Protein AF-A0A4Q3BD65-F1 (afdb_monomer)

Structure (mmCIF, N/CA/C/O backbone):
data_AF-A0A4Q3BD65-F1
#
_entry.id   AF-A0A4Q3BD65-F1
#
loop_
_atom_site.group_PDB
_atom_site.id
_atom_site.type_symbol
_atom_site.label_atom_id
_atom_site.label_alt_id
_atom_site.label_comp_id
_atom_site.label_asym_id
_atom_site.label_entity_id
_atom_site.label_seq_id
_atom_site.pdbx_PDB_ins_code
_atom_site.Cartn_x
_atom_site.Cartn_y
_atom_site.Cartn_z
_atom_site.occupancy
_atom_site.B_iso_or_equiv
_atom_site.auth_seq_id
_atom_site.auth_comp_id
_atom_site.auth_asym_id
_atom_site.auth_atom_id
_atom_site.pdbx_PDB_model_num
ATOM 1 N N . GLY A 1 1 ? -32.246 16.833 26.356 1.00 83.06 1 GLY A N 1
ATOM 2 C CA . GLY A 1 1 ? -33.579 17.384 26.056 1.00 83.06 1 GLY A CA 1
ATOM 3 C C . GLY A 1 1 ? -34.161 17.823 27.373 1.00 83.06 1 GLY A C 1
ATOM 4 O O . GLY A 1 1 ? -33.988 17.068 28.312 1.00 83.06 1 GLY A O 1
ATOM 5 N N . ASP A 1 2 ? -34.784 18.993 27.471 1.00 88.62 2 ASP A N 1
ATOM 6 C CA . ASP A 1 2 ? -35.484 19.427 28.694 1.00 88.62 2 ASP A CA 1
ATOM 7 C C . ASP A 1 2 ? -36.823 18.681 28.799 1.00 88.62 2 ASP A C 1
ATOM 9 O O . ASP A 1 2 ? -37.821 19.075 28.196 1.00 88.62 2 ASP A O 1
ATOM 13 N N . ALA A 1 3 ? -36.806 17.507 29.430 1.00 87.88 3 ALA A N 1
ATOM 14 C CA . ALA A 1 3 ? -37.893 16.542 29.323 1.00 87.88 3 ALA A CA 1
ATOM 15 C C . ALA A 1 3 ? -38.998 16.766 30.359 1.00 87.88 3 ALA A C 1
ATOM 17 O O . ALA A 1 3 ? -40.117 16.280 30.156 1.00 87.88 3 ALA A O 1
ATOM 18 N N . ASP A 1 4 ? -38.724 17.497 31.440 1.00 87.38 4 ASP A N 1
ATOM 19 C CA . ASP A 1 4 ? -39.749 17.995 32.355 1.00 87.38 4 ASP A CA 1
ATOM 20 C C . ASP A 1 4 ? -40.004 19.498 32.274 1.00 87.38 4 ASP A C 1
ATOM 22 O O . ASP A 1 4 ? -40.818 19.985 33.051 1.00 87.38 4 ASP A O 1
ATOM 26 N N . GLY A 1 5 ? -39.424 20.227 31.327 1.00 86.06 5 GLY A N 1
ATOM 27 C CA . GLY A 1 5 ? -39.735 21.639 31.109 1.00 86.06 5 GLY A CA 1
ATOM 28 C C . GLY A 1 5 ? -39.317 22.540 32.272 1.00 86.06 5 GLY A C 1
ATOM 29 O O . GLY A 1 5 ? -39.975 23.560 32.507 1.00 86.06 5 GLY A O 1
ATOM 30 N N . ASP A 1 6 ? -38.303 22.146 33.046 1.00 87.44 6 ASP A N 1
ATOM 31 C CA . ASP A 1 6 ? -37.755 22.948 34.143 1.00 87.44 6 ASP A CA 1
ATOM 32 C C . ASP A 1 6 ? -36.697 23.965 33.669 1.00 87.44 6 ASP A C 1
ATOM 34 O O . ASP A 1 6 ? -36.321 24.874 34.418 1.00 87.44 6 ASP A O 1
ATOM 38 N N . GLY A 1 7 ? -36.319 23.893 32.389 1.00 86.50 7 GLY A N 1
ATOM 39 C CA . GLY A 1 7 ? -35.341 24.753 31.735 1.00 86.50 7 GLY A CA 1
ATOM 40 C C . GLY A 1 7 ? -33.940 24.145 31.657 1.00 86.50 7 GLY A C 1
ATOM 41 O O . GLY A 1 7 ? -33.096 24.692 30.937 1.00 86.50 7 GLY A O 1
ATOM 42 N N . ASP A 1 8 ? -33.690 23.023 32.335 1.00 88.19 8 ASP A N 1
ATOM 43 C CA . ASP A 1 8 ? -32.424 22.305 32.316 1.00 88.19 8 ASP A CA 1
ATOM 44 C C . ASP A 1 8 ? -32.476 21.118 31.338 1.00 88.19 8 ASP A C 1
ATOM 46 O O . ASP A 1 8 ? -33.469 20.426 31.149 1.00 88.19 8 ASP A O 1
ATOM 50 N N . GLN A 1 9 ? -31.372 20.869 30.629 1.00 89.81 9 GLN A N 1
ATOM 51 C CA . GLN A 1 9 ? -31.312 19.753 29.680 1.00 89.81 9 GLN A CA 1
ATOM 52 C C . GLN A 1 9 ? -31.082 18.432 30.419 1.00 89.81 9 GLN A C 1
ATOM 54 O O . GLN A 1 9 ? -29.993 18.227 30.960 1.00 89.81 9 GLN A O 1
ATOM 59 N N . ASP A 1 10 ? -32.045 17.514 30.347 1.00 90.94 10 ASP A N 1
ATOM 60 C CA . ASP A 1 10 ? -31.939 16.150 30.872 1.00 90.94 10 ASP A CA 1
ATOM 61 C C . ASP A 1 10 ? -31.177 15.199 29.943 1.00 90.94 10 ASP A C 1
ATOM 63 O O . ASP A 1 10 ? -31.019 15.435 28.732 1.00 90.94 10 ASP A O 1
ATOM 67 N N . ILE A 1 11 ? -30.741 14.074 30.522 1.00 91.50 11 ILE A N 1
ATOM 68 C CA . ILE A 1 11 ? -29.939 13.050 29.853 1.00 91.50 11 ILE A CA 1
ATOM 69 C C . ILE A 1 11 ? -30.716 11.741 29.737 1.00 91.50 11 ILE A C 1
ATOM 71 O O . ILE A 1 11 ? -31.175 11.170 30.726 1.00 91.50 11 ILE A O 1
ATOM 75 N N . PHE A 1 12 ? -30.762 11.216 28.516 1.00 91.75 12 PHE A N 1
ATOM 76 C CA . PHE A 1 12 ? -31.235 9.871 28.223 1.00 91.75 12 PHE A CA 1
ATOM 77 C C . PHE A 1 12 ? -30.056 8.977 27.836 1.00 91.75 12 PHE A C 1
ATOM 79 O O . PHE A 1 12 ? -29.210 9.373 27.036 1.00 91.75 12 PHE A O 1
ATOM 86 N N . ILE A 1 13 ? -30.007 7.764 28.383 1.00 90.44 13 ILE A N 1
ATOM 87 C CA . ILE A 1 13 ? -28.960 6.774 28.118 1.00 90.44 13 ILE A CA 1
ATOM 88 C C . ILE A 1 13 ? -29.617 5.482 27.648 1.00 90.44 13 ILE A C 1
ATOM 90 O O . ILE A 1 13 ? -30.359 4.856 28.402 1.00 90.44 13 ILE A O 1
ATOM 94 N N . GLY A 1 14 ? -29.332 5.068 26.414 1.00 89.19 14 GLY A N 1
ATOM 95 C CA . GLY A 1 14 ? -29.724 3.752 25.911 1.00 89.19 14 GLY A CA 1
ATOM 96 C C . GLY A 1 14 ? -28.850 2.649 26.506 1.00 89.19 14 GLY A C 1
ATOM 97 O O . GLY A 1 14 ? -27.625 2.757 26.519 1.00 89.19 14 GLY A O 1
ATOM 98 N N . SER A 1 15 ? -29.474 1.576 26.985 1.00 89.50 15 SER A N 1
ATOM 99 C CA . SER A 1 15 ? -28.787 0.371 27.440 1.00 89.50 15 SER A CA 1
ATOM 100 C C . SER A 1 15 ? -29.094 -0.784 26.497 1.00 89.50 15 SER A C 1
ATOM 102 O O . SER A 1 15 ? -30.205 -1.324 26.491 1.00 89.50 15 SER A O 1
ATOM 104 N N . ILE A 1 16 ? -28.089 -1.161 25.702 1.00 86.25 16 ILE A N 1
ATOM 105 C CA . ILE A 1 16 ? -28.196 -2.218 24.689 1.00 86.25 16 ILE A CA 1
ATOM 106 C C . ILE A 1 16 ? -28.587 -3.549 25.340 1.00 86.25 16 ILE A C 1
ATOM 108 O O . ILE A 1 16 ? -29.548 -4.184 24.913 1.00 86.25 16 ILE A O 1
ATOM 112 N N . ASP A 1 17 ? -27.885 -3.946 26.405 1.00 85.44 17 ASP A N 1
ATOM 113 C CA . ASP A 1 17 ? -28.085 -5.251 27.045 1.00 85.44 17 ASP A CA 1
ATOM 114 C C . ASP A 1 17 ? -29.372 -5.310 27.881 1.00 85.44 17 ASP A C 1
ATOM 116 O O . ASP A 1 17 ? -30.003 -6.363 27.991 1.00 85.44 17 ASP A O 1
ATOM 120 N N . ALA A 1 18 ? -29.787 -4.180 28.465 1.00 88.69 18 ALA A N 1
ATOM 121 C CA . ALA A 1 18 ? -30.989 -4.110 29.296 1.00 88.69 18 ALA A CA 1
ATOM 122 C C . ALA A 1 18 ? -32.273 -3.813 28.500 1.00 88.69 18 ALA A C 1
ATOM 124 O O . ALA A 1 18 ? -33.358 -3.865 29.080 1.00 88.69 18 ALA A O 1
ATOM 125 N N . ASN A 1 19 ? -32.166 -3.520 27.196 1.00 91.94 19 ASN A N 1
ATOM 126 C CA . ASN A 1 19 ? -33.278 -3.149 26.310 1.00 91.94 19 ASN A CA 1
ATOM 127 C C . ASN A 1 19 ? -34.155 -2.030 26.897 1.00 91.94 19 ASN A C 1
ATOM 129 O O . ASN A 1 19 ? -35.386 -2.132 26.954 1.00 91.94 19 ASN A O 1
ATOM 133 N N . ASN A 1 20 ? -33.513 -0.979 27.403 1.00 93.56 20 ASN A N 1
ATOM 134 C CA . ASN A 1 20 ? -34.203 0.168 27.972 1.00 93.56 20 ASN A CA 1
ATOM 135 C C . ASN A 1 20 ? -33.445 1.474 27.720 1.00 93.56 20 ASN A C 1
ATOM 137 O O . ASN A 1 20 ? -32.289 1.483 27.298 1.00 93.56 20 ASN A O 1
ATOM 141 N N . VAL A 1 21 ? -34.122 2.580 28.005 1.00 93.25 21 VAL A N 1
ATOM 142 C CA . VAL A 1 21 ? -33.523 3.904 28.142 1.00 93.25 21 VAL A CA 1
ATOM 143 C C . VAL A 1 21 ? -33.648 4.340 29.593 1.00 93.25 21 VAL A C 1
ATOM 145 O O . VAL A 1 21 ? -34.752 4.384 30.140 1.00 93.25 21 VAL A O 1
ATOM 148 N N . SER A 1 22 ? -32.519 4.684 30.202 1.00 92.19 22 SER A N 1
ATOM 149 C CA . SER A 1 22 ? -32.446 5.317 31.514 1.00 92.19 22 SER A CA 1
ATOM 150 C C . SER A 1 22 ? -32.463 6.830 31.376 1.00 92.19 22 SER A C 1
ATOM 152 O O . SER A 1 22 ? -31.712 7.398 30.588 1.00 92.19 22 SER A O 1
ATOM 154 N N . LEU A 1 23 ? -33.298 7.482 32.175 1.00 91.06 23 LEU A N 1
ATOM 155 C CA . LEU A 1 23 ? -33.410 8.932 32.234 1.00 91.06 23 LEU A CA 1
ATOM 156 C C . LEU A 1 23 ? -32.786 9.463 33.524 1.00 91.06 23 LEU A C 1
ATOM 158 O O . LEU A 1 23 ? -33.109 9.002 34.624 1.00 91.06 23 LEU A O 1
ATOM 162 N N . PHE A 1 24 ? -31.939 10.472 33.373 1.00 91.69 24 PHE A N 1
ATOM 163 C CA . PHE A 1 24 ? -31.303 11.207 34.451 1.00 91.69 24 PHE A CA 1
ATOM 164 C C . PHE A 1 24 ? -31.717 12.671 34.369 1.00 91.69 24 PHE A C 1
ATOM 166 O O . PHE A 1 24 ? -31.451 13.335 33.366 1.00 91.69 24 PHE A O 1
ATOM 173 N N . LYS A 1 25 ? -32.342 13.150 35.444 1.00 91.19 25 LYS A N 1
ATOM 174 C CA . LYS A 1 25 ? -32.707 14.554 35.598 1.00 91.19 25 LYS A CA 1
ATOM 175 C C . LYS A 1 25 ? -31.474 15.389 35.858 1.00 91.19 25 LYS A C 1
ATOM 177 O O . LYS A 1 25 ? -30.640 15.001 36.688 1.00 91.19 25 LYS A O 1
ATOM 182 N N . ASN A 1 26 ? -31.373 16.519 35.180 1.00 91.12 26 ASN A N 1
ATOM 183 C CA . ASN A 1 26 ? -30.273 17.435 35.389 1.00 91.12 26 ASN A CA 1
ATOM 184 C C . ASN A 1 26 ? -30.559 18.361 36.570 1.00 91.12 26 ASN A C 1
ATOM 186 O O . ASN A 1 26 ? -31.528 19.096 36.579 1.00 91.12 26 ASN A O 1
ATOM 190 N N . THR A 1 27 ? -29.701 18.318 37.586 1.00 91.12 27 THR A N 1
ATOM 191 C CA . THR A 1 27 ? -29.768 19.238 38.733 1.00 91.12 27 THR A CA 1
ATOM 192 C C . THR A 1 27 ? -28.454 19.994 38.889 1.00 91.12 27 THR A C 1
ATOM 194 O O . THR A 1 27 ? -28.025 20.307 40.006 1.00 91.12 27 THR A O 1
ATOM 197 N N . SER A 1 28 ? -27.731 20.158 37.781 1.00 92.38 28 SER A N 1
ATOM 198 C CA . SER A 1 28 ? -26.418 20.784 37.766 1.00 92.38 28 SER A CA 1
ATOM 199 C C . SER A 1 28 ? -26.519 22.256 38.145 1.00 92.38 28 SER A C 1
ATOM 201 O O . SER A 1 28 ? -27.516 22.929 37.919 1.00 92.38 28 SER A O 1
ATOM 203 N N . THR A 1 29 ? -25.436 22.779 38.702 1.00 90.50 29 THR A N 1
ATOM 204 C CA . THR A 1 29 ? -25.272 24.217 38.939 1.00 90.50 29 THR A CA 1
ATOM 205 C C . THR A 1 29 ? -23.969 24.668 38.285 1.00 90.50 29 THR A C 1
ATOM 207 O O . THR A 1 29 ? -23.107 23.829 38.006 1.00 90.50 29 THR A O 1
ATOM 210 N N . PRO A 1 30 ? -23.775 25.967 37.995 1.00 90.38 30 PRO A N 1
ATOM 211 C CA . PRO A 1 30 ? -22.543 26.431 37.365 1.00 90.38 30 PRO A CA 1
ATOM 212 C C . PRO A 1 30 ? -21.288 25.949 38.115 1.00 90.38 30 PRO A C 1
ATOM 214 O O . PRO A 1 30 ? -21.088 26.266 39.285 1.00 90.38 30 PRO A O 1
ATOM 217 N N . GLY A 1 31 ? -20.444 25.169 37.434 1.00 88.00 31 GLY A N 1
ATOM 218 C CA . GLY A 1 31 ? -19.218 24.585 37.994 1.00 88.00 31 GLY A CA 1
ATOM 219 C C . GLY A 1 31 ? -19.374 23.219 38.679 1.00 88.00 31 GLY A C 1
ATOM 220 O O . GLY A 1 31 ? -18.359 22.634 39.051 1.00 88.00 31 GLY A O 1
ATOM 221 N N . VAL A 1 32 ? -20.595 22.684 38.817 1.00 91.69 32 VAL A N 1
ATOM 222 C CA . VAL A 1 32 ? -20.865 21.366 39.421 1.00 91.69 32 VAL A CA 1
ATOM 223 C C . VAL A 1 32 ? -21.904 20.598 38.601 1.00 91.69 32 VAL A C 1
ATOM 225 O O . VAL A 1 32 ? -23.074 20.973 38.548 1.00 91.69 32 VAL A O 1
ATOM 228 N N . ILE A 1 33 ? -21.485 19.478 38.009 1.00 92.00 33 ILE A N 1
ATOM 229 C CA . ILE A 1 33 ? -22.383 18.557 37.300 1.00 92.00 33 ILE A CA 1
ATOM 230 C C . ILE A 1 33 ? -23.079 17.656 38.326 1.00 92.00 33 ILE A C 1
ATOM 232 O O . ILE A 1 33 ? -22.408 16.992 39.117 1.00 92.00 33 ILE A O 1
ATOM 236 N N . SER A 1 34 ? -24.411 17.619 38.305 1.00 93.06 34 SER A N 1
ATOM 237 C CA . SER A 1 34 ? -25.227 16.760 39.168 1.00 93.06 34 SER A CA 1
ATOM 238 C C . SER A 1 34 ? -26.406 16.187 38.390 1.00 93.06 34 SER A C 1
ATOM 240 O O . SER A 1 34 ? -27.135 16.921 37.729 1.00 93.06 34 SER A O 1
ATOM 242 N N . LEU A 1 35 ? -26.591 14.871 38.492 1.00 92.56 35 LEU A N 1
ATOM 243 C CA . LEU A 1 35 ? -27.624 14.118 37.788 1.00 92.56 35 LEU A CA 1
ATOM 244 C C . LEU A 1 35 ? -28.325 13.174 38.764 1.00 92.56 35 LEU A C 1
ATOM 246 O O . LEU A 1 35 ? -27.659 12.456 39.513 1.00 92.56 35 LEU A O 1
ATOM 250 N N . ILE A 1 36 ? -29.655 13.138 38.732 1.00 91.06 36 ILE A N 1
ATOM 251 C CA . ILE A 1 36 ? -30.452 12.256 39.591 1.00 91.06 36 ILE A CA 1
ATOM 252 C C . ILE A 1 36 ? -31.178 11.227 38.715 1.00 91.06 36 ILE A C 1
ATOM 254 O O . ILE A 1 36 ? -31.896 11.621 37.794 1.00 91.06 36 ILE A O 1
ATOM 258 N N . PRO A 1 37 ? -31.034 9.912 38.976 1.00 88.00 37 PRO A N 1
ATOM 259 C CA . PRO A 1 37 ? -31.806 8.894 38.269 1.00 88.00 37 PRO A CA 1
ATOM 260 C C . PRO A 1 37 ? -33.309 9.143 38.429 1.00 88.00 37 PRO A C 1
ATOM 262 O O . PRO A 1 37 ? -33.785 9.349 39.545 1.00 88.00 37 PRO A O 1
ATOM 265 N N . SER A 1 38 ? -34.057 9.104 37.327 1.00 83.56 38 SER A N 1
ATOM 266 C CA . SER A 1 38 ? -35.512 9.264 37.338 1.00 83.56 38 SER A CA 1
ATOM 267 C C . SER A 1 38 ? -36.212 7.935 37.075 1.00 83.56 38 SER A C 1
ATOM 269 O O . SER A 1 38 ? -36.640 7.277 38.017 1.00 83.56 38 SER A O 1
ATOM 271 N N . ASN A 1 39 ? -36.317 7.530 35.809 1.00 85.94 39 ASN A N 1
ATOM 272 C CA . ASN A 1 39 ? -37.096 6.373 35.378 1.00 85.94 39 ASN A CA 1
ATOM 273 C C . ASN A 1 39 ? -36.359 5.602 34.277 1.00 85.94 39 ASN A C 1
ATOM 275 O O . ASN A 1 39 ? -35.556 6.170 33.536 1.00 85.94 39 ASN A O 1
ATOM 279 N N . ASN A 1 40 ? -36.684 4.315 34.146 1.00 90.25 40 ASN A N 1
ATOM 280 C CA . ASN A 1 40 ? -36.279 3.491 33.010 1.00 90.25 40 ASN A CA 1
ATOM 281 C C . ASN A 1 40 ? -37.494 3.210 32.128 1.00 90.25 40 ASN A C 1
ATOM 283 O O . ASN A 1 40 ? -38.538 2.787 32.628 1.00 90.25 40 ASN A O 1
ATOM 287 N N . TYR A 1 41 ? -37.336 3.380 30.820 1.00 90.56 41 TYR A N 1
ATOM 288 C CA . TYR A 1 41 ? -38.372 3.111 29.829 1.00 90.56 41 TYR A CA 1
ATOM 289 C C . TYR A 1 41 ? -37.950 1.931 28.962 1.00 90.56 41 TYR A C 1
ATOM 291 O O . TYR A 1 41 ? -36.872 1.942 28.372 1.00 90.56 41 TYR A O 1
ATOM 299 N N . ALA A 1 42 ? -38.779 0.889 28.910 1.00 92.25 42 ALA A N 1
ATOM 300 C CA . ALA A 1 42 ? -38.500 -0.291 28.097 1.00 92.25 42 ALA A CA 1
ATOM 301 C C . ALA A 1 42 ? -38.495 0.070 26.606 1.00 92.25 42 ALA A C 1
ATOM 303 O O . ALA A 1 42 ? -39.387 0.787 26.145 1.00 92.25 42 ALA A O 1
ATOM 304 N N . THR A 1 43 ? -37.525 -0.457 25.860 1.00 92.50 43 THR A N 1
ATOM 305 C CA . THR A 1 43 ? -37.396 -0.272 24.409 1.00 92.50 43 THR A CA 1
ATOM 306 C C . THR A 1 43 ? -37.590 -1.566 23.640 1.00 92.50 43 THR A C 1
ATOM 308 O O . THR A 1 43 ? -37.820 -2.631 24.213 1.00 92.50 43 THR A O 1
ATOM 311 N N . GLY A 1 44 ? -37.481 -1.474 22.312 1.00 87.88 44 GLY A N 1
ATOM 312 C CA . GLY A 1 44 ? -37.203 -2.645 21.490 1.00 87.88 44 GLY A CA 1
ATOM 313 C C . GLY A 1 44 ? -35.833 -3.257 21.809 1.00 87.88 44 GLY A C 1
ATOM 314 O O . GLY A 1 44 ? -35.051 -2.711 22.593 1.00 87.88 44 GLY A O 1
ATOM 315 N N . LEU A 1 45 ? -35.559 -4.406 21.194 1.00 87.69 45 LEU A N 1
ATOM 316 C CA . LEU A 1 45 ? -34.350 -5.192 21.417 1.00 87.69 45 LEU A CA 1
ATOM 317 C C . LEU A 1 45 ? -33.121 -4.517 20.799 1.00 87.69 45 LEU A C 1
ATOM 319 O O . LEU A 1 45 ? -33.108 -4.250 19.595 1.00 87.69 45 LEU A O 1
ATOM 323 N N . MET A 1 46 ? -32.082 -4.338 21.618 1.00 87.38 46 MET A N 1
ATOM 324 C CA . MET A 1 46 ? -30.826 -3.660 21.291 1.00 87.38 46 MET A CA 1
ATOM 325 C C . MET A 1 46 ? -31.051 -2.230 20.768 1.00 87.38 46 MET A C 1
ATOM 327 O O . MET A 1 46 ? -30.920 -1.998 19.564 1.00 87.38 46 MET A O 1
ATOM 331 N N . PRO A 1 47 ? -31.428 -1.274 21.640 1.00 91.31 47 PRO A N 1
ATOM 332 C CA . PRO A 1 47 ? -31.536 0.129 21.250 1.00 91.31 47 PRO A CA 1
ATOM 333 C C . PRO A 1 47 ? -30.161 0.692 20.856 1.00 91.31 47 PRO A C 1
ATOM 335 O O . PRO A 1 47 ? -29.218 0.575 21.635 1.00 91.31 47 PRO A O 1
ATOM 338 N N . GLU A 1 48 ? -30.043 1.298 19.673 1.00 90.00 48 GLU A N 1
ATOM 339 C CA . GLU A 1 48 ? -28.769 1.842 19.162 1.00 90.00 48 GLU A CA 1
ATOM 340 C C . GLU A 1 48 ? -28.819 3.364 18.985 1.00 90.00 48 GLU A C 1
ATOM 342 O O . GLU A 1 48 ? -27.936 4.069 19.468 1.00 90.00 48 GLU A O 1
ATOM 347 N N . GLY A 1 49 ? -29.872 3.890 18.360 1.00 91.00 49 GLY A N 1
ATOM 348 C CA . GLY A 1 49 ? -30.103 5.325 18.229 1.00 91.00 49 GLY A CA 1
ATOM 349 C C . GLY A 1 49 ? -31.053 5.849 19.300 1.00 91.00 49 GLY A C 1
ATOM 350 O O . GLY A 1 49 ? -32.041 5.200 19.656 1.00 91.00 49 GLY A O 1
ATOM 351 N N . ILE A 1 50 ? -30.771 7.058 19.783 1.00 93.62 50 ILE A N 1
ATOM 352 C CA . ILE A 1 50 ? -31.618 7.791 20.719 1.00 93.62 50 ILE A CA 1
ATOM 353 C C . ILE A 1 50 ? -31.706 9.256 20.305 1.00 93.62 50 ILE A C 1
ATOM 355 O O . ILE A 1 50 ? -30.710 9.859 19.915 1.00 93.62 50 ILE A O 1
ATOM 359 N N . GLY A 1 51 ? -32.897 9.835 20.396 1.00 93.62 51 GLY A N 1
ATOM 360 C CA . GLY A 1 51 ? -33.122 11.241 20.089 1.00 93.62 51 GLY A CA 1
ATOM 361 C C . GLY A 1 51 ? -34.258 11.819 20.911 1.00 93.62 51 GLY A C 1
ATOM 362 O O . GLY A 1 51 ? -35.050 11.087 21.505 1.00 93.62 51 GLY A O 1
ATOM 363 N N . CYS A 1 52 ? -34.310 13.145 20.969 1.00 92.94 52 CYS A N 1
ATOM 364 C CA . CYS A 1 52 ? -35.299 13.864 21.752 1.00 92.94 52 CYS A CA 1
ATOM 365 C C . CYS A 1 52 ? -35.686 15.163 21.038 1.00 92.94 52 CYS A C 1
ATOM 367 O O . CYS A 1 52 ? -34.807 15.961 20.708 1.00 92.94 52 CYS A O 1
ATOM 369 N N . SER A 1 53 ? -36.976 15.348 20.758 1.00 94.50 53 SER A N 1
ATOM 370 C CA . SER A 1 53 ? -37.517 16.536 20.085 1.00 94.50 53 SER A CA 1
ATOM 371 C C . SER A 1 53 ? -39.034 16.591 20.242 1.00 94.50 53 SER A C 1
ATOM 373 O O . SER A 1 53 ? -39.655 15.548 20.407 1.00 94.50 53 SER A O 1
ATOM 375 N N . ASP A 1 54 ? -39.623 17.783 20.195 1.00 94.69 54 ASP A N 1
ATOM 376 C CA . ASP A 1 54 ? -41.080 17.961 20.187 1.00 94.69 54 ASP A CA 1
ATOM 377 C C . ASP A 1 54 ? -41.618 17.618 18.791 1.00 94.69 54 ASP A C 1
ATOM 379 O O . ASP A 1 54 ? -41.492 18.412 17.855 1.00 94.69 54 ASP A O 1
ATOM 383 N N . LEU A 1 55 ? -42.128 16.394 18.624 1.00 96.75 55 LEU A N 1
ATOM 384 C CA . LEU A 1 55 ? -42.566 15.904 17.320 1.00 96.75 55 LEU A CA 1
ATOM 385 C C . LEU A 1 55 ? -44.001 16.319 17.015 1.00 96.75 55 LEU A C 1
ATOM 387 O O . LEU A 1 55 ? -44.329 16.499 15.843 1.00 96.75 55 LEU A O 1
ATOM 391 N N . ASP A 1 56 ? -44.866 16.444 18.023 1.00 95.69 56 ASP A N 1
ATOM 392 C CA . ASP A 1 56 ? -46.276 16.778 17.810 1.00 95.69 56 ASP A CA 1
ATOM 393 C C . ASP A 1 56 ? -46.621 18.264 17.997 1.00 95.69 56 ASP A C 1
ATOM 395 O O . ASP A 1 56 ? -47.708 18.692 17.593 1.00 95.69 56 ASP A O 1
ATOM 399 N N . GLY A 1 57 ? -45.674 19.072 18.473 1.00 93.62 57 GLY A N 1
ATOM 400 C CA . GLY A 1 57 ? -45.804 20.517 18.617 1.00 93.62 57 GLY A CA 1
ATOM 401 C C . GLY A 1 57 ? -46.583 20.935 19.863 1.00 93.62 57 GLY A C 1
ATOM 402 O O . GLY A 1 57 ? -47.146 22.035 19.878 1.00 93.62 57 GLY A O 1
ATOM 403 N N . ASP A 1 58 ? -46.687 20.074 20.881 1.00 92.69 58 ASP A N 1
ATOM 404 C CA . ASP A 1 58 ? -47.351 20.393 22.151 1.00 92.69 58 ASP A CA 1
ATOM 405 C C . ASP A 1 58 ? -46.450 21.140 23.156 1.00 92.69 58 ASP A C 1
ATOM 407 O O . ASP A 1 58 ? -46.908 21.533 24.237 1.00 92.69 58 ASP A O 1
ATOM 411 N N . GLY A 1 59 ? -45.195 21.400 22.775 1.00 90.00 59 GLY A N 1
ATOM 412 C CA . GLY A 1 59 ? -44.196 22.094 23.575 1.00 90.00 59 GLY A CA 1
ATOM 413 C C . GLY A 1 59 ? -43.417 21.183 24.521 1.00 90.00 59 GLY A C 1
ATOM 414 O O . GLY A 1 59 ? -42.644 21.698 25.332 1.00 90.00 59 GLY A O 1
ATOM 415 N N . LYS A 1 60 ? -43.607 19.859 24.458 1.00 91.94 60 LYS A N 1
ATOM 416 C CA . LYS A 1 60 ? -42.890 18.885 25.285 1.00 91.94 60 LYS A CA 1
ATOM 417 C C . LYS A 1 60 ? -42.059 17.974 24.392 1.00 91.94 60 LYS A C 1
ATOM 419 O O . LYS A 1 60 ? -42.584 17.375 23.463 1.00 91.94 60 LYS A O 1
ATOM 424 N N . PRO A 1 61 ? -40.760 17.799 24.668 1.00 93.00 61 PRO A N 1
ATOM 425 C CA . PRO A 1 61 ? -39.950 16.967 23.804 1.00 93.00 61 PRO A CA 1
ATOM 426 C C . PRO A 1 61 ? -40.252 15.485 24.036 1.00 93.00 61 PRO A C 1
ATOM 428 O O . PRO A 1 61 ? -40.232 14.989 25.167 1.00 93.00 61 PRO A O 1
ATOM 431 N N . ASP A 1 62 ? -40.488 14.781 22.938 1.00 95.62 62 ASP A N 1
ATOM 432 C CA . ASP A 1 62 ? -40.712 13.345 22.866 1.00 95.62 62 ASP A CA 1
ATOM 433 C C . ASP A 1 62 ? -39.386 12.584 22.839 1.00 95.62 62 ASP A C 1
ATOM 435 O O . ASP A 1 62 ? -38.343 13.122 22.458 1.00 95.62 62 ASP A O 1
ATOM 439 N N . LEU A 1 63 ? -39.417 11.307 23.227 1.00 95.19 63 LEU A N 1
ATOM 440 C CA . LEU A 1 63 ? -38.262 10.410 23.153 1.00 95.19 63 LEU A CA 1
ATOM 441 C C . LEU A 1 63 ? -38.390 9.483 21.940 1.00 95.19 63 LEU A C 1
ATOM 443 O O . LEU A 1 63 ? -39.430 8.869 21.712 1.00 95.19 63 LEU A O 1
ATOM 447 N N . ILE A 1 64 ? -37.301 9.330 21.194 1.00 96.25 64 ILE A N 1
ATOM 448 C CA . ILE A 1 64 ? -37.210 8.471 20.017 1.00 96.25 64 ILE A CA 1
ATOM 449 C C . ILE A 1 64 ? -36.082 7.473 20.226 1.00 96.25 64 ILE A C 1
ATOM 451 O O . ILE A 1 64 ? -34.994 7.833 20.672 1.00 96.25 64 ILE A O 1
ATOM 455 N N . THR A 1 65 ? -36.338 6.215 19.883 1.00 95.69 65 THR A N 1
ATOM 456 C CA . THR A 1 65 ? -35.328 5.153 19.910 1.00 95.69 65 THR A CA 1
ATOM 457 C C . THR A 1 65 ? -35.379 4.343 18.626 1.00 95.69 65 THR A C 1
ATOM 459 O O . THR A 1 65 ? -36.465 4.093 18.105 1.00 95.69 65 THR A O 1
ATOM 462 N N . SER A 1 66 ? -34.230 3.897 18.128 1.00 93.56 66 SER A N 1
ATOM 463 C CA . SER A 1 66 ? -34.137 2.838 17.120 1.00 93.56 66 SER A CA 1
ATOM 464 C C . SER A 1 66 ? -33.645 1.555 17.780 1.00 93.56 66 SER A C 1
ATOM 466 O O . SER A 1 66 ? -32.777 1.592 18.648 1.00 93.56 66 SER A O 1
ATOM 468 N N . ALA A 1 67 ? -34.219 0.415 17.395 1.00 91.44 67 ALA A N 1
ATOM 469 C CA . ALA A 1 67 ? -33.907 -0.883 17.982 1.00 91.44 67 ALA A CA 1
ATOM 470 C C . ALA A 1 67 ? -33.509 -1.889 16.899 1.00 91.44 67 ALA A C 1
ATOM 472 O O . ALA A 1 67 ? -34.331 -2.287 16.063 1.00 91.44 67 ALA A O 1
ATOM 473 N N . VAL A 1 68 ? -32.245 -2.314 16.941 1.00 85.06 68 VAL A N 1
ATOM 474 C CA . VAL A 1 68 ? -31.573 -3.092 15.892 1.00 85.06 68 VAL A CA 1
ATOM 475 C C . VAL A 1 68 ? -32.328 -4.383 15.598 1.00 85.06 68 VAL A C 1
ATOM 477 O O . VAL A 1 68 ? -32.789 -4.602 14.475 1.00 85.06 68 VAL A O 1
ATOM 480 N N . ASN A 1 69 ? -32.522 -5.213 16.623 1.00 83.88 69 ASN A N 1
ATOM 481 C CA . ASN A 1 69 ? -33.111 -6.546 16.477 1.00 83.88 69 ASN A CA 1
ATOM 482 C C . ASN A 1 69 ? -34.638 -6.523 16.410 1.00 83.88 69 ASN A C 1
ATOM 484 O O . ASN A 1 69 ? -35.250 -7.505 15.999 1.00 83.88 69 ASN A O 1
ATOM 488 N N . SER A 1 70 ? -35.259 -5.413 16.808 1.00 85.38 70 SER A N 1
ATOM 489 C CA . SER A 1 70 ? -36.690 -5.205 16.593 1.00 85.38 70 SER A CA 1
ATOM 490 C C . SER A 1 70 ? -37.001 -4.692 15.188 1.00 85.38 70 SER A C 1
ATOM 492 O O . SER A 1 70 ? -38.144 -4.808 14.761 1.00 85.38 70 SER A O 1
ATOM 494 N N . HIS A 1 71 ? -36.006 -4.182 14.450 1.00 88.12 71 HIS A N 1
ATOM 495 C CA . HIS A 1 71 ? -36.168 -3.631 13.096 1.00 88.12 71 HIS A CA 1
ATOM 496 C C . HIS A 1 71 ? -37.160 -2.456 13.037 1.00 88.12 71 HIS A C 1
ATOM 498 O O . HIS A 1 71 ? -37.880 -2.256 12.051 1.00 88.12 71 HIS A O 1
ATOM 504 N N . THR A 1 72 ? -37.218 -1.695 14.129 1.00 90.69 72 THR A N 1
ATOM 505 C CA . THR A 1 72 ? -38.198 -0.633 14.341 1.00 90.69 72 THR A CA 1
ATOM 506 C C . THR A 1 72 ? -37.569 0.590 14.985 1.00 90.69 72 THR A C 1
ATOM 508 O O . THR A 1 72 ? -36.598 0.477 15.735 1.00 90.69 72 THR A O 1
ATOM 511 N N . MET A 1 73 ? -38.211 1.738 14.799 1.00 94.44 73 MET A N 1
ATOM 512 C CA . MET A 1 73 ? -38.097 2.865 15.716 1.00 94.44 73 MET A CA 1
ATOM 513 C C . MET A 1 73 ? -39.339 2.944 16.602 1.00 94.44 73 MET A C 1
ATOM 515 O O . MET A 1 73 ? -40.431 2.568 16.177 1.00 94.44 73 MET A O 1
ATOM 519 N N . SER A 1 74 ? -39.181 3.469 17.809 1.00 95.56 74 SER A N 1
ATOM 520 C CA . SER A 1 74 ? -40.278 3.740 18.731 1.00 95.56 74 SER A CA 1
ATOM 521 C C . SER A 1 74 ? -40.250 5.194 19.174 1.00 95.56 74 SER A C 1
ATOM 523 O O . SER A 1 74 ? -39.190 5.707 19.535 1.00 95.56 74 SER A O 1
ATOM 525 N N . VAL A 1 75 ? -41.424 5.822 19.178 1.00 96.94 75 VAL A N 1
ATOM 526 C CA . VAL A 1 75 ? -41.663 7.174 19.684 1.00 96.94 75 VAL A CA 1
ATOM 527 C C . VAL A 1 75 ? -42.461 7.087 20.979 1.00 96.94 75 VAL A C 1
ATOM 529 O O . VAL A 1 75 ? -43.528 6.473 21.036 1.00 96.94 75 VAL A O 1
ATOM 532 N N . TYR A 1 76 ? -41.937 7.716 22.020 1.00 95.94 76 TYR A N 1
ATOM 533 C CA . TYR A 1 76 ? -42.510 7.817 23.351 1.00 95.94 76 TYR A CA 1
ATOM 534 C C . TYR A 1 76 ? -42.983 9.254 23.521 1.00 95.94 76 TYR A C 1
ATOM 536 O O . TYR A 1 76 ? -42.175 10.147 23.777 1.00 95.94 76 TYR A O 1
ATOM 544 N N . ARG A 1 77 ? -44.290 9.477 23.346 1.00 96.44 77 ARG A N 1
ATOM 545 C CA . ARG A 1 77 ? -44.859 10.825 23.436 1.00 96.44 77 ARG A CA 1
ATOM 546 C C . ARG A 1 77 ? -44.817 11.332 24.872 1.00 96.44 77 ARG A C 1
ATOM 548 O O . ARG A 1 77 ? -45.299 10.629 25.769 1.00 96.44 77 ARG A O 1
ATOM 555 N N . ASN A 1 78 ? -44.294 12.529 25.096 1.00 94.75 78 ASN A N 1
ATOM 556 C CA . ASN A 1 78 ? -44.198 13.117 26.423 1.00 94.75 78 ASN A CA 1
ATOM 557 C C . ASN A 1 78 ? -45.568 13.606 26.907 1.00 94.75 78 ASN A C 1
ATOM 559 O O . ASN A 1 78 ? -46.196 14.501 26.359 1.00 94.75 78 ASN A O 1
ATOM 563 N N . THR A 1 79 ? -46.063 12.990 27.972 1.00 93.69 79 THR A N 1
ATOM 564 C CA . THR A 1 79 ? -47.315 13.361 28.645 1.00 93.69 79 THR A CA 1
ATOM 565 C C . THR A 1 79 ? -47.078 13.976 30.017 1.00 93.69 79 THR A C 1
ATOM 567 O O . THR A 1 79 ? -48.029 14.199 30.767 1.00 93.69 79 THR A O 1
ATOM 570 N N . GLY A 1 80 ? -45.814 14.229 30.352 1.00 89.75 80 GLY A N 1
ATOM 571 C CA . GLY A 1 80 ? -45.382 14.802 31.609 1.00 89.75 80 GLY A CA 1
ATOM 572 C C . GLY A 1 80 ? -45.901 16.217 31.847 1.00 89.75 80 GLY A C 1
ATOM 573 O O . GLY A 1 80 ? -46.564 16.846 31.013 1.00 89.75 80 GLY A O 1
ATOM 574 N N . SER A 1 81 ? -45.592 16.710 33.035 1.00 87.62 81 SER A N 1
ATOM 575 C CA . SER A 1 81 ? -45.829 18.083 33.466 1.00 87.62 81 SER A CA 1
ATOM 576 C C . SER A 1 81 ? -44.523 18.678 33.970 1.00 87.62 81 SER A C 1
ATOM 578 O O . SER A 1 81 ? -43.556 17.946 34.161 1.00 87.62 81 SER A O 1
ATOM 580 N N . VAL A 1 82 ? -44.524 19.977 34.275 1.00 86.38 82 VAL A N 1
ATOM 581 C CA . VAL A 1 82 ? -43.337 20.640 34.826 1.00 86.38 82 VAL A CA 1
ATOM 582 C C . VAL A 1 82 ? -42.789 19.869 36.037 1.00 86.38 82 VAL A C 1
ATOM 584 O O . VAL A 1 82 ? -43.566 19.505 36.926 1.00 86.38 82 VAL A O 1
ATOM 587 N N . ASN A 1 83 ? -41.482 19.598 36.060 1.00 84.19 83 ASN A N 1
ATOM 588 C CA . ASN A 1 83 ? -40.762 18.769 37.047 1.00 84.19 83 ASN A CA 1
ATOM 589 C C . ASN A 1 83 ? -41.141 17.270 37.101 1.00 84.19 83 ASN A C 1
ATOM 591 O O . ASN A 1 83 ? -40.665 16.541 37.981 1.00 84.19 83 ASN A O 1
ATOM 595 N N . ASN A 1 84 ? -41.996 16.761 36.211 1.00 87.19 84 ASN A N 1
ATOM 596 C CA . ASN A 1 84 ? -42.448 15.370 36.234 1.00 87.19 84 ASN A CA 1
ATOM 597 C C . ASN A 1 84 ? -42.520 14.750 34.832 1.00 87.19 84 ASN A C 1
ATOM 599 O O . ASN A 1 84 ? -43.475 14.964 34.085 1.00 87.19 84 ASN A O 1
ATOM 603 N N . ILE A 1 85 ? -41.540 13.900 34.527 1.00 88.31 85 ILE A N 1
ATOM 604 C CA . ILE A 1 85 ? -41.391 13.248 33.224 1.00 88.31 85 ILE A CA 1
ATOM 605 C C . ILE A 1 85 ? -42.265 11.998 33.176 1.00 88.31 85 ILE A C 1
ATOM 607 O O . ILE A 1 85 ? -42.177 11.124 34.042 1.00 88.31 85 ILE A O 1
ATOM 611 N N . SER A 1 86 ? -43.099 11.893 32.146 1.00 90.56 86 SER A N 1
ATOM 612 C CA . SER A 1 86 ? -43.932 10.718 31.908 1.00 90.56 86 SER A CA 1
ATOM 613 C C . SER A 1 86 ? -44.174 10.552 30.419 1.00 90.56 86 SER A C 1
ATOM 615 O O . SER A 1 86 ? -44.546 11.513 29.753 1.00 90.56 86 SER A O 1
ATOM 617 N N . PHE A 1 87 ? -44.023 9.334 29.907 1.00 93.94 87 PHE A N 1
ATOM 618 C CA . PHE A 1 87 ? -44.293 9.027 28.507 1.00 93.94 87 PHE A CA 1
ATOM 619 C C . PHE A 1 87 ? -45.530 8.146 28.354 1.00 93.94 87 PHE A C 1
ATOM 621 O O . PHE A 1 87 ? -45.783 7.248 29.162 1.00 93.94 87 PHE A O 1
ATOM 628 N N . ALA A 1 88 ? -46.273 8.375 27.275 1.00 94.31 88 ALA A N 1
ATOM 629 C CA . ALA A 1 88 ? -47.294 7.450 26.810 1.00 94.31 88 ALA A CA 1
ATOM 630 C C . ALA A 1 88 ? -46.662 6.108 26.374 1.00 94.31 88 ALA A C 1
ATOM 632 O O . ALA A 1 88 ? -45.459 6.048 26.097 1.00 94.31 88 ALA A O 1
ATOM 633 N N . PRO A 1 89 ? -47.457 5.024 26.266 1.00 93.69 89 PRO A N 1
ATOM 634 C CA . PRO A 1 89 ? -46.994 3.792 25.634 1.00 93.69 89 PRO A CA 1
ATOM 635 C C . PRO A 1 89 ? -46.382 4.068 24.247 1.00 93.69 89 PRO A C 1
ATOM 637 O O . PRO A 1 89 ? -46.932 4.893 23.510 1.00 93.69 89 PRO A O 1
ATOM 640 N N . PRO A 1 90 ? -45.272 3.401 23.881 1.00 94.75 90 PRO A N 1
ATOM 641 C CA . PRO A 1 90 ? -44.559 3.709 22.650 1.00 94.75 90 PRO A CA 1
ATOM 642 C C . PRO A 1 90 ? -45.395 3.404 21.410 1.00 94.75 90 PRO A C 1
ATOM 644 O O . PRO A 1 90 ? -46.055 2.366 21.324 1.00 94.75 90 PRO A O 1
ATOM 647 N N . GLN A 1 91 ? -45.298 4.288 20.421 1.00 95.62 91 GLN A N 1
ATOM 648 C CA . GLN A 1 91 ? -45.734 4.018 19.058 1.00 95.62 91 GLN A CA 1
ATOM 649 C C . GLN A 1 91 ? -44.545 3.524 18.245 1.00 95.62 91 GLN A C 1
ATOM 651 O O . GLN A 1 91 ? -43.495 4.162 18.235 1.00 95.62 91 GLN A O 1
ATOM 656 N N . THR A 1 92 ? -44.700 2.393 17.566 1.00 94.38 92 THR A N 1
ATOM 657 C CA . THR A 1 92 ? -43.597 1.724 16.873 1.00 94.38 92 THR A CA 1
ATOM 658 C C . THR A 1 92 ? -43.790 1.775 15.362 1.00 94.38 92 THR A C 1
ATOM 660 O O . THR A 1 92 ? -44.849 1.406 14.854 1.00 94.38 92 THR A O 1
ATOM 663 N N . PHE A 1 93 ? -42.742 2.174 14.643 1.00 92.75 93 PHE A N 1
ATOM 664 C CA . PHE A 1 93 ? -42.720 2.302 13.189 1.00 92.75 93 PHE A CA 1
ATOM 665 C C . PHE A 1 93 ? -41.618 1.411 12.587 1.00 92.75 93 PHE A C 1
ATOM 667 O O . PHE A 1 93 ? -40.494 1.384 13.096 1.00 92.75 93 PHE A O 1
ATOM 674 N N . PRO A 1 94 ? -41.896 0.662 11.506 1.00 89.38 94 PRO A N 1
ATOM 675 C CA . PRO A 1 94 ? -40.902 -0.197 10.873 1.00 89.38 94 PRO A CA 1
ATOM 676 C C . PRO A 1 94 ? -39.895 0.620 10.052 1.00 89.38 94 PRO A C 1
ATOM 678 O O . PRO A 1 94 ? -40.264 1.298 9.090 1.00 89.38 94 PRO A O 1
ATOM 681 N N . THR A 1 95 ? -38.612 0.483 10.380 1.00 83.00 95 THR A N 1
ATOM 682 C CA . THR A 1 95 ? -37.479 1.146 9.704 1.00 83.00 95 THR A CA 1
ATOM 683 C C . THR A 1 95 ? -36.836 0.270 8.634 1.00 83.00 95 THR A C 1
ATOM 685 O O . THR A 1 95 ? -36.208 0.774 7.715 1.00 83.00 95 THR A O 1
ATOM 688 N N . GLY A 1 96 ? -37.007 -1.051 8.730 1.00 74.62 96 GLY A N 1
ATOM 689 C CA . GLY A 1 96 ? -36.216 -2.026 7.978 1.00 74.62 96 GLY A CA 1
ATOM 690 C C . GLY A 1 96 ? -35.167 -2.696 8.868 1.00 74.62 96 GLY A C 1
ATOM 691 O O . GLY A 1 96 ? -35.098 -2.431 10.067 1.00 74.62 96 GLY A O 1
ATOM 692 N N . PHE A 1 97 ? -34.382 -3.608 8.295 1.00 76.81 97 PHE A N 1
ATOM 693 C CA . PHE A 1 97 ? -33.479 -4.470 9.062 1.00 76.81 97 PHE A CA 1
ATOM 694 C C . PHE A 1 97 ? -32.298 -3.700 9.662 1.00 76.81 97 PHE A C 1
ATOM 696 O O . PHE A 1 97 ? -31.517 -3.091 8.929 1.00 76.81 97 PHE A O 1
ATOM 703 N N . ASN A 1 98 ? -32.134 -3.834 10.979 1.00 83.06 98 ASN A N 1
ATOM 704 C CA . ASN A 1 98 ? -31.028 -3.301 11.778 1.00 83.06 98 ASN A CA 1
ATOM 705 C C . ASN A 1 98 ? -30.872 -1.774 11.662 1.00 83.06 98 ASN A C 1
ATOM 707 O O . ASN A 1 98 ? -29.907 -1.314 11.050 1.00 83.06 98 ASN A O 1
ATOM 711 N N . PRO A 1 99 ? -31.824 -0.987 12.197 1.00 87.69 99 PRO A N 1
ATOM 712 C CA . PRO A 1 99 ? -31.664 0.458 12.294 1.00 87.69 99 PRO A CA 1
ATOM 713 C C . PRO A 1 99 ? -30.582 0.820 13.320 1.00 87.69 99 PRO A C 1
ATOM 715 O O . PRO A 1 99 ? -30.627 0.329 14.445 1.00 87.69 99 PRO A O 1
ATOM 718 N N . GLY A 1 100 ? -29.646 1.678 12.919 1.00 88.50 100 GLY A N 1
ATOM 719 C CA . GLY A 1 100 ? -28.562 2.200 13.747 1.00 88.50 100 GLY A CA 1
ATOM 720 C C . GLY A 1 100 ? -28.841 3.623 14.224 1.00 88.50 100 GLY A C 1
ATOM 721 O O . GLY A 1 100 ? -29.903 3.893 14.791 1.00 88.50 100 GLY A O 1
ATOM 722 N N . GLU A 1 101 ? -27.892 4.533 13.987 1.00 90.25 101 GLU A N 1
ATOM 723 C CA . GLU A 1 101 ? -28.001 5.947 14.364 1.00 90.25 101 GLU A CA 1
ATOM 724 C C . GLU A 1 101 ? -29.265 6.610 13.789 1.00 90.25 101 GLU A C 1
ATOM 726 O O . GLU A 1 101 ? -29.710 6.303 12.676 1.00 90.25 101 GLU A O 1
ATOM 731 N N . LEU A 1 102 ? -29.833 7.537 14.564 1.00 93.56 102 LEU A N 1
ATOM 732 C CA . LEU A 1 102 ? -30.946 8.376 14.146 1.00 93.56 102 LEU A CA 1
ATOM 733 C C . LEU A 1 102 ? -30.611 9.855 14.338 1.00 93.56 102 LEU A C 1
ATOM 735 O O . LEU A 1 102 ? -29.918 10.220 15.284 1.00 93.56 102 LEU A O 1
ATOM 739 N N . LEU A 1 103 ? -31.147 10.699 13.462 1.00 94.88 103 LEU A N 1
ATOM 740 C CA . LEU A 1 103 ? -31.092 12.153 13.561 1.00 94.88 103 LEU A CA 1
ATOM 741 C C . LEU A 1 103 ? -32.494 12.738 13.472 1.00 94.88 103 LEU A C 1
ATOM 743 O O . LEU A 1 103 ? -33.395 12.143 12.880 1.00 94.88 103 LEU A O 1
ATOM 747 N N . ILE A 1 104 ? -32.655 13.921 14.057 1.00 95.19 104 ILE A N 1
ATOM 748 C CA . ILE A 1 104 ? -33.912 14.660 14.050 1.00 95.19 104 ILE A CA 1
ATOM 749 C C . ILE A 1 104 ? -33.648 16.042 13.462 1.00 95.19 104 ILE A C 1
ATOM 751 O O . ILE A 1 104 ? -32.829 16.800 13.991 1.00 95.19 104 ILE A O 1
ATOM 755 N N . ARG A 1 105 ? -34.315 16.354 12.353 1.00 94.19 105 ARG A N 1
ATOM 756 C CA . ARG A 1 105 ? -34.210 17.639 11.661 1.00 94.19 105 ARG A CA 1
ATOM 757 C C . ARG A 1 105 ? -35.409 17.808 10.741 1.00 94.19 105 ARG A C 1
ATOM 759 O O . ARG A 1 105 ? -35.832 16.846 10.125 1.00 94.19 105 ARG A O 1
ATOM 766 N N . ASP A 1 106 ? -35.911 19.026 10.636 1.00 94.62 106 ASP A N 1
ATOM 767 C CA . ASP A 1 106 ? -36.843 19.426 9.580 1.00 94.62 106 ASP A CA 1
ATOM 768 C C . ASP A 1 106 ? -36.114 19.405 8.223 1.00 94.62 106 ASP A C 1
ATOM 770 O O . ASP A 1 106 ? -35.224 20.229 8.003 1.00 94.62 106 ASP A O 1
ATOM 774 N N . MET A 1 107 ? -36.401 18.413 7.374 1.00 93.38 107 MET A N 1
ATOM 775 C CA . MET A 1 107 ? -35.694 18.196 6.103 1.00 93.38 107 MET A CA 1
ATOM 776 C C . MET A 1 107 ? -36.361 18.901 4.922 1.00 93.38 107 MET A C 1
ATOM 778 O O . MET A 1 107 ? -35.736 19.045 3.869 1.00 93.38 107 MET A O 1
ATOM 782 N N . ASP A 1 108 ? -37.617 19.318 5.065 1.00 92.62 108 ASP A N 1
ATOM 783 C CA . ASP A 1 108 ? -38.389 19.972 4.009 1.00 92.62 108 ASP A CA 1
ATOM 784 C C . ASP A 1 108 ? -38.735 21.440 4.313 1.00 92.62 108 ASP A C 1
ATOM 786 O O . ASP A 1 108 ? -39.335 22.116 3.471 1.00 92.62 108 ASP A O 1
ATOM 790 N N . ASN A 1 109 ? -38.260 21.950 5.452 1.00 92.06 109 ASN A N 1
ATOM 791 C CA . ASN A 1 109 ? -38.474 23.295 5.974 1.00 92.06 109 ASN A CA 1
ATOM 792 C C . ASN A 1 109 ? -39.960 23.615 6.237 1.00 92.06 109 ASN A C 1
ATOM 794 O O . ASN A 1 109 ? -40.382 24.766 6.062 1.00 92.06 109 ASN A O 1
ATOM 798 N N . ASP A 1 110 ? -40.772 22.626 6.631 1.00 93.94 110 ASP A N 1
ATOM 799 C CA . ASP A 1 110 ? -42.189 22.829 6.969 1.00 93.94 110 ASP A CA 1
ATOM 800 C C . ASP A 1 110 ? -42.436 23.259 8.432 1.00 93.94 110 ASP A C 1
ATOM 802 O O . ASP A 1 110 ? -43.563 23.602 8.813 1.00 93.94 110 ASP A O 1
ATOM 806 N N . GLY A 1 111 ? -41.370 23.326 9.232 1.00 92.19 111 GLY A N 1
ATOM 807 C CA . GLY A 1 111 ? -41.378 23.697 10.640 1.00 92.19 111 GLY A CA 1
ATOM 808 C C . GLY A 1 111 ?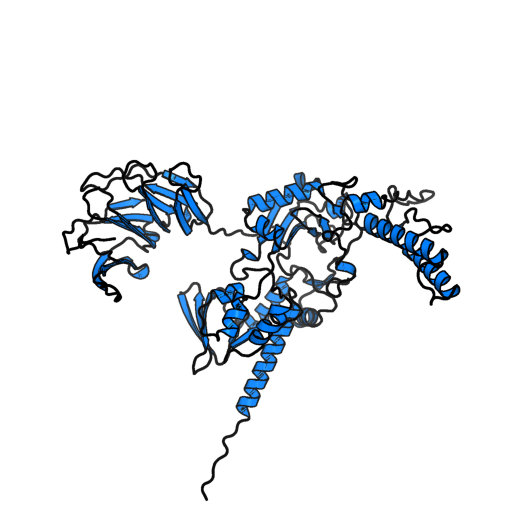 -41.566 22.520 11.594 1.00 92.19 111 GLY A C 1
ATOM 809 O O . GLY A 1 111 ? -41.613 22.748 12.806 1.00 92.19 111 GLY A O 1
ATOM 810 N N . LYS A 1 112 ? -41.676 21.283 11.094 1.00 95.00 112 LYS A N 1
ATOM 811 C CA . LYS A 1 112 ? -41.791 20.073 11.908 1.00 95.00 112 LYS A CA 1
ATOM 812 C C . LYS A 1 112 ? -40.514 19.238 11.816 1.00 95.00 112 LYS A C 1
ATOM 814 O O . LYS A 1 112 ? -39.994 18.999 10.735 1.00 95.00 112 LYS A O 1
ATOM 819 N N . PRO A 1 113 ? -39.984 18.748 12.946 1.00 95.56 113 PRO A N 1
ATOM 820 C CA . PRO A 1 113 ? -38.806 17.893 12.915 1.00 95.56 113 PRO A CA 1
ATOM 821 C C . PRO A 1 113 ? -39.129 16.519 12.312 1.00 95.56 113 PRO A C 1
ATOM 823 O O . PRO A 1 113 ? -39.958 15.791 12.863 1.00 95.56 113 PRO A O 1
ATOM 826 N N . ASP A 1 114 ? -38.433 16.137 11.241 1.00 96.50 114 ASP A N 1
ATOM 827 C CA . ASP A 1 114 ? -38.461 14.787 10.670 1.00 96.50 114 ASP A CA 1
ATOM 828 C C . ASP A 1 114 ? -37.469 13.864 11.376 1.00 96.50 114 ASP A C 1
ATOM 830 O O . ASP A 1 114 ? -36.542 14.315 12.057 1.00 96.50 114 ASP A O 1
ATOM 834 N N . ILE A 1 115 ? -37.630 12.551 11.179 1.00 96.31 115 ILE A N 1
ATOM 835 C CA . ILE A 1 115 ? -36.697 11.560 11.719 1.00 96.31 115 ILE A CA 1
ATOM 836 C C . ILE A 1 115 ? -35.981 10.820 10.598 1.00 96.31 115 ILE A C 1
ATOM 838 O O . ILE A 1 115 ? -36.592 10.258 9.693 1.00 96.31 115 ILE A O 1
ATOM 842 N N . ILE A 1 116 ? -34.662 10.771 10.704 1.00 95.31 116 ILE A N 1
ATOM 843 C CA . ILE A 1 116 ? -33.761 10.135 9.757 1.00 95.31 116 ILE A CA 1
ATOM 844 C C . ILE A 1 116 ? -33.104 8.958 10.472 1.00 95.31 116 ILE A C 1
ATOM 846 O O . ILE A 1 116 ? -32.580 9.129 11.567 1.00 95.31 116 ILE A O 1
ATOM 850 N N . VAL A 1 117 ? -33.121 7.767 9.876 1.00 93.69 117 VAL A N 1
ATOM 851 C CA . VAL A 1 117 ? -32.577 6.543 10.482 1.00 93.69 117 VAL A CA 1
ATOM 852 C C . VAL A 1 117 ? -31.623 5.855 9.512 1.00 93.69 117 VAL A C 1
ATOM 854 O O . VAL A 1 117 ? -32.007 5.516 8.392 1.00 93.69 117 VAL A O 1
ATOM 857 N N . ALA A 1 118 ? -30.392 5.588 9.946 1.00 92.00 118 ALA A N 1
ATOM 858 C CA . ALA A 1 118 ? -29.463 4.741 9.207 1.00 92.00 118 ALA A CA 1
ATOM 859 C C . ALA A 1 118 ? -29.930 3.283 9.286 1.00 92.00 118 ALA A C 1
ATOM 861 O O . ALA A 1 118 ? -30.093 2.733 10.371 1.00 92.00 118 ALA A O 1
ATOM 862 N N . VAL A 1 119 ? -30.149 2.632 8.144 1.00 89.31 119 VAL A N 1
ATOM 863 C CA . VAL A 1 119 ? -30.573 1.227 8.077 1.00 89.31 119 VAL A CA 1
ATOM 864 C C . VAL A 1 119 ? -29.387 0.388 7.626 1.00 89.31 119 VAL A C 1
ATOM 866 O O . VAL A 1 119 ? -29.181 0.116 6.437 1.00 89.31 119 VAL A O 1
ATOM 869 N N . THR A 1 120 ? -28.583 -0.003 8.610 1.00 81.19 120 THR A N 1
ATOM 870 C CA . THR A 1 120 ? -27.209 -0.480 8.449 1.00 81.19 120 THR A CA 1
ATOM 871 C C . THR A 1 120 ? -27.132 -1.689 7.518 1.00 81.19 120 THR A C 1
ATOM 873 O O . THR A 1 120 ? -26.356 -1.711 6.566 1.00 81.19 120 THR A O 1
ATOM 876 N N . SER A 1 121 ? -27.983 -2.698 7.728 1.00 77.00 121 SER A N 1
ATOM 877 C CA . SER A 1 121 ? -27.940 -3.937 6.930 1.00 77.00 121 SER A CA 1
ATOM 878 C C . SER A 1 121 ? -28.618 -3.820 5.564 1.00 77.00 121 SER A C 1
ATOM 880 O O . SER A 1 121 ? -28.362 -4.637 4.683 1.00 77.00 121 SER A O 1
ATOM 882 N N . ALA A 1 122 ? -29.461 -2.806 5.364 1.00 77.94 122 ALA A N 1
ATOM 883 C CA . ALA A 1 122 ? -30.142 -2.580 4.094 1.00 77.94 122 ALA A CA 1
ATOM 884 C C . ALA A 1 122 ? -29.388 -1.607 3.167 1.00 77.94 122 ALA A C 1
ATOM 886 O O . ALA A 1 122 ? -29.816 -1.431 2.029 1.00 77.94 122 ALA A O 1
ATOM 887 N N . SER A 1 123 ? -28.274 -1.016 3.626 1.00 86.12 123 SER A N 1
ATOM 888 C CA . SER A 1 123 ? -27.484 -0.006 2.893 1.00 86.12 123 SER A CA 1
ATOM 889 C C . SER A 1 123 ? -28.321 1.204 2.469 1.00 86.12 123 SER A C 1
ATOM 891 O O . SER A 1 123 ? -28.317 1.620 1.308 1.00 86.12 123 SER A O 1
ATOM 893 N N . LYS A 1 124 ? -29.116 1.724 3.411 1.00 89.38 124 LYS A N 1
ATOM 894 C CA . LYS A 1 124 ? -30.009 2.860 3.174 1.00 89.38 124 LYS A CA 1
ATOM 895 C C . LYS A 1 124 ? -30.042 3.802 4.361 1.00 89.38 124 LYS A C 1
ATOM 897 O O . LYS A 1 124 ? -29.705 3.416 5.478 1.00 89.38 124 LYS A O 1
ATOM 902 N N . VAL A 1 125 ? -30.565 4.991 4.119 1.00 92.94 125 VAL A N 1
ATOM 903 C CA . VAL A 1 125 ? -31.136 5.851 5.150 1.00 92.94 125 VAL A CA 1
ATOM 904 C C . VAL A 1 125 ? -32.634 5.967 4.902 1.00 92.94 125 VAL A C 1
ATOM 906 O O . VAL A 1 125 ? -33.050 6.217 3.772 1.00 92.94 125 VAL A O 1
ATOM 909 N N . SER A 1 126 ? -33.436 5.765 5.943 1.00 92.56 126 SER A N 1
ATOM 910 C CA . SER A 1 126 ? -34.888 5.927 5.894 1.00 92.56 126 SER A CA 1
ATOM 911 C C . SER A 1 126 ? -35.291 7.241 6.554 1.00 92.56 126 SER A C 1
ATOM 913 O O . SER A 1 126 ? -34.886 7.517 7.681 1.00 92.56 126 SER A O 1
ATOM 915 N N . ILE A 1 127 ? -36.105 8.030 5.861 1.00 94.69 127 ILE A N 1
ATOM 916 C CA . ILE A 1 127 ? -36.609 9.329 6.312 1.00 94.69 127 ILE A CA 1
ATOM 917 C C . ILE A 1 127 ? -38.105 9.195 6.602 1.00 94.69 127 ILE A C 1
ATOM 919 O O . ILE A 1 127 ? -38.879 8.748 5.751 1.00 94.69 127 ILE A O 1
ATOM 923 N N . PHE A 1 128 ? -38.499 9.578 7.809 1.00 96.44 128 PHE A N 1
ATOM 924 C CA . PHE A 1 128 ? -39.867 9.618 8.306 1.00 96.44 128 PHE A CA 1
ATOM 925 C C . PHE A 1 128 ? -40.288 11.074 8.419 1.00 96.44 128 PHE A C 1
ATOM 927 O O . PHE A 1 128 ? -39.994 11.736 9.416 1.00 96.44 128 PHE A O 1
ATOM 934 N N . ARG A 1 129 ? -40.961 11.560 7.374 1.00 97.00 129 ARG A N 1
ATOM 935 C CA . ARG A 1 129 ? -41.460 12.929 7.336 1.00 97.00 129 ARG A CA 1
ATOM 936 C C . ARG A 1 129 ? -42.603 13.108 8.329 1.00 97.00 129 ARG A C 1
ATOM 938 O O . ARG A 1 129 ? -43.554 12.320 8.324 1.00 97.00 129 ARG A O 1
ATOM 945 N N . ASN A 1 130 ? -42.495 14.110 9.185 1.00 97.44 130 ASN A N 1
ATOM 946 C CA . ASN A 1 130 ? -43.368 14.314 10.322 1.00 97.44 130 ASN A CA 1
ATOM 947 C C . ASN A 1 130 ? -44.664 15.028 9.927 1.00 97.44 130 ASN A C 1
ATOM 949 O O . ASN A 1 130 ? -44.683 16.183 9.521 1.00 97.44 130 ASN A O 1
ATOM 953 N N . THR A 1 131 ? -45.791 14.346 10.118 1.00 96.88 131 THR A N 1
ATOM 954 C CA . THR A 1 131 ? -47.127 14.893 9.849 1.00 96.88 131 THR A CA 1
ATOM 955 C C . THR A 1 131 ? -47.952 15.042 11.122 1.00 96.88 131 THR A C 1
ATOM 957 O O . THR A 1 131 ? -49.175 15.178 11.052 1.00 96.88 131 THR A O 1
ATOM 960 N N . SER A 1 132 ? -47.304 14.987 12.284 1.00 96.69 132 SER A N 1
ATOM 961 C CA . SER A 1 132 ? -47.949 15.004 13.593 1.00 96.69 132 SER A CA 1
ATOM 962 C C . SER A 1 132 ? -48.750 16.286 13.825 1.00 96.69 132 SER A C 1
ATOM 964 O O . SER A 1 132 ? -48.534 17.331 13.197 1.00 96.69 132 SER A O 1
ATOM 966 N N . THR A 1 133 ? -49.700 16.194 14.747 1.00 94.44 133 THR A N 1
ATOM 967 C CA . THR A 1 133 ? -50.497 17.314 15.265 1.00 94.44 133 THR A CA 1
ATOM 968 C C . THR A 1 133 ? -50.524 17.219 16.779 1.00 94.44 133 THR A C 1
ATOM 970 O O . THR A 1 133 ? -50.549 16.095 17.266 1.00 94.44 133 THR A O 1
ATOM 973 N N . ALA A 1 134 ? -50.616 18.339 17.498 1.00 92.69 134 ALA A N 1
ATOM 974 C CA . ALA A 1 134 ? -50.519 18.379 18.962 1.00 92.69 134 ALA A CA 1
ATOM 975 C C . ALA A 1 134 ? -51.257 17.225 19.664 1.00 92.69 134 ALA A C 1
ATOM 977 O O . ALA A 1 134 ? -52.472 17.046 19.511 1.00 92.69 134 ALA A O 1
ATOM 978 N N . GLY A 1 135 ? -50.508 16.429 20.427 1.00 87.56 135 GLY A N 1
ATOM 979 C CA . GLY A 1 135 ? -50.999 15.239 21.111 1.00 87.56 135 GLY A CA 1
ATOM 980 C C . GLY A 1 135 ? -51.160 13.991 20.233 1.00 87.56 135 GLY A C 1
ATOM 981 O O . GLY A 1 135 ? -51.714 12.997 20.706 1.00 87.56 135 GLY A O 1
ATOM 982 N N . MET A 1 136 ? -50.721 13.978 18.977 1.00 92.31 136 MET A N 1
ATOM 983 C CA . MET A 1 136 ? -50.833 12.837 18.065 1.00 92.31 136 MET A CA 1
ATOM 984 C C . MET A 1 136 ? -49.618 12.732 17.137 1.00 92.31 136 MET A C 1
ATOM 986 O O . MET A 1 136 ? -49.489 13.484 16.172 1.00 92.31 136 MET A O 1
ATOM 990 N N . ILE A 1 137 ? -48.790 11.717 17.393 1.00 96.44 137 ILE A N 1
ATOM 991 C CA . ILE A 1 137 ? -47.650 11.345 16.549 1.00 96.44 137 ILE A CA 1
ATOM 992 C C . ILE A 1 137 ? -48.140 10.699 15.248 1.00 96.44 137 ILE A C 1
ATOM 994 O O . ILE A 1 137 ? -48.946 9.767 15.279 1.00 96.44 137 ILE A O 1
ATOM 998 N N . SER A 1 138 ? -47.641 11.179 14.110 1.00 95.69 138 SER A N 1
ATOM 999 C CA . SER A 1 138 ? -47.899 10.627 12.779 1.00 95.69 138 SER A CA 1
ATOM 1000 C C . SER A 1 138 ? -46.751 10.946 11.820 1.00 95.69 138 SER A C 1
ATOM 1002 O O . SER A 1 138 ? -46.174 12.029 11.869 1.00 95.69 138 SER A O 1
ATOM 1004 N N . PHE A 1 139 ? -46.481 10.026 10.894 1.00 96.56 139 PHE A N 1
ATOM 1005 C CA . PHE A 1 139 ? -45.509 10.206 9.815 1.00 96.56 139 PHE A CA 1
ATOM 1006 C C . PHE A 1 139 ? -46.122 9.812 8.471 1.00 96.56 139 PHE A C 1
ATOM 1008 O O . PHE A 1 139 ? -46.983 8.928 8.412 1.00 96.56 139 PHE A O 1
ATOM 1015 N N . ASP A 1 140 ? -45.636 10.428 7.395 1.00 95.62 140 ASP A N 1
ATOM 1016 C CA . ASP A 1 140 ? -45.899 9.982 6.026 1.00 95.62 140 ASP A CA 1
ATOM 1017 C C . ASP A 1 140 ? -45.266 8.598 5.760 1.00 95.62 140 ASP A C 1
ATOM 1019 O O . ASP A 1 140 ? -44.524 8.031 6.572 1.00 95.62 140 ASP A O 1
ATOM 1023 N N . ALA A 1 141 ? -45.541 8.031 4.582 1.00 89.81 141 ALA A N 1
ATOM 1024 C CA . ALA A 1 141 ? -44.826 6.845 4.123 1.00 89.81 141 ALA A CA 1
ATOM 1025 C C . ALA A 1 141 ? -43.310 7.118 4.075 1.00 89.81 141 ALA A C 1
ATOM 1027 O O . ALA A 1 141 ? -42.873 8.087 3.454 1.00 89.81 141 ALA A O 1
ATOM 1028 N N . ARG A 1 142 ? -42.511 6.246 4.710 1.00 90.31 142 ARG A N 1
ATOM 1029 C CA . ARG A 1 142 ? -41.055 6.435 4.788 1.00 90.31 142 ARG A CA 1
ATOM 1030 C C . ARG A 1 142 ? -40.409 6.488 3.402 1.00 90.31 142 ARG A C 1
ATOM 1032 O O . ARG A 1 142 ? -40.773 5.721 2.505 1.00 90.31 142 ARG A O 1
ATOM 1039 N N . ILE A 1 143 ? -39.395 7.332 3.269 1.00 92.31 143 ILE A N 1
ATOM 1040 C CA . ILE A 1 143 ? -38.583 7.476 2.061 1.00 92.31 143 ILE A CA 1
ATOM 1041 C C . ILE A 1 143 ? -37.244 6.778 2.302 1.00 92.31 143 ILE A C 1
ATOM 1043 O O . ILE A 1 143 ? -36.540 7.111 3.247 1.00 92.31 143 ILE A O 1
ATOM 1047 N N . ASP A 1 144 ? -36.881 5.822 1.447 1.00 90.19 144 ASP A N 1
ATOM 1048 C CA . ASP A 1 144 ? -35.602 5.110 1.527 1.00 90.19 144 ASP A CA 1
ATOM 1049 C C . ASP A 1 144 ? -34.607 5.689 0.504 1.00 90.19 144 ASP A C 1
ATOM 1051 O O . ASP A 1 144 ? -34.820 5.577 -0.706 1.00 90.19 144 ASP A O 1
ATOM 1055 N N . VAL A 1 145 ? -33.491 6.241 0.980 1.00 90.12 145 VAL A N 1
ATOM 1056 C CA . VAL A 1 145 ? -32.365 6.708 0.155 1.00 90.12 145 VAL A CA 1
ATOM 1057 C C . VAL A 1 145 ? -31.249 5.667 0.198 1.00 90.12 145 VAL A C 1
ATOM 1059 O O . VAL A 1 145 ? -30.792 5.287 1.273 1.00 90.12 145 VAL A O 1
ATOM 1062 N N . ILE A 1 146 ? -30.807 5.180 -0.964 1.00 86.94 146 ILE A N 1
ATOM 1063 C CA . ILE A 1 146 ? -29.718 4.194 -1.055 1.00 86.94 146 ILE A CA 1
ATOM 1064 C C . ILE A 1 146 ? -28.386 4.875 -0.719 1.00 86.94 146 ILE A C 1
ATOM 1066 O O . ILE A 1 146 ? -28.087 5.941 -1.250 1.00 86.94 146 ILE A O 1
ATOM 1070 N N . THR A 1 147 ? -27.578 4.240 0.129 1.00 85.50 147 THR A N 1
ATOM 1071 C CA . THR A 1 147 ? -26.241 4.714 0.520 1.00 85.50 147 THR A CA 1
ATOM 1072 C C . THR A 1 147 ? -25.173 3.653 0.227 1.00 85.50 147 THR A C 1
ATOM 1074 O O . THR A 1 147 ? -25.449 2.629 -0.403 1.00 85.50 147 THR A O 1
ATOM 1077 N N . GLY A 1 148 ? -23.922 3.890 0.643 1.00 77.69 148 GLY A N 1
ATOM 1078 C CA . GLY A 1 148 ? -22.895 2.844 0.651 1.00 77.69 148 GLY A CA 1
ATOM 1079 C C . GLY A 1 148 ? -23.228 1.694 1.620 1.00 77.69 148 GLY A C 1
ATOM 1080 O O . GLY A 1 148 ? -24.141 1.782 2.440 1.00 77.69 148 GLY A O 1
ATOM 1081 N N . ALA A 1 149 ? -22.469 0.597 1.565 1.00 78.00 149 ALA A N 1
ATOM 1082 C CA . ALA A 1 149 ? -22.697 -0.531 2.473 1.00 78.00 149 ALA A CA 1
ATOM 1083 C C . ALA A 1 149 ? -22.499 -0.125 3.945 1.00 78.00 149 ALA A C 1
ATOM 1085 O O . ALA A 1 149 ? -21.564 0.608 4.259 1.00 78.00 149 ALA A O 1
ATOM 1086 N N . TYR A 1 150 ? -23.366 -0.614 4.836 1.00 80.00 150 TYR A N 1
ATOM 1087 C CA . TYR A 1 150 ? -23.291 -0.397 6.287 1.00 80.00 150 TYR A CA 1
ATOM 1088 C C . TYR A 1 150 ? -23.104 1.078 6.691 1.00 80.00 150 TYR A C 1
ATOM 1090 O O . TYR A 1 150 ? -22.029 1.435 7.181 1.00 80.00 150 TYR A O 1
ATOM 1098 N N . PRO A 1 151 ? -24.104 1.953 6.465 1.00 86.12 151 PRO A N 1
ATOM 1099 C CA . PRO A 1 151 ? -24.066 3.315 6.985 1.00 86.12 151 PRO A CA 1
ATOM 1100 C C . PRO A 1 151 ? -23.985 3.297 8.517 1.00 86.12 151 PRO A C 1
ATOM 1102 O O . PRO A 1 151 ? -24.869 2.743 9.162 1.00 86.12 151 PRO A O 1
ATOM 1105 N N . MET A 1 152 ? -22.925 3.872 9.083 1.00 82.31 152 MET A N 1
ATOM 1106 C CA . MET A 1 152 ? -22.642 3.858 10.524 1.00 82.31 152 MET A CA 1
ATOM 1107 C C . MET A 1 152 ? -22.795 5.218 11.196 1.00 82.31 152 MET A C 1
ATOM 1109 O O . MET A 1 152 ? -22.971 5.264 12.407 1.00 82.31 152 MET A O 1
ATOM 1113 N N . GLY A 1 153 ? -22.676 6.297 10.427 1.00 85.06 153 GLY A N 1
ATOM 1114 C CA . GLY A 1 153 ? -22.751 7.661 10.928 1.00 85.06 153 GLY A CA 1
ATOM 1115 C C . GLY A 1 153 ? -23.580 8.534 10.002 1.00 85.06 153 GLY A C 1
ATOM 1116 O O . GLY A 1 153 ? -23.489 8.374 8.781 1.00 85.06 153 GLY A O 1
ATOM 1117 N N . LEU A 1 154 ? -24.344 9.457 10.572 1.00 90.94 154 LEU A N 1
ATOM 1118 C CA . LEU A 1 154 ? -25.130 10.465 9.875 1.00 90.94 154 LEU A CA 1
ATOM 1119 C C . LEU A 1 154 ? -24.713 11.867 10.333 1.00 90.94 154 LEU A C 1
ATOM 1121 O O . LEU A 1 154 ? -24.478 12.106 11.514 1.00 90.94 154 LEU A O 1
ATOM 1125 N N . ALA A 1 155 ? -24.684 12.826 9.412 1.00 92.25 155 ALA A N 1
ATOM 1126 C CA . ALA A 1 155 ? -24.657 14.244 9.763 1.00 92.25 155 ALA A CA 1
ATOM 1127 C C . ALA A 1 155 ? -25.529 15.047 8.798 1.00 92.25 155 ALA A C 1
ATOM 1129 O O . ALA A 1 155 ? -25.645 14.695 7.623 1.00 92.25 155 ALA A O 1
ATOM 1130 N N . ILE A 1 156 ? -26.143 16.112 9.316 1.00 91.75 156 ILE A N 1
ATOM 1131 C CA . ILE A 1 156 ? -27.042 16.991 8.564 1.00 91.75 156 ILE A CA 1
ATOM 1132 C C . ILE A 1 156 ? -26.587 18.444 8.715 1.00 91.75 156 ILE A C 1
ATOM 1134 O O . ILE A 1 156 ? -26.329 18.901 9.833 1.00 91.75 156 ILE A O 1
ATOM 1138 N N . GLY A 1 157 ? -26.527 19.170 7.603 1.00 89.25 157 GLY A N 1
ATOM 1139 C CA . GLY A 1 157 ? -26.185 20.590 7.535 1.00 89.25 157 GLY A CA 1
ATOM 1140 C C . GLY A 1 157 ? -26.342 21.116 6.112 1.00 89.25 157 GLY A C 1
ATOM 1141 O O . GLY A 1 157 ? -26.439 20.322 5.194 1.00 89.25 157 GLY A O 1
ATOM 1142 N N . ASP A 1 158 ? -26.379 22.429 5.927 1.00 91.00 158 ASP A N 1
ATOM 1143 C CA . ASP A 1 158 ? -26.397 23.050 4.594 1.00 91.00 158 ASP A CA 1
ATOM 1144 C C . ASP A 1 158 ? -24.958 23.091 4.050 1.00 91.00 158 ASP A C 1
ATOM 1146 O O . ASP A 1 158 ? -24.143 23.915 4.477 1.00 91.00 158 ASP A O 1
ATOM 1150 N N . ILE A 1 159 ? -24.600 22.106 3.226 1.00 90.31 159 ILE A N 1
ATOM 1151 C CA . ILE A 1 159 ? -23.230 21.878 2.750 1.00 90.31 159 ILE A CA 1
ATOM 1152 C C . ILE A 1 159 ? -22.986 22.641 1.449 1.00 90.31 159 ILE A C 1
ATOM 1154 O O . ILE A 1 159 ? -21.860 23.096 1.220 1.00 90.31 159 ILE A O 1
ATOM 1158 N N . ASP A 1 160 ? -24.007 22.787 0.604 1.00 87.25 160 ASP A N 1
ATOM 1159 C CA . ASP A 1 160 ? -23.898 23.499 -0.670 1.00 87.25 160 ASP A CA 1
ATOM 1160 C C . ASP A 1 160 ? -24.285 24.992 -0.604 1.00 87.25 160 ASP A C 1
ATOM 1162 O O . ASP A 1 160 ? -23.948 25.756 -1.517 1.00 87.25 160 ASP A O 1
ATOM 1166 N N . GLY A 1 161 ? -24.878 25.437 0.506 1.00 90.50 161 GLY A N 1
ATOM 1167 C CA . GLY A 1 161 ? -25.257 26.823 0.758 1.00 90.50 161 GLY A CA 1
ATOM 1168 C C . GLY A 1 161 ? -26.581 27.232 0.109 1.00 90.50 161 GLY A C 1
ATOM 1169 O O . GLY A 1 161 ? -26.807 28.437 -0.061 1.00 90.50 161 GLY A O 1
ATOM 1170 N N . ASP A 1 162 ? -27.433 26.284 -0.301 1.00 91.62 162 ASP A N 1
ATOM 1171 C CA . ASP A 1 162 ? -28.743 26.566 -0.905 1.00 91.62 162 ASP A CA 1
ATOM 1172 C C . ASP A 1 162 ? -29.843 26.891 0.126 1.00 91.62 162 ASP A C 1
ATOM 1174 O O . ASP A 1 162 ? -30.955 27.289 -0.250 1.00 91.62 162 ASP A O 1
ATOM 1178 N N . GLY A 1 163 ? -29.527 26.798 1.421 1.00 86.88 163 GLY A N 1
ATOM 1179 C CA . GLY A 1 163 ? -30.452 27.046 2.520 1.00 86.88 163 GLY A CA 1
ATOM 1180 C C . GLY A 1 163 ? -31.329 25.846 2.880 1.00 86.88 163 GLY A C 1
ATOM 1181 O O . GLY A 1 163 ? -32.256 26.006 3.682 1.00 86.88 163 GLY A O 1
ATOM 1182 N N . LYS A 1 164 ? -31.078 24.661 2.314 1.00 88.94 164 LYS A N 1
ATOM 1183 C CA . LYS A 1 164 ? -31.742 23.407 2.684 1.00 88.94 164 LYS A CA 1
ATOM 1184 C C . LYS A 1 164 ? -30.774 22.463 3.398 1.00 88.94 164 LYS A C 1
ATOM 1186 O O . LYS A 1 164 ? -29.565 22.541 3.214 1.00 88.94 164 LYS A O 1
ATOM 1191 N N . PRO A 1 165 ? -31.287 21.554 4.240 1.00 90.88 165 PRO A N 1
ATOM 1192 C CA . PRO A 1 165 ? -30.436 20.565 4.884 1.00 90.88 165 PRO A CA 1
ATOM 1193 C C . PRO A 1 165 ? -29.939 19.502 3.893 1.00 90.88 165 PRO A C 1
ATOM 1195 O O . PRO A 1 165 ? -30.735 18.760 3.315 1.00 90.88 165 PRO A O 1
ATOM 1198 N N . ASP A 1 166 ? -28.621 19.353 3.786 1.00 90.50 166 ASP A N 1
ATOM 1199 C CA . ASP A 1 166 ? -27.965 18.197 3.180 1.00 90.50 166 ASP A CA 1
ATOM 1200 C C . ASP A 1 166 ? -27.698 17.110 4.219 1.00 90.50 166 ASP A C 1
ATOM 1202 O O . ASP A 1 166 ? -27.611 17.363 5.422 1.00 90.50 166 ASP A O 1
ATOM 1206 N N . MET A 1 167 ? -27.504 15.879 3.745 1.00 89.62 167 MET A N 1
ATOM 1207 C CA . MET A 1 167 ? -27.173 14.731 4.581 1.00 89.62 167 MET A CA 1
ATOM 1208 C C . MET A 1 167 ? -25.927 14.015 4.063 1.00 89.62 167 MET A C 1
ATOM 1210 O O . MET A 1 167 ? -25.825 13.694 2.880 1.00 89.62 167 MET A O 1
ATOM 1214 N N . VAL A 1 168 ? -25.012 13.682 4.973 1.00 89.94 168 VAL A N 1
ATOM 1215 C CA . VAL A 1 168 ? -23.838 12.844 4.695 1.00 89.94 168 VAL A CA 1
ATOM 1216 C C . VAL A 1 168 ? -23.864 11.580 5.541 1.00 89.94 168 VAL A C 1
ATOM 1218 O O . VAL A 1 168 ? -24.323 11.593 6.685 1.00 89.94 168 VAL A O 1
ATOM 1221 N N . THR A 1 169 ? -23.350 10.483 4.979 1.00 87.56 169 THR A N 1
ATOM 1222 C CA . THR A 1 169 ? -23.257 9.193 5.671 1.00 87.56 169 THR A CA 1
ATOM 1223 C C . THR A 1 169 ? -21.836 8.648 5.657 1.00 87.56 169 THR A C 1
ATOM 1225 O O . THR A 1 169 ? -21.162 8.716 4.631 1.00 87.56 169 THR A O 1
ATOM 1228 N N . SER A 1 170 ? -21.390 8.044 6.760 1.00 84.88 170 SER A N 1
ATOM 1229 C CA . SER A 1 170 ? -20.179 7.212 6.779 1.00 84.88 170 SER A CA 1
ATOM 1230 C C . SER A 1 170 ? -20.553 5.744 6.581 1.00 84.88 170 SER A C 1
ATOM 1232 O O . SER A 1 170 ? -21.561 5.291 7.112 1.00 84.88 170 SER A O 1
ATOM 1234 N N . ASN A 1 171 ? -19.770 4.986 5.811 1.00 77.62 171 ASN A N 1
ATOM 1235 C CA . ASN A 1 171 ? -20.107 3.624 5.382 1.00 77.62 171 ASN A CA 1
ATOM 1236 C C . ASN A 1 171 ? -18.948 2.655 5.654 1.00 77.62 171 ASN A C 1
ATOM 1238 O O . ASN A 1 171 ? -17.784 3.032 5.518 1.00 77.62 171 ASN A O 1
ATOM 1242 N N . ASN A 1 172 ? -19.248 1.399 5.991 1.00 72.12 172 ASN A N 1
ATOM 1243 C CA . ASN A 1 172 ? -18.245 0.354 6.199 1.00 72.12 172 ASN A CA 1
ATOM 1244 C C . ASN A 1 172 ? -18.323 -0.696 5.077 1.00 72.12 172 ASN A C 1
ATOM 1246 O O . ASN A 1 172 ? -19.298 -1.431 4.972 1.00 72.12 172 ASN A O 1
ATOM 1250 N N . GLN A 1 173 ? -17.307 -0.786 4.215 1.00 69.69 173 GLN A N 1
ATOM 1251 C CA . GLN A 1 173 ? -17.297 -1.740 3.098 1.00 69.69 173 GLN A CA 1
ATOM 1252 C C . GLN A 1 173 ? -16.355 -2.915 3.369 1.00 69.69 173 GLN A C 1
ATOM 1254 O O . GLN A 1 173 ? -15.166 -2.730 3.618 1.00 69.69 173 GLN A O 1
ATOM 1259 N N . THR A 1 174 ? -16.878 -4.135 3.234 1.00 72.88 174 THR A N 1
ATOM 1260 C CA . THR A 1 174 ? -16.062 -5.349 3.101 1.00 72.88 174 THR A CA 1
ATOM 1261 C C . THR A 1 174 ? -15.975 -5.719 1.626 1.00 72.88 174 THR A C 1
ATOM 1263 O O . THR A 1 174 ? -17.002 -5.830 0.960 1.00 72.88 174 THR A O 1
ATOM 1266 N N . VAL A 1 175 ? -14.760 -5.935 1.125 1.00 79.81 175 VAL A N 1
ATOM 1267 C CA . VAL A 1 175 ? -14.516 -6.475 -0.218 1.00 79.81 175 VAL A CA 1
ATOM 1268 C C . VAL A 1 175 ? -13.771 -7.793 -0.074 1.00 79.81 175 VAL A C 1
ATOM 1270 O O . VAL A 1 175 ? -12.811 -7.890 0.688 1.00 79.81 175 VAL A O 1
ATOM 1273 N N . THR A 1 176 ? -14.216 -8.812 -0.801 1.00 84.94 176 THR A N 1
ATOM 1274 C CA . THR A 1 176 ? -13.579 -10.131 -0.831 1.00 84.94 176 THR A CA 1
ATOM 1275 C C . THR A 1 176 ? -12.853 -10.304 -2.157 1.00 84.94 176 THR A C 1
ATOM 1277 O O . THR A 1 176 ? -13.428 -10.058 -3.217 1.00 84.94 176 THR A O 1
ATOM 1280 N N . ALA A 1 177 ? -11.590 -10.734 -2.103 1.00 89.00 177 ALA A N 1
ATOM 1281 C CA . ALA A 1 177 ? -10.855 -11.139 -3.296 1.00 89.00 177 ALA A CA 1
ATOM 1282 C C . ALA A 1 177 ? -11.604 -12.288 -3.985 1.00 89.00 177 ALA A C 1
ATOM 1284 O O . ALA A 1 177 ? -11.927 -13.278 -3.335 1.00 89.00 177 ALA A O 1
ATOM 1285 N N . ASN A 1 178 ? -11.861 -12.174 -5.286 1.00 92.06 178 ASN A N 1
ATOM 1286 C CA . ASN A 1 178 ? -12.517 -13.230 -6.062 1.00 92.06 178 ASN A CA 1
ATOM 1287 C C . ASN A 1 178 ? -11.682 -13.629 -7.285 1.00 92.06 178 ASN A C 1
ATOM 1289 O O . ASN A 1 178 ? -12.228 -13.902 -8.355 1.00 92.06 178 ASN A O 1
ATOM 1293 N N . PHE A 1 179 ? -10.356 -13.583 -7.161 1.00 97.19 179 PHE A N 1
ATOM 1294 C CA . PHE A 1 179 ? -9.467 -14.046 -8.222 1.00 97.19 179 PHE A CA 1
ATOM 1295 C C . PHE A 1 179 ? -9.644 -15.546 -8.474 1.00 97.19 179 PHE A C 1
ATOM 1297 O O . PHE A 1 179 ? -10.139 -16.272 -7.615 1.00 97.19 179 PHE A O 1
ATOM 1304 N N . ASP A 1 180 ? -9.292 -15.994 -9.675 1.00 97.62 180 ASP A N 1
ATOM 1305 C CA . ASP A 1 180 ? -9.317 -17.419 -10.005 1.00 97.62 180 ASP A CA 1
ATOM 1306 C C . ASP A 1 180 ? -8.271 -18.175 -9.166 1.00 97.62 180 ASP A C 1
ATOM 1308 O O . ASP A 1 180 ? -7.229 -17.617 -8.813 1.00 97.62 180 ASP A O 1
ATOM 1312 N N . ASP A 1 181 ? -8.546 -19.446 -8.861 1.00 94.06 181 ASP A N 1
ATOM 1313 C CA . ASP A 1 181 ? -7.695 -20.283 -8.010 1.00 94.06 181 ASP A CA 1
ATOM 1314 C C . ASP A 1 181 ? -6.215 -20.234 -8.429 1.00 94.06 181 ASP A C 1
ATOM 1316 O O . ASP A 1 181 ? -5.869 -20.397 -9.602 1.00 94.06 181 ASP A O 1
ATOM 1320 N N . GLY A 1 182 ? -5.337 -20.023 -7.447 1.00 91.62 182 GLY A N 1
ATOM 1321 C CA . GLY A 1 182 ? -3.888 -19.914 -7.642 1.00 91.62 182 GLY A CA 1
ATOM 1322 C C . GLY A 1 182 ? -3.395 -18.524 -8.057 1.00 91.62 182 GLY A C 1
ATOM 1323 O O . GLY A 1 182 ? -2.196 -18.273 -7.997 1.00 91.62 182 GLY A O 1
ATOM 1324 N N . LEU A 1 183 ? -4.278 -17.590 -8.426 1.00 96.62 183 LEU A N 1
ATOM 1325 C CA . LEU A 1 183 ? -3.879 -16.220 -8.743 1.00 96.62 183 LEU A CA 1
ATOM 1326 C C . LEU A 1 183 ? -3.880 -15.337 -7.492 1.00 96.62 183 LEU A C 1
ATOM 1328 O O . LEU A 1 183 ? -4.861 -15.266 -6.753 1.00 96.62 183 LEU A O 1
ATOM 1332 N N . TYR A 1 184 ? -2.789 -14.601 -7.285 1.00 96.31 184 TYR A N 1
ATOM 1333 C CA . TYR A 1 184 ? -2.634 -13.709 -6.138 1.00 96.31 184 TYR A CA 1
ATOM 1334 C C . TYR A 1 184 ? -1.828 -12.453 -6.486 1.00 96.31 184 TYR A C 1
ATOM 1336 O O . TYR A 1 184 ? -1.120 -12.380 -7.488 1.00 96.31 184 TYR A O 1
ATOM 1344 N N . PHE A 1 185 ? -1.877 -11.440 -5.627 1.00 96.75 185 PHE A N 1
ATOM 1345 C CA . PHE A 1 185 ? -0.872 -10.382 -5.646 1.00 96.75 185 PHE A CA 1
ATOM 1346 C C . PHE A 1 185 ? -0.506 -9.978 -4.226 1.00 96.75 185 PHE A C 1
ATOM 1348 O O . PHE A 1 185 ? -1.321 -10.019 -3.308 1.00 96.75 185 PHE A O 1
ATOM 1355 N N . ASN A 1 186 ? 0.736 -9.539 -4.054 1.00 97.88 186 ASN A N 1
ATOM 1356 C CA . ASN A 1 186 ? 1.216 -9.036 -2.778 1.00 97.88 186 ASN A CA 1
ATOM 1357 C C . ASN A 1 186 ? 0.805 -7.563 -2.608 1.00 97.88 186 ASN A C 1
ATOM 1359 O O . ASN A 1 186 ? 1.511 -6.654 -3.066 1.00 97.88 186 ASN A O 1
ATOM 1363 N N . ALA A 1 187 ? -0.328 -7.329 -1.936 1.00 96.38 187 ALA A N 1
ATOM 1364 C CA . ALA A 1 187 ? -0.823 -5.987 -1.608 1.00 96.38 187 ALA A CA 1
ATOM 1365 C C . ALA A 1 187 ? 0.134 -5.198 -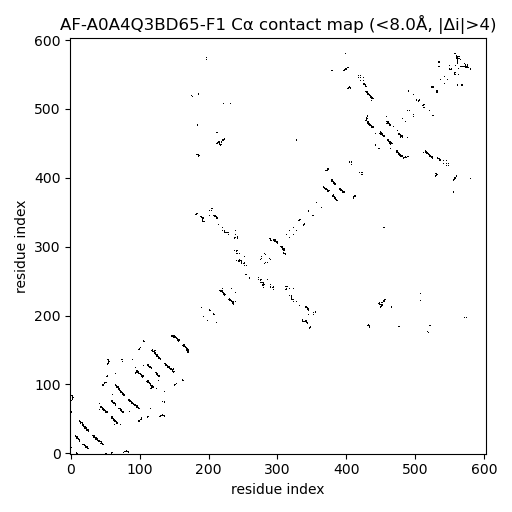0.692 1.00 96.38 187 ALA A C 1
ATOM 1367 O O . ALA A 1 187 ? 0.175 -3.970 -0.750 1.00 96.38 187 ALA A O 1
ATOM 1368 N N . GLY A 1 188 ? 0.927 -5.902 0.120 1.00 96.69 188 GLY A N 1
ATOM 1369 C CA . GLY A 1 188 ? 1.950 -5.348 1.009 1.00 96.69 188 GLY A CA 1
ATOM 1370 C C . GLY A 1 188 ? 3.369 -5.664 0.511 1.00 96.69 188 GLY A C 1
ATOM 1371 O O . GLY A 1 188 ? 3.685 -5.332 -0.640 1.00 96.69 188 GLY A O 1
ATOM 1372 N N . PRO A 1 189 ? 4.231 -6.301 1.331 1.00 96.62 189 PRO A N 1
ATOM 1373 C CA . PRO A 1 189 ? 5.583 -6.689 0.928 1.00 96.62 189 PRO A CA 1
ATOM 1374 C C . PRO A 1 189 ? 5.563 -7.645 -0.269 1.00 96.62 189 PRO A C 1
ATOM 1376 O O . PRO A 1 189 ? 4.937 -8.698 -0.212 1.00 96.62 189 PRO A O 1
ATOM 1379 N N . SER A 1 190 ? 6.245 -7.290 -1.361 1.00 94.50 190 SER A N 1
ATOM 1380 C CA . SER A 1 190 ? 6.221 -8.072 -2.610 1.00 94.50 190 SER A CA 1
ATOM 1381 C C . SER A 1 190 ? 7.571 -8.638 -3.037 1.00 94.50 190 SER A C 1
ATOM 1383 O O . SER A 1 190 ? 7.606 -9.436 -3.963 1.00 94.50 190 SER A O 1
ATOM 1385 N N . ARG A 1 191 ? 8.668 -8.237 -2.386 1.00 95.62 191 ARG A N 1
ATOM 1386 C CA . ARG A 1 191 ? 10.040 -8.610 -2.754 1.00 95.62 191 ARG A CA 1
ATOM 1387 C C . ARG A 1 191 ? 10.957 -8.636 -1.526 1.00 95.62 191 ARG A C 1
ATOM 1389 O O . ARG A 1 191 ? 10.708 -7.915 -0.562 1.00 95.62 191 ARG A O 1
ATOM 1396 N N . ILE A 1 192 ? 11.987 -9.473 -1.574 1.00 97.94 192 ILE A N 1
ATOM 1397 C CA . ILE A 1 192 ? 12.996 -9.712 -0.539 1.00 97.94 192 ILE A CA 1
ATOM 1398 C C . ILE A 1 192 ? 14.377 -9.495 -1.177 1.00 97.94 192 ILE A C 1
ATOM 1400 O O . ILE A 1 192 ? 14.742 -10.229 -2.097 1.00 97.94 192 ILE A O 1
ATOM 1404 N N . PRO A 1 193 ? 15.156 -8.521 -0.705 1.00 96.31 193 PRO A N 1
ATOM 1405 C CA . PRO A 1 193 ? 16.522 -8.290 -1.170 1.00 96.31 193 PRO A CA 1
ATOM 1406 C C . PRO A 1 193 ? 17.463 -9.446 -0.806 1.00 96.31 193 PRO A C 1
ATOM 1408 O O . PRO A 1 193 ? 17.302 -10.080 0.239 1.00 96.31 193 PRO A O 1
ATOM 1411 N N . HIS A 1 194 ? 18.485 -9.705 -1.627 1.00 93.44 194 HIS A N 1
ATOM 1412 C CA . HIS A 1 194 ? 19.484 -10.750 -1.347 1.00 93.44 194 HIS A CA 1
ATOM 1413 C C . HIS A 1 194 ? 20.263 -10.521 -0.040 1.00 93.44 194 HIS A C 1
ATOM 1415 O O . HIS A 1 194 ? 20.721 -11.478 0.576 1.00 93.44 194 HIS A O 1
ATOM 1421 N N . ASN A 1 195 ? 20.405 -9.263 0.379 1.00 93.50 195 ASN A N 1
ATOM 1422 C CA . ASN A 1 195 ? 21.118 -8.842 1.586 1.00 93.50 195 ASN A CA 1
ATOM 1423 C C . ASN A 1 195 ? 20.228 -8.819 2.846 1.00 93.50 195 ASN A C 1
ATOM 1425 O O . ASN A 1 195 ? 20.711 -8.514 3.933 1.00 93.50 195 ASN A O 1
ATOM 1429 N N . HIS A 1 196 ? 18.944 -9.181 2.748 1.00 96.75 196 HIS A N 1
ATOM 1430 C CA . HIS A 1 196 ? 18.064 -9.342 3.911 1.00 96.75 196 HIS A CA 1
ATOM 1431 C C . HIS A 1 196 ? 18.214 -10.744 4.507 1.00 96.75 196 HIS A C 1
ATOM 1433 O O . HIS A 1 196 ? 17.269 -11.541 4.538 1.00 96.75 196 HIS A O 1
ATOM 1439 N N . GLU A 1 197 ? 19.423 -11.034 4.992 1.00 95.25 197 GLU A N 1
ATOM 1440 C CA . GLU A 1 197 ? 19.839 -12.358 5.465 1.00 95.25 197 GLU A CA 1
ATOM 1441 C C . GLU A 1 197 ? 18.873 -12.945 6.490 1.00 95.25 197 GLU A C 1
ATOM 1443 O O . GLU A 1 197 ? 18.537 -14.123 6.406 1.00 95.25 197 GLU A O 1
ATOM 1448 N N . LEU A 1 198 ? 18.359 -12.129 7.415 1.00 96.56 198 LEU A N 1
ATOM 1449 C CA . LEU A 1 198 ? 17.437 -12.608 8.438 1.00 96.56 198 LEU A CA 1
ATOM 1450 C C . LEU A 1 198 ? 16.079 -13.040 7.865 1.00 96.56 198 LEU A C 1
ATOM 1452 O O . LEU A 1 198 ? 15.508 -14.039 8.300 1.00 96.56 198 LEU A O 1
ATOM 1456 N N . THR A 1 199 ? 15.563 -12.322 6.864 1.00 98.25 199 THR A N 1
ATOM 1457 C CA . THR A 1 199 ? 14.305 -12.716 6.207 1.00 98.25 199 THR A CA 1
ATOM 1458 C C . THR A 1 199 ? 14.498 -14.031 5.451 1.00 98.25 199 THR A C 1
ATOM 1460 O O . THR A 1 199 ? 13.689 -14.950 5.580 1.00 98.25 199 THR A O 1
ATOM 1463 N N . LEU A 1 200 ? 15.608 -14.157 4.716 1.00 98.31 200 LEU A N 1
ATOM 1464 C CA . LEU A 1 200 ? 15.966 -15.379 3.990 1.00 98.31 200 LEU A CA 1
ATOM 1465 C C . LEU A 1 200 ? 16.246 -16.554 4.942 1.00 98.31 200 LEU A C 1
ATOM 1467 O O . LEU A 1 200 ? 15.866 -17.690 4.653 1.00 98.31 200 LEU A O 1
ATOM 1471 N N . HIS A 1 201 ? 16.853 -16.282 6.099 1.00 98.25 201 HIS A N 1
ATOM 1472 C CA . HIS A 1 201 ? 17.066 -17.258 7.161 1.00 98.25 201 HIS A CA 1
ATOM 1473 C C . HIS A 1 201 ? 15.741 -17.837 7.648 1.00 98.25 201 HIS A C 1
ATOM 1475 O O . HIS A 1 201 ? 15.603 -19.057 7.670 1.00 98.25 201 HIS A O 1
ATOM 1481 N N . TYR A 1 202 ? 14.749 -16.995 7.956 1.00 98.50 202 TYR A N 1
ATOM 1482 C CA . TYR A 1 202 ? 13.437 -17.483 8.380 1.00 98.50 202 TYR A CA 1
ATOM 1483 C C . TYR A 1 202 ? 12.686 -18.217 7.271 1.00 98.50 202 TYR A C 1
ATOM 1485 O O . TYR A 1 202 ? 12.047 -19.224 7.559 1.00 98.50 202 TYR A O 1
ATOM 1493 N N . CYS A 1 203 ? 12.814 -17.807 6.003 1.00 98.62 203 CYS A N 1
ATOM 1494 C CA . CYS A 1 203 ? 12.271 -18.599 4.893 1.00 98.62 203 CYS A CA 1
ATOM 1495 C C . CYS A 1 203 ? 12.858 -20.020 4.901 1.00 98.62 203 CYS A C 1
ATOM 1497 O O . CYS A 1 203 ? 12.122 -21.003 4.844 1.00 98.62 203 CYS A O 1
ATOM 1499 N N . LYS A 1 204 ? 14.182 -20.143 5.061 1.00 98.56 204 LYS A N 1
ATOM 1500 C CA . LYS A 1 204 ? 14.869 -21.438 5.149 1.00 98.56 204 LYS A CA 1
ATOM 1501 C C . LYS A 1 204 ? 14.470 -22.237 6.394 1.00 98.56 204 LYS A C 1
ATOM 1503 O O . LYS A 1 204 ? 14.199 -23.427 6.280 1.00 98.56 204 LYS A O 1
ATOM 1508 N N . GLU A 1 205 ? 14.453 -21.609 7.567 1.00 98.38 205 GLU A N 1
ATOM 1509 C CA . GLU A 1 205 ? 14.131 -22.250 8.849 1.00 98.38 205 GLU A CA 1
ATOM 1510 C C . GLU A 1 205 ? 12.694 -22.784 8.876 1.00 98.38 205 GLU A C 1
ATOM 1512 O O . GLU A 1 205 ? 12.435 -23.890 9.355 1.00 98.38 205 GLU A O 1
ATOM 1517 N N . LEU A 1 206 ? 11.759 -22.008 8.333 1.00 98.25 206 LEU A N 1
ATOM 1518 C CA . LEU A 1 206 ? 10.341 -22.343 8.301 1.00 98.25 206 LEU A CA 1
ATOM 1519 C C . LEU A 1 206 ? 9.963 -23.239 7.113 1.00 98.25 206 LEU A C 1
ATOM 1521 O O . LEU A 1 206 ? 8.844 -23.749 7.074 1.00 98.25 206 LEU A O 1
ATOM 1525 N N . GLY A 1 207 ? 10.888 -23.464 6.175 1.00 98.31 207 GLY A N 1
ATOM 1526 C CA . GLY A 1 207 ? 10.657 -24.276 4.982 1.00 98.31 207 GLY A CA 1
ATOM 1527 C C . GLY A 1 207 ? 9.756 -23.599 3.948 1.00 98.31 207 GLY A C 1
ATOM 1528 O O . GLY A 1 207 ? 9.030 -24.290 3.239 1.00 98.31 207 GLY A O 1
ATOM 1529 N N . VAL A 1 208 ? 9.784 -22.266 3.871 1.00 98.69 208 VAL A N 1
ATOM 1530 C CA . VAL A 1 208 ? 9.028 -21.481 2.888 1.00 98.69 208 VAL A CA 1
ATOM 1531 C C . VAL A 1 208 ? 9.856 -21.364 1.606 1.00 98.69 208 VAL A C 1
ATOM 1533 O O . VAL A 1 208 ? 10.924 -20.740 1.630 1.00 98.69 208 VAL A O 1
ATOM 1536 N N . PRO A 1 209 ? 9.414 -21.963 0.486 1.00 98.50 209 PRO A N 1
ATOM 1537 C CA . PRO A 1 209 ? 10.129 -21.860 -0.776 1.00 98.50 209 PRO A CA 1
ATOM 1538 C C . PRO A 1 209 ? 10.109 -20.419 -1.294 1.00 98.50 209 PRO A C 1
ATOM 1540 O O . PRO A 1 209 ? 9.101 -19.716 -1.211 1.00 98.50 209 PRO A O 1
ATOM 1543 N N . ILE A 1 210 ? 11.235 -19.997 -1.866 1.00 98.50 210 ILE A N 1
ATOM 1544 C CA . ILE A 1 210 ? 11.389 -18.692 -2.508 1.00 98.50 210 ILE A CA 1
ATOM 1545 C C . ILE A 1 210 ? 11.787 -18.863 -3.972 1.00 98.50 210 ILE A C 1
ATOM 1547 O O . ILE A 1 210 ? 12.383 -19.867 -4.358 1.00 98.50 210 ILE A O 1
ATOM 1551 N N . GLN A 1 211 ? 11.502 -17.848 -4.775 1.00 98.00 211 GLN A N 1
ATOM 1552 C CA . GLN A 1 211 ? 11.870 -17.764 -6.184 1.00 98.00 211 GLN A CA 1
ATOM 1553 C C . GLN A 1 211 ? 12.340 -16.354 -6.533 1.00 98.00 211 GLN A C 1
ATOM 1555 O O . GLN A 1 211 ? 12.128 -15.416 -5.765 1.00 98.00 211 GLN A O 1
ATOM 1560 N N . VAL A 1 212 ? 12.991 -16.203 -7.687 1.00 97.81 212 VAL A N 1
ATOM 1561 C CA . VAL A 1 212 ? 13.502 -14.904 -8.138 1.00 97.81 212 VAL A CA 1
ATOM 1562 C C . VAL A 1 212 ? 12.344 -13.937 -8.381 1.00 97.81 212 VAL A C 1
ATOM 1564 O O . VAL A 1 212 ? 11.391 -14.248 -9.090 1.00 97.81 212 VAL A O 1
ATOM 1567 N N . TYR A 1 213 ? 12.458 -12.744 -7.810 1.00 97.12 213 TYR A N 1
ATOM 1568 C CA . TYR A 1 213 ? 11.614 -11.602 -8.119 1.00 97.12 213 TYR A CA 1
ATOM 1569 C C . TYR A 1 213 ? 12.322 -10.748 -9.166 1.00 97.12 213 TYR A C 1
ATOM 1571 O O . TYR A 1 213 ? 13.396 -10.208 -8.897 1.00 97.12 213 TYR A O 1
ATOM 1579 N N . ASN A 1 214 ? 11.732 -10.607 -10.351 1.00 95.12 214 ASN A N 1
ATOM 1580 C CA . ASN A 1 214 ? 12.289 -9.765 -11.394 1.00 95.12 214 ASN A CA 1
ATOM 1581 C C . ASN A 1 214 ? 11.955 -8.295 -11.108 1.00 95.12 214 ASN A C 1
ATOM 1583 O O . ASN A 1 214 ? 10.858 -7.823 -11.408 1.00 95.12 214 ASN A O 1
ATOM 1587 N N . ASN A 1 215 ? 12.901 -7.584 -10.493 1.00 93.31 215 ASN A N 1
ATOM 1588 C CA . ASN A 1 215 ? 12.722 -6.186 -10.118 1.00 93.31 215 ASN A CA 1
ATOM 1589 C C . ASN A 1 215 ? 13.083 -5.197 -11.232 1.00 93.31 215 ASN A C 1
ATOM 1591 O O . ASN A 1 215 ? 12.541 -4.096 -11.266 1.00 93.31 215 ASN A O 1
ATOM 1595 N N . VAL A 1 216 ? 13.995 -5.594 -12.122 1.00 92.25 216 VAL A N 1
ATOM 1596 C CA . VAL A 1 216 ? 14.552 -4.758 -13.190 1.00 92.25 216 VAL A CA 1
ATOM 1597 C C . VAL A 1 216 ? 14.370 -5.486 -14.511 1.00 92.25 216 VAL A C 1
ATOM 1599 O O . VAL A 1 216 ? 14.909 -6.572 -14.705 1.00 92.25 216 VAL A O 1
ATOM 1602 N N . ASN A 1 217 ? 13.628 -4.885 -15.438 1.00 94.62 217 ASN A N 1
ATOM 1603 C CA . ASN A 1 217 ? 13.416 -5.468 -16.755 1.00 94.62 217 ASN A CA 1
ATOM 1604 C C . ASN A 1 217 ? 13.450 -4.394 -17.839 1.00 94.62 217 ASN A C 1
ATOM 1606 O O . ASN A 1 217 ? 12.531 -3.601 -17.991 1.00 94.62 217 ASN A O 1
ATOM 1610 N N . GLU A 1 218 ? 14.486 -4.451 -18.661 1.00 94.25 218 GLU A N 1
ATOM 1611 C CA . GLU A 1 218 ? 14.735 -3.530 -19.769 1.00 94.25 218 GLU A CA 1
ATOM 1612 C C . GLU A 1 218 ? 13.692 -3.591 -20.901 1.00 94.25 218 GLU A C 1
ATOM 1614 O O . GLU A 1 218 ? 13.653 -2.734 -21.789 1.00 94.25 218 GLU A O 1
ATOM 1619 N N . SER A 1 219 ? 12.826 -4.607 -20.879 1.00 95.38 219 SER A N 1
ATOM 1620 C CA . SER A 1 219 ? 11.700 -4.727 -21.802 1.00 95.38 219 SER A CA 1
ATOM 1621 C C . SER A 1 219 ? 10.431 -4.041 -21.296 1.00 95.38 219 SER A C 1
ATOM 1623 O O . SER A 1 219 ? 9.471 -3.991 -22.051 1.00 95.38 219 SER A O 1
ATOM 1625 N N . THR A 1 220 ? 10.367 -3.500 -20.078 1.00 97.00 220 THR A N 1
ATOM 1626 C CA . THR A 1 220 ? 9.182 -2.744 -19.625 1.00 97.00 220 THR A CA 1
ATOM 1627 C C . THR A 1 220 ? 9.108 -1.371 -20.292 1.00 97.00 220 THR A C 1
ATOM 1629 O O . THR A 1 220 ? 9.880 -1.080 -21.210 1.00 97.00 220 THR A O 1
ATOM 1632 N N . TYR A 1 221 ? 8.143 -0.543 -19.891 1.00 97.50 221 TYR A N 1
ATOM 1633 C CA . TYR A 1 221 ? 7.933 0.775 -20.470 1.00 97.50 221 TYR A CA 1
ATOM 1634 C C . TYR A 1 221 ? 8.207 1.906 -19.483 1.00 97.50 221 TYR A C 1
ATOM 1636 O O . TYR A 1 221 ? 7.899 1.813 -18.295 1.00 97.50 221 TYR A O 1
ATOM 1644 N N . TYR A 1 222 ? 8.685 3.020 -20.026 1.00 96.88 222 TYR A N 1
ATOM 1645 C CA . TYR A 1 222 ? 8.463 4.348 -19.472 1.00 96.88 222 TYR A CA 1
ATOM 1646 C C . TYR A 1 222 ? 7.316 5.003 -20.245 1.00 96.88 222 TYR A C 1
ATOM 1648 O O . TYR A 1 222 ? 7.267 4.946 -21.480 1.00 96.88 222 TYR A O 1
ATOM 1656 N N . PHE A 1 223 ? 6.379 5.608 -19.517 1.00 97.56 223 PHE A N 1
ATOM 1657 C CA . PHE A 1 223 ? 5.233 6.307 -20.090 1.00 97.56 223 PHE A CA 1
ATOM 1658 C C . PHE A 1 223 ? 4.997 7.643 -19.380 1.00 97.56 223 PHE A C 1
ATOM 1660 O O . PHE A 1 223 ? 4.519 7.682 -18.245 1.00 97.56 223 PHE A O 1
ATOM 1667 N N . ALA A 1 224 ? 5.317 8.741 -20.064 1.00 96.38 224 ALA A N 1
ATOM 1668 C CA . ALA A 1 224 ? 5.072 10.095 -19.581 1.00 96.38 224 ALA A CA 1
ATOM 1669 C C . ALA A 1 224 ? 3.778 10.666 -20.179 1.00 96.38 224 ALA A C 1
ATOM 1671 O O . ALA A 1 224 ? 3.675 10.898 -21.386 1.00 96.38 224 ALA A O 1
ATOM 1672 N N . GLU A 1 225 ? 2.794 10.928 -19.329 1.00 94.75 225 GLU A N 1
ATOM 1673 C CA . GLU A 1 225 ? 1.566 11.650 -19.657 1.00 94.75 225 GLU A CA 1
ATOM 1674 C C . GLU A 1 225 ? 1.816 13.165 -19.515 1.00 94.75 225 GLU A C 1
ATOM 1676 O O . GLU A 1 225 ? 2.425 13.608 -18.541 1.00 94.75 225 GLU A O 1
ATOM 1681 N N . GLY A 1 226 ? 1.390 13.979 -20.491 1.00 89.00 22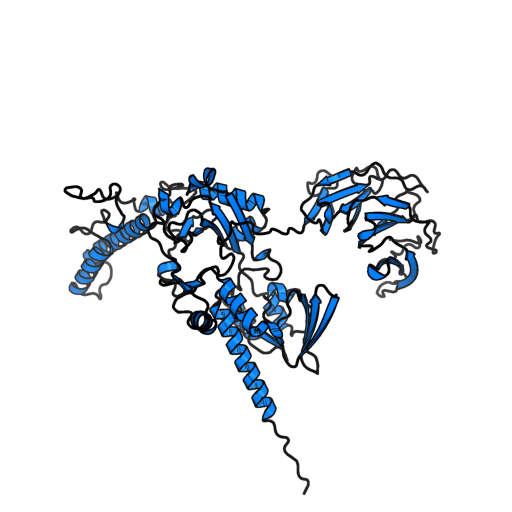6 GLY A N 1
ATOM 1682 C CA . GLY A 1 226 ? 1.485 15.446 -20.409 1.00 89.00 226 GLY A CA 1
ATOM 1683 C C . GLY A 1 226 ? 2.174 16.157 -21.583 1.00 89.00 226 GLY A C 1
ATOM 1684 O O . GLY A 1 226 ? 1.688 16.135 -22.711 1.00 89.00 226 GLY A O 1
ATOM 1685 N N . LYS A 1 227 ? 3.238 16.923 -21.305 1.00 81.31 227 LYS A N 1
ATOM 1686 C CA . LYS A 1 227 ? 3.890 17.817 -22.284 1.00 81.31 227 LYS A CA 1
ATOM 1687 C C . LYS A 1 227 ? 5.177 17.206 -22.834 1.00 81.31 227 LYS A C 1
ATOM 1689 O O . LYS A 1 227 ? 5.808 16.384 -22.187 1.00 81.31 227 LYS A O 1
ATOM 1694 N N . GLY A 1 228 ? 5.566 17.661 -24.022 1.00 94.69 228 GLY A N 1
ATOM 1695 C CA . GLY A 1 228 ? 6.791 17.244 -24.697 1.00 94.69 228 GLY A CA 1
ATOM 1696 C C . GLY A 1 228 ? 6.540 16.307 -25.886 1.00 94.69 228 GLY A C 1
ATOM 1697 O O . GLY A 1 228 ? 5.459 15.735 -26.029 1.00 94.69 228 GLY A O 1
ATOM 1698 N N . PRO A 1 229 ? 7.528 16.165 -26.780 1.00 97.12 229 PRO A N 1
ATOM 1699 C CA . PRO A 1 229 ? 7.397 15.418 -28.037 1.00 97.12 229 PRO A CA 1
ATOM 1700 C C . PRO A 1 229 ? 7.238 13.895 -27.866 1.00 97.12 229 PRO A C 1
ATOM 1702 O O . PRO A 1 229 ? 6.832 13.205 -28.813 1.00 97.12 229 PRO A O 1
ATOM 1705 N N . LEU A 1 230 ? 7.551 13.361 -26.681 1.00 96.69 230 LEU A N 1
ATOM 1706 C CA . LEU A 1 230 ? 7.398 11.946 -26.336 1.00 96.69 230 LEU A CA 1
ATOM 1707 C C . LEU A 1 230 ? 6.192 11.669 -25.434 1.00 96.69 230 LEU A C 1
ATOM 1709 O O . LEU A 1 230 ? 6.001 10.530 -25.014 1.00 96.69 230 LEU A O 1
ATOM 1713 N N . SER A 1 231 ? 5.361 12.677 -25.159 1.00 95.25 231 SER A N 1
ATOM 1714 C CA . SER A 1 231 ? 4.186 12.478 -24.320 1.00 95.25 231 SER A CA 1
ATOM 1715 C C . SER A 1 231 ? 3.223 11.440 -24.903 1.00 95.25 231 SER A C 1
ATOM 1717 O O . SER A 1 231 ? 3.007 11.381 -26.117 1.00 95.25 231 SER A O 1
ATOM 1719 N N . ASN A 1 232 ? 2.635 10.635 -24.015 1.00 95.94 232 ASN A N 1
ATOM 1720 C CA . ASN A 1 232 ? 1.678 9.572 -24.311 1.00 95.94 232 ASN A CA 1
ATOM 1721 C C . ASN A 1 232 ? 2.220 8.495 -25.262 1.00 95.94 232 ASN A C 1
ATOM 1723 O O . ASN A 1 232 ? 1.453 7.761 -25.886 1.00 95.94 232 ASN A O 1
ATOM 1727 N N . LYS A 1 233 ? 3.547 8.380 -25.377 1.00 96.06 233 LYS A N 1
ATOM 1728 C CA . LYS A 1 233 ? 4.209 7.282 -26.079 1.00 96.06 233 LYS A CA 1
ATOM 1729 C C . LYS A 1 233 ? 4.771 6.315 -25.052 1.00 96.06 233 LYS A C 1
ATOM 1731 O O . LYS A 1 233 ? 5.518 6.713 -24.163 1.00 96.06 233 LYS A O 1
ATOM 1736 N N . LYS A 1 234 ? 4.449 5.031 -25.205 1.00 94.38 234 LYS A N 1
ATOM 1737 C CA . LYS A 1 234 ? 5.154 3.974 -24.478 1.00 94.38 234 LYS A CA 1
ATOM 1738 C C . LYS A 1 234 ? 6.515 3.748 -25.128 1.00 94.38 234 LYS A C 1
ATOM 1740 O O . LYS A 1 234 ? 6.588 3.465 -26.323 1.00 94.38 234 LYS A O 1
ATOM 1745 N N . ILE A 1 235 ? 7.578 3.901 -24.350 1.00 96.44 235 ILE A N 1
ATOM 1746 C CA . ILE A 1 235 ? 8.966 3.752 -24.800 1.00 96.44 235 ILE A CA 1
ATOM 1747 C C . ILE A 1 235 ? 9.597 2.656 -23.958 1.00 96.44 235 ILE A C 1
ATOM 1749 O O . ILE A 1 235 ? 9.375 2.632 -22.749 1.00 96.44 235 ILE A O 1
ATOM 1753 N N . ARG A 1 236 ? 10.343 1.722 -24.561 1.00 96.31 236 ARG A N 1
ATOM 1754 C CA . ARG A 1 236 ? 10.964 0.663 -23.757 1.00 96.31 236 ARG A CA 1
ATOM 1755 C C . ARG A 1 236 ? 12.011 1.268 -22.828 1.00 96.31 236 ARG A C 1
ATOM 1757 O O . ARG A 1 236 ? 12.768 2.143 -23.243 1.00 96.31 236 ARG A O 1
ATOM 1764 N N . THR A 1 237 ? 12.101 0.751 -21.609 1.00 95.00 237 THR A N 1
ATOM 1765 C CA . THR A 1 237 ? 13.084 1.182 -20.604 1.00 95.00 237 THR A CA 1
ATOM 1766 C C . THR A 1 237 ? 14.507 1.185 -21.182 1.00 95.00 237 THR A C 1
ATOM 1768 O O . THR A 1 237 ? 15.206 2.198 -21.095 1.00 95.00 237 THR A O 1
ATOM 1771 N N . ARG A 1 238 ? 14.869 0.143 -21.952 1.00 94.19 238 ARG A N 1
ATOM 1772 C CA . ARG A 1 238 ? 16.174 0.063 -22.635 1.00 94.19 238 ARG A CA 1
ATOM 1773 C C . ARG A 1 238 ? 16.458 1.188 -23.604 1.00 94.19 238 ARG A C 1
ATOM 1775 O O . ARG A 1 238 ? 17.622 1.508 -23.819 1.00 94.19 238 ARG A O 1
ATOM 1782 N N . GLU A 1 239 ? 15.440 1.754 -24.240 1.00 95.69 239 GLU A N 1
ATOM 1783 C CA . GLU A 1 239 ? 15.643 2.846 -25.187 1.00 95.69 239 GLU A CA 1
ATOM 1784 C C . GLU A 1 239 ? 16.096 4.096 -24.437 1.00 95.69 239 GLU A C 1
ATOM 1786 O O . GLU A 1 239 ? 17.124 4.672 -24.777 1.00 95.69 239 GLU A O 1
ATOM 1791 N N . ILE A 1 240 ? 15.407 4.436 -23.345 1.00 94.50 240 ILE A N 1
ATOM 1792 C CA . ILE A 1 240 ? 15.752 5.584 -22.502 1.00 94.50 240 ILE A CA 1
ATOM 1793 C C . ILE A 1 240 ? 17.106 5.392 -21.822 1.00 94.50 240 ILE A C 1
ATOM 1795 O O . ILE A 1 240 ? 17.952 6.283 -21.892 1.00 94.50 240 ILE A O 1
ATOM 1799 N N . HIS A 1 241 ? 17.351 4.230 -21.213 1.00 93.56 241 HIS A N 1
ATOM 1800 C CA . HIS A 1 241 ? 18.624 3.953 -20.547 1.00 93.56 241 HIS A CA 1
ATOM 1801 C C . HIS A 1 241 ? 19.814 4.069 -21.499 1.00 93.56 241 HIS A C 1
ATOM 1803 O O . HIS A 1 241 ? 20.814 4.706 -21.161 1.00 93.56 241 HIS A O 1
ATOM 1809 N N . ASN A 1 242 ? 19.713 3.484 -22.697 1.00 94.25 242 ASN A N 1
ATOM 1810 C CA . ASN A 1 242 ? 20.810 3.513 -23.656 1.00 94.25 242 ASN A CA 1
ATOM 1811 C C . ASN A 1 242 ? 20.980 4.880 -24.313 1.00 94.25 242 ASN A C 1
ATOM 1813 O O . ASN A 1 242 ? 22.124 5.284 -24.516 1.00 94.25 242 ASN A O 1
ATOM 1817 N N . ASP A 1 243 ? 19.892 5.589 -24.624 1.00 96.44 243 ASP A N 1
ATOM 1818 C CA . ASP A 1 243 ? 19.972 6.922 -25.225 1.00 96.44 243 ASP A CA 1
ATOM 1819 C C . ASP A 1 243 ? 20.591 7.916 -24.222 1.00 96.44 243 ASP A C 1
ATOM 1821 O O . ASP A 1 243 ? 21.559 8.605 -24.550 1.00 96.44 243 ASP A O 1
ATOM 1825 N N . ILE A 1 244 ? 20.134 7.932 -22.961 1.00 94.44 244 ILE A N 1
ATOM 1826 C CA . ILE A 1 244 ? 20.707 8.800 -21.916 1.00 94.44 244 ILE A CA 1
ATOM 1827 C C . ILE A 1 244 ? 22.181 8.463 -21.679 1.00 94.44 244 ILE A C 1
ATOM 1829 O O . ILE A 1 244 ? 23.026 9.358 -21.702 1.00 94.44 244 ILE A O 1
ATOM 1833 N N . ARG A 1 245 ? 22.519 7.184 -21.476 1.00 94.31 245 ARG A N 1
ATOM 1834 C CA . ARG A 1 245 ? 23.906 6.762 -21.230 1.00 94.31 245 ARG A CA 1
ATOM 1835 C C . ARG A 1 245 ? 24.824 7.124 -22.397 1.00 94.31 245 ARG A C 1
ATOM 1837 O O . ARG A 1 245 ? 25.920 7.637 -22.173 1.00 94.31 245 ARG A O 1
ATOM 1844 N N . GLY A 1 246 ? 24.360 6.921 -23.626 1.00 96.81 246 GLY A N 1
ATOM 1845 C CA . GLY A 1 246 ? 25.070 7.294 -24.843 1.00 96.81 246 GLY A CA 1
ATOM 1846 C C . GLY A 1 246 ? 25.367 8.789 -24.925 1.00 96.81 246 GLY A C 1
ATOM 1847 O O . GLY A 1 246 ? 26.517 9.183 -25.091 1.00 96.81 246 GLY A O 1
ATOM 1848 N N . TYR A 1 247 ? 24.363 9.643 -24.718 1.00 97.56 247 TYR A N 1
ATOM 1849 C CA . TYR A 1 247 ? 24.582 11.089 -24.767 1.00 97.56 247 TYR A CA 1
ATOM 1850 C C . TYR A 1 247 ? 25.466 11.613 -23.633 1.00 97.56 247 TYR A C 1
ATOM 1852 O O . TYR A 1 247 ? 26.301 12.488 -23.862 1.00 97.56 247 TYR A O 1
ATOM 1860 N N . MET A 1 248 ? 25.311 11.090 -22.413 1.00 95.88 248 MET A N 1
ATOM 1861 C CA . MET A 1 248 ? 26.131 11.519 -21.273 1.00 95.88 248 MET A CA 1
ATOM 1862 C C . MET A 1 248 ? 27.605 11.158 -21.478 1.00 95.88 248 MET A C 1
ATOM 1864 O O . MET A 1 248 ? 28.488 11.984 -21.242 1.00 95.88 248 MET A O 1
ATOM 1868 N N . THR A 1 249 ? 27.874 9.948 -21.967 1.00 96.94 249 THR A N 1
ATOM 1869 C CA . THR A 1 249 ? 29.238 9.495 -22.276 1.00 96.94 249 THR A CA 1
ATOM 1870 C C . THR A 1 249 ? 29.832 10.221 -23.484 1.00 96.94 249 THR A C 1
ATOM 1872 O O . THR A 1 249 ? 30.999 10.595 -23.419 1.00 96.94 249 THR A O 1
ATOM 1875 N N . GLU A 1 250 ? 29.051 10.515 -24.534 1.00 96.50 250 GLU A N 1
ATOM 1876 C CA . GLU A 1 250 ? 29.478 11.356 -25.666 1.00 96.50 250 GLU A CA 1
ATOM 1877 C C . GLU A 1 250 ? 29.927 12.743 -25.191 1.00 96.50 250 GLU A C 1
ATOM 1879 O O . GLU A 1 250 ? 31.025 13.198 -25.525 1.00 96.50 250 GLU A O 1
ATOM 1884 N N . MET A 1 251 ? 29.094 13.423 -24.393 1.00 95.31 251 MET A N 1
ATOM 1885 C CA . MET A 1 251 ? 29.427 14.746 -23.865 1.00 95.31 251 MET A CA 1
ATOM 1886 C C . MET A 1 251 ? 30.698 14.697 -23.017 1.00 95.31 251 MET A C 1
ATOM 1888 O O . MET A 1 251 ? 31.563 15.562 -23.161 1.00 95.31 251 MET A O 1
ATOM 1892 N N . LEU A 1 252 ? 30.841 13.688 -22.156 1.00 94.12 252 LEU A N 1
ATOM 1893 C CA . LEU A 1 252 ? 32.009 13.562 -21.291 1.00 94.12 252 LEU A CA 1
ATOM 1894 C C . LEU A 1 252 ? 33.285 13.244 -22.088 1.00 94.12 252 LEU A C 1
ATOM 1896 O O . LEU A 1 252 ? 34.313 13.878 -21.857 1.00 94.12 252 LEU A O 1
ATOM 1900 N N . ALA A 1 253 ? 33.211 12.342 -23.071 1.00 93.38 253 ALA A N 1
ATOM 1901 C CA . ALA A 1 253 ? 34.342 11.980 -23.924 1.00 93.38 253 ALA A CA 1
ATOM 1902 C C . ALA A 1 253 ? 34.850 13.187 -24.731 1.00 93.38 253 ALA A C 1
ATOM 1904 O O . ALA A 1 253 ? 36.048 13.467 -24.734 1.00 93.38 253 ALA A O 1
ATOM 1905 N N . LYS A 1 254 ? 33.937 13.965 -25.330 1.00 90.38 254 LYS A N 1
ATOM 1906 C CA . LYS A 1 254 ? 34.277 15.190 -26.074 1.00 90.38 254 LYS A CA 1
ATOM 1907 C C . LYS A 1 254 ? 34.910 16.272 -25.200 1.00 90.38 254 LYS A C 1
ATOM 1909 O O . LYS A 1 254 ? 35.751 17.028 -25.673 1.00 90.38 254 LYS A O 1
ATOM 1914 N N . ASN A 1 255 ? 34.503 16.390 -23.937 1.00 87.44 255 ASN A N 1
ATOM 1915 C CA . ASN A 1 255 ? 35.087 17.375 -23.023 1.00 87.44 255 ASN A CA 1
ATOM 1916 C C . ASN A 1 255 ? 36.435 16.917 -22.445 1.00 87.44 255 ASN A C 1
ATOM 1918 O O . ASN A 1 255 ? 37.297 17.762 -22.200 1.00 87.44 255 ASN A O 1
ATOM 1922 N N . MET A 1 256 ? 36.642 15.605 -22.278 1.00 85.25 256 MET A N 1
ATOM 1923 C CA . MET A 1 256 ? 37.934 15.042 -21.872 1.00 85.25 256 MET A CA 1
ATOM 1924 C C . MET A 1 256 ? 39.008 15.288 -22.938 1.00 85.25 256 MET A C 1
ATOM 1926 O O . MET A 1 256 ? 40.114 15.705 -22.606 1.00 85.25 256 MET A O 1
ATOM 1930 N N . ASP A 1 257 ? 38.653 15.139 -24.217 1.00 75.88 257 ASP A N 1
ATOM 1931 C CA . ASP A 1 257 ? 39.539 15.461 -25.347 1.00 75.88 257 ASP A CA 1
ATOM 1932 C C . ASP A 1 257 ? 40.018 16.915 -25.367 1.00 75.88 257 ASP A C 1
ATOM 1934 O O . ASP A 1 257 ? 41.106 17.204 -25.859 1.00 75.88 257 ASP A O 1
ATOM 1938 N N . ASN A 1 258 ? 39.203 17.831 -24.845 1.00 77.00 258 ASN A N 1
ATOM 1939 C CA . ASN A 1 258 ? 39.493 19.262 -24.836 1.00 77.00 258 ASN A CA 1
ATOM 1940 C C . ASN A 1 258 ? 40.252 19.714 -23.570 1.00 77.00 258 ASN A C 1
ATOM 1942 O O . ASN A 1 258 ? 40.330 20.914 -23.318 1.00 77.00 258 ASN A O 1
ATOM 1946 N N . GLU A 1 259 ? 40.772 18.780 -22.757 1.00 71.31 259 GLU A N 1
ATOM 1947 C CA . GLU A 1 259 ? 41.491 19.040 -21.491 1.00 71.31 259 GLU A CA 1
ATOM 1948 C C . GLU A 1 259 ? 40.698 19.915 -20.488 1.00 71.31 259 GLU A C 1
ATOM 1950 O O . GLU A 1 259 ? 41.267 20.596 -19.632 1.00 71.31 259 GLU A O 1
ATOM 1955 N N . MET A 1 260 ? 39.361 19.914 -20.578 1.00 68.44 260 MET A N 1
ATOM 1956 C CA . MET A 1 260 ? 38.502 20.851 -19.837 1.00 68.44 260 MET A CA 1
ATOM 1957 C C . MET A 1 260 ? 38.044 20.355 -18.458 1.00 68.44 260 MET A C 1
ATOM 1959 O O . MET A 1 260 ? 37.418 21.120 -17.727 1.00 68.44 260 MET A O 1
ATOM 1963 N N . LEU A 1 261 ? 38.309 19.094 -18.097 1.00 67.19 261 LEU A N 1
ATOM 1964 C CA . LEU A 1 261 ? 37.626 18.440 -16.971 1.00 67.19 261 LEU A CA 1
ATOM 1965 C C . LEU A 1 261 ? 38.478 18.279 -15.706 1.00 67.19 261 LEU A C 1
ATOM 1967 O O . LEU A 1 261 ? 37.952 18.499 -14.619 1.00 67.19 261 LEU A O 1
ATOM 1971 N N . ASP A 1 262 ? 39.768 17.944 -15.811 1.00 72.00 262 ASP A N 1
ATOM 1972 C CA . ASP A 1 262 ? 40.651 17.851 -14.640 1.00 72.00 262 ASP A CA 1
ATOM 1973 C C . ASP A 1 262 ? 42.135 17.943 -15.031 1.00 72.00 262 ASP A C 1
ATOM 1975 O O . ASP A 1 262 ? 42.657 17.099 -15.755 1.00 72.00 262 ASP A O 1
ATOM 1979 N N . LYS A 1 263 ? 42.835 18.963 -14.519 1.00 74.56 263 LYS A N 1
ATOM 1980 C CA . LYS A 1 263 ? 44.270 19.181 -14.780 1.00 74.56 263 LYS A CA 1
ATOM 1981 C C . LYS A 1 263 ? 45.186 18.214 -14.021 1.00 74.56 263 LYS A C 1
ATOM 1983 O O . LYS A 1 263 ? 46.391 18.232 -14.254 1.00 74.56 263 LYS A O 1
ATOM 1988 N N . SER A 1 264 ? 44.648 17.436 -13.080 1.00 84.19 264 SER A N 1
ATOM 1989 C CA . SER A 1 264 ? 45.403 16.435 -12.320 1.00 84.19 264 SER A CA 1
ATOM 1990 C C . SER A 1 264 ? 45.558 15.104 -13.061 1.00 84.19 264 SER A C 1
ATOM 1992 O O . SER A 1 264 ? 46.471 14.340 -12.746 1.00 84.19 264 SER A O 1
ATOM 1994 N N . LEU A 1 265 ? 44.713 14.843 -14.063 1.00 86.31 265 LEU A N 1
ATOM 1995 C CA . LEU A 1 265 ? 44.782 13.644 -14.889 1.00 86.31 265 LEU A CA 1
ATOM 1996 C C . LEU A 1 265 ? 45.900 13.766 -15.922 1.00 86.31 265 LEU A C 1
ATOM 1998 O O . LEU A 1 265 ? 46.066 14.799 -16.576 1.00 86.31 265 LEU A O 1
ATOM 2002 N N . THR A 1 266 ? 46.660 12.689 -16.105 1.00 87.94 266 THR A N 1
ATOM 2003 C CA . THR A 1 266 ? 47.611 12.629 -17.213 1.00 87.94 266 THR A CA 1
ATOM 2004 C C . THR A 1 266 ? 46.868 12.433 -18.534 1.00 87.94 266 THR A C 1
ATOM 2006 O O . THR A 1 266 ? 45.728 11.968 -18.582 1.00 87.94 266 THR A O 1
ATOM 2009 N N . LYS A 1 267 ? 47.546 12.714 -19.650 1.00 85.31 267 LYS A N 1
ATOM 2010 C CA . LYS A 1 267 ? 47.019 12.406 -20.987 1.00 85.31 267 LYS A CA 1
ATOM 2011 C C . LYS A 1 267 ? 46.674 10.919 -21.153 1.00 85.31 267 LYS A C 1
ATOM 2013 O O . LYS A 1 267 ? 45.729 10.579 -21.860 1.00 85.31 267 LYS A O 1
ATOM 2018 N N . GLU A 1 268 ? 47.438 10.038 -20.508 1.00 90.25 268 GLU A N 1
ATOM 2019 C CA . GLU A 1 268 ? 47.184 8.597 -20.528 1.00 90.25 268 GLU A CA 1
ATOM 2020 C C . GLU A 1 268 ? 45.895 8.239 -19.770 1.00 90.25 268 GLU A C 1
ATOM 2022 O O . GLU A 1 268 ? 45.112 7.420 -20.248 1.00 90.25 268 GLU A O 1
ATOM 2027 N N . ASP A 1 269 ? 45.634 8.886 -18.632 1.00 90.88 269 ASP A N 1
ATOM 2028 C CA . ASP A 1 269 ? 44.397 8.686 -17.867 1.00 90.88 269 ASP A CA 1
ATOM 2029 C C . ASP A 1 269 ? 43.174 9.156 -18.658 1.00 90.88 269 ASP A C 1
ATOM 2031 O O . ASP A 1 269 ? 42.175 8.440 -18.736 1.00 90.88 269 ASP A O 1
ATOM 2035 N N . GLY A 1 270 ? 43.276 10.317 -19.315 1.00 89.94 270 GLY A N 1
ATOM 2036 C CA . GLY A 1 270 ? 42.231 10.826 -20.203 1.00 89.94 270 GLY A CA 1
ATOM 2037 C C . GLY A 1 270 ? 41.882 9.830 -21.313 1.00 89.94 270 GLY A C 1
ATOM 2038 O O . GLY A 1 270 ? 40.705 9.550 -21.539 1.00 89.94 270 GLY A O 1
ATOM 2039 N N . GLN A 1 271 ? 42.891 9.222 -21.945 1.00 90.81 271 GLN A N 1
ATOM 2040 C CA . GLN A 1 271 ? 42.690 8.211 -22.986 1.00 90.81 271 GLN A CA 1
ATOM 2041 C C . GLN A 1 271 ? 41.986 6.951 -22.452 1.00 90.81 271 GLN A C 1
ATOM 2043 O O . GLN A 1 271 ? 41.040 6.475 -23.078 1.00 90.81 271 GLN A O 1
ATOM 2048 N N . LYS A 1 272 ? 42.377 6.448 -21.272 1.00 94.06 272 LYS A N 1
ATOM 2049 C CA . LYS A 1 272 ? 41.712 5.300 -20.622 1.00 94.06 272 LYS A CA 1
ATOM 2050 C C . LYS A 1 272 ? 40.251 5.598 -20.284 1.00 94.06 272 LYS A C 1
ATOM 2052 O O . LYS A 1 272 ? 39.386 4.742 -20.464 1.00 94.06 272 LYS A O 1
ATOM 2057 N N . ILE A 1 273 ? 39.965 6.813 -19.814 1.00 93.56 273 ILE A N 1
ATOM 2058 C CA . ILE A 1 273 ? 38.594 7.252 -19.538 1.00 93.56 273 ILE A CA 1
ATOM 2059 C C . ILE A 1 273 ? 37.790 7.310 -20.837 1.00 93.56 273 ILE A C 1
ATOM 2061 O O . ILE A 1 273 ? 36.678 6.797 -20.874 1.00 93.56 273 ILE A O 1
ATOM 2065 N N . ILE A 1 274 ? 38.338 7.875 -21.914 1.00 93.75 274 ILE A N 1
ATOM 2066 C CA . ILE A 1 274 ? 37.657 7.927 -23.215 1.00 93.75 274 ILE A CA 1
ATOM 2067 C C . ILE A 1 274 ? 37.341 6.518 -23.725 1.00 93.75 274 ILE A C 1
ATOM 2069 O O . ILE A 1 274 ? 36.212 6.276 -24.138 1.00 93.75 274 ILE A O 1
ATOM 2073 N N . GLU A 1 275 ? 38.286 5.579 -23.654 1.00 96.00 275 GLU A N 1
ATOM 2074 C CA . GLU A 1 275 ? 38.062 4.181 -24.051 1.00 96.00 275 GLU A CA 1
ATOM 2075 C C . GLU A 1 275 ? 36.926 3.532 -23.253 1.00 96.00 275 GLU A C 1
ATOM 2077 O O . GLU A 1 275 ? 36.041 2.896 -23.832 1.00 96.00 275 GLU A O 1
ATOM 2082 N N . TYR A 1 276 ? 36.901 3.757 -21.936 1.00 97.06 276 TYR A N 1
ATOM 2083 C CA . TYR A 1 276 ? 35.795 3.324 -21.088 1.00 97.06 276 TYR A CA 1
ATOM 2084 C C . TYR A 1 276 ? 34.466 3.962 -21.515 1.00 97.06 276 TYR A C 1
ATOM 2086 O O . TYR A 1 276 ? 33.478 3.253 -21.679 1.00 97.06 276 TYR A O 1
ATOM 2094 N N . LEU A 1 277 ? 34.428 5.278 -21.748 1.00 96.38 277 LEU A N 1
ATOM 2095 C CA . LEU A 1 277 ? 33.210 5.997 -22.139 1.00 96.38 277 LEU A CA 1
ATOM 2096 C C . LEU A 1 277 ? 32.690 5.565 -23.510 1.00 96.38 277 LEU A C 1
ATOM 2098 O O . LEU A 1 277 ? 31.481 5.451 -23.689 1.00 96.38 277 LEU A O 1
ATOM 2102 N N . MET A 1 278 ? 33.580 5.278 -24.460 1.00 96.12 278 MET A N 1
ATOM 2103 C CA . MET A 1 278 ? 33.197 4.735 -25.761 1.00 96.12 278 MET A CA 1
ATOM 2104 C C . MET A 1 278 ? 32.530 3.366 -25.609 1.00 96.12 278 MET A C 1
ATOM 2106 O O . MET A 1 278 ? 31.470 3.131 -26.194 1.00 96.12 278 MET A O 1
ATOM 2110 N N . ALA A 1 279 ? 33.096 2.482 -24.782 1.00 95.88 279 ALA A N 1
ATOM 2111 C CA . ALA A 1 279 ? 32.516 1.172 -24.505 1.00 95.88 279 ALA A CA 1
ATOM 2112 C C . ALA A 1 279 ? 31.193 1.270 -23.722 1.00 95.88 279 ALA A C 1
ATOM 2114 O O . ALA A 1 279 ? 30.211 0.607 -24.071 1.00 95.88 279 ALA A O 1
ATOM 2115 N N . GLU A 1 280 ? 31.137 2.111 -22.691 1.00 95.19 280 GLU A N 1
ATOM 2116 C CA . GLU A 1 280 ? 29.967 2.282 -21.826 1.00 95.19 280 GLU A CA 1
ATOM 2117 C C . GLU A 1 280 ? 28.806 2.957 -22.566 1.00 95.19 280 GLU A C 1
ATOM 2119 O O . GLU A 1 280 ? 27.662 2.517 -22.469 1.00 95.19 280 GLU A O 1
ATOM 2124 N N . GLY A 1 281 ? 29.100 3.965 -23.384 1.00 95.44 281 GLY A N 1
ATOM 2125 C CA . GLY A 1 281 ? 28.131 4.692 -24.202 1.00 95.44 281 GLY A CA 1
ATOM 2126 C C . GLY A 1 281 ? 27.701 3.994 -25.484 1.00 95.44 281 GLY A C 1
ATOM 2127 O O . GLY A 1 281 ? 26.655 4.322 -26.040 1.00 95.44 281 GLY A O 1
ATOM 2128 N N . GLY A 1 282 ? 28.504 3.046 -25.976 1.00 94.88 282 GLY A N 1
ATOM 2129 C CA . GLY A 1 282 ? 28.353 2.528 -27.335 1.00 94.88 282 GLY A CA 1
ATOM 2130 C C . GLY A 1 282 ? 28.623 3.610 -28.386 1.00 94.88 282 GLY A C 1
ATOM 2131 O O . GLY A 1 282 ? 27.841 3.759 -29.322 1.00 94.88 282 GLY A O 1
ATOM 2132 N N . LEU A 1 283 ? 29.688 4.393 -28.190 1.00 95.94 283 LEU A N 1
ATOM 2133 C CA . LEU A 1 283 ? 30.083 5.472 -29.097 1.00 95.94 283 LEU A CA 1
ATOM 2134 C C . LEU A 1 283 ? 30.853 4.917 -30.301 1.00 95.94 283 LEU A C 1
ATOM 2136 O O . LEU A 1 283 ? 31.575 3.923 -30.184 1.00 95.94 283 LEU A O 1
ATOM 2140 N N . ASP A 1 284 ? 30.726 5.573 -31.452 1.00 93.94 284 ASP A N 1
ATOM 2141 C CA . ASP A 1 284 ? 31.546 5.263 -32.623 1.00 93.94 284 ASP A CA 1
ATOM 2142 C C . ASP A 1 284 ? 32.980 5.812 -32.493 1.00 93.94 284 ASP A C 1
ATOM 2144 O O . ASP A 1 284 ? 33.347 6.432 -31.496 1.00 93.94 284 ASP A O 1
ATOM 2148 N N . VAL A 1 285 ? 33.810 5.579 -33.514 1.00 92.94 285 VAL A N 1
ATOM 2149 C CA . VAL A 1 285 ? 35.216 6.027 -33.547 1.00 92.94 285 VAL A CA 1
ATOM 2150 C C . VAL A 1 285 ? 35.382 7.549 -33.471 1.00 92.94 285 VAL A C 1
ATOM 2152 O O . VAL A 1 285 ? 36.436 8.017 -33.046 1.00 92.94 285 VAL A O 1
ATOM 2155 N N . ASP A 1 286 ? 34.339 8.308 -33.816 1.00 93.69 286 ASP A N 1
ATOM 2156 C CA . ASP A 1 286 ? 34.292 9.769 -33.726 1.00 93.69 286 ASP A CA 1
ATOM 2157 C C . ASP A 1 286 ? 33.714 10.242 -32.376 1.00 93.69 286 ASP A C 1
ATOM 2159 O O . ASP A 1 286 ? 33.449 11.432 -32.183 1.00 93.69 286 ASP A O 1
ATOM 2163 N N . LYS A 1 287 ? 33.525 9.311 -31.427 1.00 95.00 287 LYS A N 1
ATOM 2164 C CA . LYS A 1 287 ? 32.954 9.535 -30.090 1.00 95.00 287 LYS A CA 1
ATOM 2165 C C . LYS A 1 287 ? 31.521 10.064 -30.164 1.00 95.00 287 LYS A C 1
ATOM 2167 O O . LYS A 1 287 ? 31.092 10.817 -29.292 1.00 95.00 287 LYS A O 1
ATOM 2172 N N . LEU A 1 288 ? 30.784 9.689 -31.211 1.00 95.56 288 LEU A N 1
ATOM 2173 C CA . LEU A 1 288 ? 29.381 10.041 -31.401 1.00 95.56 288 LEU A CA 1
ATOM 2174 C C . LEU A 1 288 ? 28.479 8.885 -30.987 1.00 95.56 288 LEU A C 1
ATOM 2176 O O . LEU A 1 288 ? 28.718 7.726 -31.331 1.00 95.56 288 LEU A O 1
ATOM 2180 N N . TYR A 1 289 ? 27.392 9.216 -30.305 1.00 96.56 289 TYR A N 1
ATOM 2181 C CA . TYR A 1 289 ? 26.322 8.284 -30.025 1.00 96.56 289 TYR A CA 1
ATOM 2182 C C . TYR A 1 289 ? 25.353 8.196 -31.210 1.00 96.56 289 TYR A C 1
ATOM 2184 O O . TYR A 1 289 ? 24.772 9.194 -31.643 1.00 96.56 289 TYR A O 1
ATOM 2192 N N . LYS A 1 290 ? 25.159 6.981 -31.735 1.00 93.75 290 LYS A N 1
ATOM 2193 C CA . LYS A 1 290 ? 24.280 6.692 -32.887 1.00 93.75 290 LYS A CA 1
ATOM 2194 C C . LYS A 1 290 ? 23.343 5.505 -32.630 1.00 93.75 290 LYS A C 1
ATOM 2196 O O . LYS A 1 290 ? 23.003 4.779 -33.560 1.00 93.75 290 LYS A O 1
ATOM 2201 N N . ALA A 1 291 ? 22.933 5.323 -31.373 1.00 92.50 291 ALA A N 1
ATOM 2202 C CA . ALA A 1 291 ? 22.324 4.094 -30.861 1.00 92.50 291 ALA A CA 1
ATOM 2203 C C . ALA A 1 291 ? 23.252 2.868 -30.934 1.00 92.50 291 ALA A C 1
ATOM 2205 O O . ALA A 1 291 ? 24.284 2.847 -31.602 1.00 92.50 291 ALA A O 1
ATOM 2206 N N . SER A 1 292 ? 22.887 1.823 -30.196 1.00 89.06 292 SER A N 1
ATOM 2207 C CA . SER A 1 292 ? 23.597 0.543 -30.191 1.00 89.06 292 SER A CA 1
ATOM 2208 C C . SER A 1 292 ? 22.607 -0.616 -30.111 1.00 89.06 292 SER A C 1
ATOM 2210 O O . SER A 1 292 ? 21.434 -0.424 -29.789 1.00 89.06 292 SER A O 1
ATOM 2212 N N . ALA A 1 293 ? 23.082 -1.844 -30.330 1.00 91.06 293 ALA A N 1
ATOM 2213 C CA . ALA A 1 293 ? 22.274 -3.059 -30.181 1.00 91.06 293 ALA A CA 1
ATOM 2214 C C . ALA A 1 293 ? 21.590 -3.193 -28.808 1.00 91.06 293 ALA A C 1
ATOM 2216 O O . ALA A 1 293 ? 20.557 -3.852 -28.705 1.00 91.06 293 ALA A O 1
ATOM 2217 N N . ARG A 1 294 ? 22.121 -2.533 -27.768 1.00 92.62 294 ARG A N 1
ATOM 2218 C CA . ARG A 1 294 ? 21.542 -2.495 -26.416 1.00 92.62 294 ARG A CA 1
ATOM 2219 C C . ARG A 1 294 ? 20.169 -1.810 -26.384 1.00 92.62 294 ARG A C 1
ATOM 2221 O O . ARG A 1 294 ? 19.308 -2.199 -25.601 1.00 92.62 294 ARG A O 1
ATOM 2228 N N . ARG A 1 295 ? 19.949 -0.840 -27.281 1.00 93.88 295 ARG A N 1
ATOM 2229 C CA . ARG A 1 295 ? 18.676 -0.126 -27.470 1.00 93.88 295 ARG A CA 1
ATOM 2230 C C . ARG A 1 295 ? 17.577 -1.040 -28.034 1.00 93.88 295 ARG A C 1
ATOM 2232 O O . ARG A 1 295 ? 16.392 -0.846 -27.771 1.00 93.88 295 ARG A O 1
ATOM 2239 N N . GLY A 1 296 ? 17.972 -2.066 -28.786 1.00 92.75 296 GLY A N 1
ATOM 2240 C CA . GLY A 1 296 ? 17.080 -2.990 -29.478 1.00 92.75 296 GLY A CA 1
ATOM 2241 C C . GLY A 1 296 ? 16.890 -2.666 -30.963 1.00 92.75 296 GLY A C 1
ATOM 2242 O O . GLY A 1 296 ? 17.557 -1.805 -31.539 1.00 92.75 296 GLY A O 1
ATOM 2243 N N . TYR A 1 297 ? 15.978 -3.407 -31.591 1.00 92.56 297 TYR A N 1
ATOM 2244 C CA . TYR A 1 297 ? 15.805 -3.454 -33.041 1.00 92.56 297 TYR A CA 1
ATOM 2245 C C . TYR A 1 297 ? 14.353 -3.170 -33.426 1.00 92.56 297 TYR A C 1
ATOM 2247 O O . TYR A 1 297 ? 13.442 -3.669 -32.765 1.00 92.56 297 TYR A O 1
ATOM 2255 N N . ILE A 1 298 ? 14.142 -2.422 -34.512 1.00 91.12 298 ILE A N 1
ATOM 2256 C CA . ILE A 1 298 ? 12.823 -2.322 -35.161 1.00 91.12 298 ILE A CA 1
ATOM 2257 C C . ILE A 1 298 ? 12.552 -3.515 -36.083 1.00 91.12 298 ILE A C 1
ATOM 2259 O O . ILE A 1 298 ? 11.402 -3.885 -36.291 1.00 91.12 298 ILE A O 1
ATOM 2263 N N . GLU A 1 299 ? 13.612 -4.150 -36.583 1.00 92.94 299 GLU A N 1
ATOM 2264 C CA . GLU A 1 299 ? 13.554 -5.440 -37.269 1.00 92.94 299 GLU A CA 1
ATOM 2265 C C . GLU A 1 299 ? 14.571 -6.373 -36.615 1.00 92.94 299 GLU A C 1
ATOM 2267 O O . GLU A 1 299 ? 15.773 -6.104 -36.652 1.00 92.94 299 GLU A O 1
ATOM 2272 N N . SER A 1 300 ? 14.111 -7.451 -35.981 1.00 91.25 300 SER A N 1
ATOM 2273 C CA . SER A 1 300 ? 15.002 -8.371 -35.270 1.00 91.25 300 SER A CA 1
ATOM 2274 C C . SER A 1 300 ? 16.022 -9.027 -36.212 1.00 91.25 300 SER A C 1
ATOM 2276 O O . SER A 1 300 ? 15.655 -9.425 -37.323 1.00 91.25 300 SER A O 1
ATOM 2278 N N . PRO A 1 301 ? 17.280 -9.206 -35.770 1.00 94.06 301 PRO A N 1
ATOM 2279 C CA . PRO A 1 301 ? 18.241 -10.044 -36.475 1.00 94.06 301 PRO A CA 1
ATOM 2280 C C . PRO A 1 301 ? 17.695 -11.465 -36.639 1.00 94.06 301 PRO A C 1
ATOM 2282 O O . PRO A 1 301 ? 17.077 -12.012 -35.722 1.00 94.06 301 PRO A O 1
ATOM 2285 N N . GLY A 1 302 ? 17.910 -12.056 -37.811 1.00 93.94 302 GLY A N 1
ATOM 2286 C CA . GLY A 1 302 ? 17.371 -13.360 -38.182 1.00 93.94 302 GLY A CA 1
ATOM 2287 C C . GLY A 1 302 ? 18.415 -14.285 -38.799 1.00 93.94 302 GLY A C 1
ATOM 2288 O O . GLY A 1 302 ? 19.609 -14.002 -38.815 1.00 93.94 302 GLY A O 1
ATOM 2289 N N . ALA A 1 303 ? 17.950 -15.420 -39.317 1.00 94.56 303 ALA A N 1
ATOM 2290 C CA . ALA A 1 303 ? 18.810 -16.362 -40.024 1.00 94.56 303 ALA A CA 1
ATOM 2291 C C . ALA A 1 303 ? 19.264 -15.809 -41.389 1.00 94.56 303 ALA A C 1
ATOM 2293 O O . ALA A 1 303 ? 18.529 -15.065 -42.042 1.00 94.56 303 ALA A O 1
ATOM 2294 N N . GLY A 1 304 ? 20.439 -16.250 -41.845 1.00 94.62 304 GLY A N 1
ATOM 2295 C CA . GLY A 1 304 ? 20.977 -15.908 -43.162 1.00 94.62 304 GLY A CA 1
ATOM 2296 C C . GLY A 1 304 ? 21.499 -14.474 -43.238 1.00 94.62 304 GLY A C 1
ATOM 2297 O O . GLY A 1 304 ? 22.293 -14.047 -42.407 1.00 94.62 304 GLY A O 1
ATOM 2298 N N . ASP A 1 305 ? 21.057 -13.743 -44.254 1.00 92.50 305 ASP A N 1
ATOM 2299 C CA . ASP A 1 305 ? 21.471 -12.383 -44.611 1.00 92.50 305 ASP A CA 1
ATOM 2300 C C . ASP A 1 305 ? 20.614 -11.288 -43.950 1.00 92.50 305 ASP A C 1
ATOM 2302 O O . ASP A 1 305 ? 20.521 -10.171 -44.454 1.00 92.50 305 ASP A O 1
ATOM 2306 N N . LYS A 1 306 ? 19.984 -11.598 -42.810 1.00 95.06 306 LYS A N 1
ATOM 2307 C CA . LYS A 1 306 ? 19.094 -10.691 -42.072 1.00 95.06 306 LYS A CA 1
ATOM 2308 C C . LYS A 1 306 ? 19.786 -10.147 -40.818 1.00 95.06 306 LYS A C 1
ATOM 2310 O O . LYS A 1 306 ? 19.524 -10.652 -39.725 1.00 95.06 306 LYS A O 1
ATOM 2315 N N . PRO A 1 307 ? 20.636 -9.106 -40.925 1.00 92.88 307 PRO A N 1
ATOM 2316 C CA . PRO A 1 307 ? 21.335 -8.536 -39.770 1.00 92.88 307 PRO A CA 1
ATOM 2317 C C . PRO A 1 307 ? 20.398 -7.823 -38.781 1.00 92.88 307 PRO A C 1
ATOM 2319 O O . PRO A 1 307 ? 20.825 -7.472 -37.685 1.00 92.88 307 PRO A O 1
ATOM 2322 N N . GLY A 1 308 ? 19.131 -7.618 -39.152 1.00 94.31 308 GLY A N 1
ATOM 2323 C CA . GLY A 1 308 ? 18.190 -6.786 -38.414 1.00 94.31 308 GLY A CA 1
ATOM 2324 C C . GLY A 1 308 ? 18.432 -5.298 -38.658 1.00 94.31 308 GLY A C 1
ATOM 2325 O O . GLY A 1 308 ? 19.403 -4.894 -39.301 1.00 94.31 308 GLY A O 1
ATOM 2326 N N . LYS A 1 309 ? 17.531 -4.469 -38.137 1.00 94.06 309 LYS A N 1
ATOM 2327 C CA . LYS A 1 309 ? 17.606 -3.011 -38.221 1.00 94.06 309 LYS A CA 1
ATOM 2328 C C . LYS A 1 309 ? 17.515 -2.414 -36.826 1.00 94.06 309 LYS A C 1
ATOM 2330 O O . LYS A 1 309 ? 16.504 -2.582 -36.138 1.00 94.06 309 LYS A O 1
ATOM 2335 N N . LEU A 1 310 ? 18.588 -1.740 -36.417 1.00 92.62 310 LEU A N 1
ATOM 2336 C CA . LEU A 1 310 ? 18.638 -1.012 -35.154 1.00 92.62 310 LEU A CA 1
ATOM 2337 C C . LEU A 1 310 ? 17.593 0.098 -35.140 1.00 92.62 310 LEU A C 1
ATOM 2339 O O . LEU A 1 310 ? 17.264 0.681 -36.174 1.00 92.62 310 LEU A O 1
ATOM 2343 N N . ALA A 1 311 ? 17.061 0.355 -33.955 1.00 88.94 311 ALA A N 1
ATOM 2344 C CA . ALA A 1 311 ? 16.154 1.463 -33.744 1.00 88.94 311 ALA A CA 1
ATOM 2345 C C . ALA A 1 311 ? 16.941 2.780 -33.606 1.00 88.94 311 ALA A C 1
ATOM 2347 O O . ALA A 1 311 ? 17.970 2.808 -32.929 1.00 88.94 311 ALA A O 1
ATOM 2348 N N . ASP A 1 312 ? 16.455 3.847 -34.246 1.00 92.69 312 ASP A N 1
ATOM 2349 C CA . ASP A 1 312 ? 17.085 5.171 -34.198 1.00 92.69 312 ASP A CA 1
ATOM 2350 C C . ASP A 1 312 ? 17.047 5.750 -32.770 1.00 92.69 312 ASP A C 1
ATOM 2352 O O . ASP A 1 312 ? 16.046 5.554 -32.072 1.00 92.69 312 ASP A O 1
ATOM 2356 N N . PRO A 1 313 ? 18.092 6.473 -32.321 1.00 95.50 313 PRO A N 1
ATOM 2357 C CA . PRO A 1 313 ? 18.098 7.085 -30.997 1.00 95.50 313 PRO A CA 1
ATOM 2358 C C . PRO A 1 313 ? 17.045 8.194 -30.893 1.00 95.50 313 PRO A C 1
ATOM 2360 O O . PRO A 1 313 ? 16.851 8.981 -31.826 1.00 95.50 313 PRO A O 1
ATOM 2363 N N . LEU A 1 314 ? 16.397 8.303 -29.732 1.00 96.19 314 LEU A N 1
ATOM 2364 C CA . LEU A 1 314 ? 15.600 9.481 -29.391 1.00 96.19 314 LEU A CA 1
ATOM 2365 C C . LEU A 1 314 ? 16.536 10.662 -29.188 1.00 96.19 314 LEU A C 1
ATOM 2367 O O . LEU A 1 314 ? 17.623 10.500 -28.647 1.00 96.19 314 LEU A O 1
ATOM 2371 N N . LYS A 1 315 ? 16.118 11.878 -29.544 1.00 96.50 315 LYS A N 1
ATOM 2372 C CA . LYS A 1 315 ? 16.964 13.046 -29.273 1.00 96.50 315 LYS A CA 1
ATOM 2373 C C . LYS A 1 315 ? 16.984 13.342 -27.778 1.00 96.50 315 LYS A C 1
ATOM 2375 O O . LYS A 1 315 ? 15.927 13.414 -27.155 1.00 96.50 315 LYS A O 1
ATOM 2380 N N . LEU A 1 316 ? 18.157 13.666 -27.231 1.00 95.94 316 LEU A N 1
ATOM 2381 C CA . LEU A 1 316 ? 18.299 14.051 -25.819 1.00 95.94 316 LEU A CA 1
ATOM 2382 C C . LEU A 1 316 ? 17.308 15.151 -25.396 1.00 95.94 316 LEU A C 1
ATOM 2384 O O . LEU A 1 316 ? 16.673 15.052 -24.350 1.00 95.94 316 LEU A O 1
ATOM 2388 N N . ALA A 1 317 ? 17.131 16.178 -26.234 1.00 96.75 317 ALA A N 1
ATOM 2389 C CA . ALA A 1 317 ? 16.186 17.261 -25.966 1.00 96.75 317 ALA A CA 1
ATOM 2390 C C . ALA A 1 317 ? 14.733 16.766 -25.866 1.00 96.75 317 ALA A C 1
ATOM 2392 O O . ALA A 1 317 ? 13.975 17.284 -25.054 1.00 96.75 317 ALA A O 1
ATOM 2393 N N . GLU A 1 318 ? 14.350 15.759 -26.654 1.00 97.31 318 GLU A N 1
ATOM 2394 C CA . GLU A 1 318 ? 13.005 15.179 -26.631 1.00 97.31 318 GLU A CA 1
ATOM 2395 C C . GLU A 1 318 ? 12.772 14.376 -25.339 1.00 97.31 318 GLU A C 1
ATOM 2397 O O . GLU A 1 318 ? 11.688 14.471 -24.763 1.00 97.31 318 GLU A O 1
ATOM 2402 N N . ILE A 1 319 ? 13.794 13.663 -24.845 1.00 95.88 319 ILE A N 1
ATOM 2403 C CA . ILE A 1 319 ? 13.769 12.949 -23.555 1.00 95.88 319 ILE A CA 1
ATOM 2404 C C . ILE A 1 319 ? 13.586 13.943 -22.398 1.00 95.88 319 ILE A C 1
ATOM 2406 O O . ILE A 1 319 ? 12.657 13.796 -21.603 1.00 95.88 319 ILE A O 1
ATOM 2410 N N . ILE A 1 320 ? 14.422 14.989 -22.345 1.00 94.75 320 ILE A N 1
ATOM 2411 C CA . ILE A 1 320 ? 14.382 16.022 -21.295 1.00 94.75 320 ILE A CA 1
ATOM 2412 C C . ILE A 1 320 ? 13.043 16.767 -21.311 1.00 94.75 320 ILE A C 1
ATOM 2414 O O . ILE A 1 320 ? 12.378 16.877 -20.287 1.00 94.75 320 ILE A O 1
ATOM 2418 N N . GLN A 1 321 ? 12.617 17.265 -22.475 1.00 95.88 321 GLN A N 1
ATOM 2419 C CA . GLN A 1 321 ? 11.391 18.067 -22.600 1.00 95.88 321 GLN A CA 1
ATOM 2420 C C . GLN A 1 321 ? 10.111 17.273 -22.325 1.00 95.88 321 GLN A C 1
ATOM 2422 O O . GLN A 1 321 ? 9.060 17.882 -22.133 1.00 95.88 321 GLN A O 1
ATOM 2427 N N . SER A 1 322 ? 10.189 15.940 -22.337 1.00 96.12 322 SER A N 1
ATOM 2428 C CA . SER A 1 322 ? 9.066 15.057 -22.015 1.00 96.12 322 SER A CA 1
ATOM 2429 C C . SER A 1 322 ? 9.085 14.562 -20.565 1.00 96.12 322 SER A C 1
ATOM 2431 O O . SER A 1 322 ? 8.260 13.726 -20.213 1.00 96.12 322 SER A O 1
ATOM 2433 N N . GLY A 1 323 ? 10.025 15.037 -19.737 1.00 93.69 323 GLY A N 1
ATOM 2434 C CA . GLY A 1 323 ? 10.103 14.686 -18.315 1.00 93.69 323 GLY A CA 1
ATOM 2435 C C . GLY A 1 323 ? 10.570 13.255 -18.038 1.00 93.69 323 GLY A C 1
ATOM 2436 O O . GLY A 1 323 ? 10.459 12.775 -16.919 1.00 93.69 323 GLY A O 1
ATOM 2437 N N . LEU A 1 324 ? 11.132 12.542 -19.020 1.00 93.75 324 LEU A N 1
ATOM 2438 C CA . LEU A 1 324 ? 11.603 11.154 -18.839 1.00 93.75 324 LEU A CA 1
ATOM 2439 C C . LEU A 1 324 ? 12.901 11.051 -18.016 1.00 93.75 324 LEU A C 1
ATOM 2441 O O . LEU A 1 324 ? 13.427 9.959 -17.813 1.00 93.75 324 LEU A O 1
ATOM 2445 N N . MET A 1 325 ? 13.413 12.193 -17.555 1.00 90.94 325 MET A N 1
ATOM 2446 C CA . MET A 1 325 ? 14.506 12.317 -16.591 1.00 90.94 325 MET A CA 1
ATOM 2447 C C . MET A 1 325 ? 14.024 12.891 -15.250 1.00 90.94 325 MET A C 1
ATOM 2449 O O . MET A 1 325 ? 14.857 13.260 -14.430 1.00 90.94 325 MET A O 1
ATOM 2453 N N . ASP A 1 326 ? 12.712 13.002 -15.029 1.00 90.88 326 ASP A N 1
ATOM 2454 C CA . ASP A 1 326 ? 12.142 13.502 -13.776 1.00 90.88 326 ASP A CA 1
ATOM 2455 C C . ASP A 1 326 ? 12.135 12.403 -12.693 1.00 90.88 326 ASP A C 1
ATOM 2457 O O . ASP A 1 326 ? 12.273 11.216 -13.012 1.00 90.88 326 ASP A O 1
ATOM 2461 N N . PRO A 1 327 ? 11.938 12.756 -11.404 1.00 88.19 327 PRO A N 1
ATOM 2462 C CA . PRO A 1 327 ? 11.982 11.796 -10.301 1.00 88.19 327 PRO A CA 1
ATOM 2463 C C . PRO A 1 327 ? 11.052 10.581 -10.424 1.00 88.19 327 PRO A C 1
ATOM 2465 O O . PRO A 1 327 ? 11.387 9.525 -9.891 1.00 88.19 327 PRO A O 1
ATOM 2468 N N . ASP A 1 328 ? 9.925 10.691 -11.140 1.00 87.81 328 ASP A N 1
ATOM 2469 C CA . ASP A 1 328 ? 9.020 9.559 -11.407 1.00 87.81 328 ASP A CA 1
ATOM 2470 C C . ASP A 1 328 ? 9.693 8.424 -12.215 1.00 87.81 328 ASP A C 1
ATOM 2472 O O . ASP A 1 328 ? 9.240 7.279 -12.164 1.00 87.81 328 ASP A O 1
ATOM 2476 N N . PHE A 1 329 ? 10.780 8.721 -12.940 1.00 90.81 329 PHE A N 1
ATOM 2477 C CA . PHE A 1 329 ? 11.496 7.794 -13.830 1.00 90.81 329 PHE A CA 1
ATOM 2478 C C . PHE A 1 329 ? 12.929 7.477 -13.375 1.00 90.81 329 PHE A C 1
ATOM 2480 O O . PHE A 1 329 ? 13.683 6.818 -14.099 1.00 90.81 329 PHE A O 1
ATOM 2487 N N . TYR A 1 330 ? 13.338 7.931 -12.186 1.00 80.50 330 TYR A N 1
ATOM 2488 C CA . TYR A 1 330 ? 14.639 7.568 -11.625 1.00 80.50 330 TYR A CA 1
ATOM 2489 C C . TYR A 1 330 ? 14.726 6.053 -11.407 1.00 80.50 330 TYR A C 1
ATOM 2491 O O . TYR A 1 330 ? 13.917 5.467 -10.686 1.00 80.50 330 TYR A O 1
ATOM 2499 N N . ASN A 1 331 ? 15.746 5.418 -11.987 1.00 67.56 331 ASN A N 1
ATOM 2500 C CA . ASN A 1 331 ? 15.953 3.971 -11.905 1.00 67.56 331 ASN A CA 1
ATOM 2501 C C . ASN A 1 331 ? 16.568 3.534 -10.560 1.00 67.56 331 ASN A C 1
ATOM 2503 O O . ASN A 1 331 ? 17.639 2.939 -10.503 1.00 67.56 331 ASN A O 1
ATOM 2507 N N . VAL A 1 332 ? 15.890 3.806 -9.445 1.00 71.31 332 VAL A N 1
ATOM 2508 C CA . VAL A 1 332 ? 16.395 3.471 -8.099 1.00 71.31 332 VAL A CA 1
ATOM 2509 C C . VAL A 1 332 ? 16.640 1.975 -7.894 1.00 71.31 332 VAL A C 1
ATOM 2511 O O . VAL A 1 332 ? 17.444 1.587 -7.051 1.00 71.31 332 VAL A O 1
ATOM 2514 N N . ALA A 1 333 ? 15.993 1.120 -8.687 1.00 70.44 333 ALA A N 1
ATOM 2515 C CA . ALA A 1 333 ? 16.074 -0.324 -8.541 1.00 70.44 333 ALA A CA 1
ATOM 2516 C C . ALA A 1 333 ? 17.473 -0.907 -8.818 1.00 70.44 333 ALA A C 1
ATOM 2518 O O . ALA A 1 333 ? 17.820 -1.932 -8.239 1.00 70.44 333 ALA A O 1
ATOM 2519 N N . GLU A 1 334 ? 18.289 -0.271 -9.661 1.00 72.44 334 GLU A N 1
ATOM 2520 C CA . GLU A 1 334 ? 19.627 -0.781 -10.002 1.00 72.44 334 GLU A CA 1
ATOM 2521 C C . GLU A 1 334 ? 20.728 -0.354 -9.024 1.00 72.44 334 GLU A C 1
ATOM 2523 O O . GLU A 1 334 ? 21.738 -1.045 -8.886 1.00 72.44 334 GLU A O 1
ATOM 2528 N N . TYR A 1 335 ? 20.560 0.774 -8.331 1.00 81.12 335 TYR A N 1
ATOM 2529 C CA . TYR A 1 335 ? 21.624 1.358 -7.505 1.00 81.12 335 TYR A CA 1
ATOM 2530 C C . TYR A 1 335 ? 21.276 1.501 -6.023 1.00 81.12 335 TYR A C 1
ATOM 2532 O O . TYR A 1 335 ? 22.185 1.649 -5.207 1.00 81.12 335 TYR A O 1
ATOM 2540 N N . THR A 1 336 ? 20.001 1.419 -5.635 1.00 86.19 336 THR A N 1
ATOM 2541 C CA . THR A 1 336 ? 19.626 1.309 -4.221 1.00 86.19 336 THR A CA 1
ATOM 2542 C C . THR A 1 336 ? 19.920 -0.106 -3.728 1.00 86.19 336 THR A C 1
ATOM 2544 O O . THR A 1 336 ? 19.406 -1.076 -4.282 1.00 86.19 336 THR A O 1
ATOM 2547 N N . TYR A 1 337 ? 20.738 -0.222 -2.679 1.00 89.94 337 TYR A N 1
ATOM 2548 C CA . TYR A 1 337 ? 21.276 -1.490 -2.170 1.00 89.94 337 TYR A CA 1
ATOM 2549 C C . TYR A 1 337 ? 20.193 -2.545 -1.882 1.00 89.94 337 TYR A C 1
ATOM 2551 O O . TYR A 1 337 ? 20.365 -3.724 -2.176 1.00 89.94 337 TYR A O 1
ATOM 2559 N N . GLU A 1 338 ? 19.040 -2.123 -1.369 1.00 90.88 338 GLU A N 1
ATOM 2560 C CA . GLU A 1 338 ? 17.902 -2.981 -1.028 1.00 90.88 338 GLU A CA 1
ATOM 2561 C C . GLU A 1 338 ? 16.985 -3.279 -2.224 1.00 90.88 338 GLU A C 1
ATOM 2563 O O . GLU A 1 338 ? 15.993 -3.979 -2.080 1.00 90.88 338 GLU A O 1
ATOM 2568 N N . LEU A 1 339 ? 17.248 -2.738 -3.413 1.00 91.25 339 LEU A N 1
ATOM 2569 C CA . LEU A 1 339 ? 16.438 -2.988 -4.614 1.00 91.25 339 LEU A CA 1
ATOM 2570 C C . LEU A 1 339 ? 17.207 -3.705 -5.724 1.00 91.25 339 LEU A C 1
ATOM 2572 O O . LEU A 1 339 ? 16.591 -4.152 -6.700 1.00 91.25 339 LEU A O 1
ATOM 2576 N N . GLN A 1 340 ? 18.519 -3.850 -5.537 1.00 91.31 340 GLN A N 1
ATOM 2577 C CA . GLN A 1 340 ? 19.426 -4.504 -6.461 1.00 91.31 340 GLN A CA 1
ATOM 2578 C C . GLN A 1 340 ? 19.064 -5.968 -6.685 1.00 91.31 340 GLN A C 1
ATOM 2580 O O . GLN A 1 340 ? 18.806 -6.743 -5.757 1.00 91.31 340 GLN A O 1
ATOM 2585 N N . MET A 1 341 ? 19.121 -6.363 -7.953 1.00 93.00 341 MET A N 1
ATOM 2586 C CA . MET A 1 341 ? 19.046 -7.765 -8.335 1.00 93.00 341 MET A CA 1
ATOM 2587 C C . MET A 1 341 ? 20.282 -8.525 -7.813 1.00 93.00 341 MET A C 1
ATOM 2589 O O . MET A 1 341 ? 21.385 -7.994 -7.797 1.00 93.00 341 MET A O 1
ATOM 2593 N N . THR A 1 342 ? 20.172 -9.785 -7.392 1.00 94.38 342 THR A N 1
ATOM 2594 C CA . THR A 1 342 ? 18.963 -10.627 -7.426 1.00 94.38 342 THR A CA 1
ATOM 2595 C C . THR A 1 342 ? 18.043 -10.344 -6.240 1.00 94.38 342 THR A C 1
ATOM 2597 O O . THR A 1 342 ? 18.499 -10.192 -5.111 1.00 94.38 342 THR A O 1
ATOM 2600 N N . MET A 1 343 ? 16.738 -10.310 -6.498 1.00 95.94 343 MET A N 1
ATOM 2601 C CA . MET A 1 343 ? 15.708 -10.248 -5.466 1.00 95.94 343 MET A CA 1
ATOM 2602 C C . MET A 1 343 ? 14.875 -11.522 -5.462 1.00 95.94 343 MET A C 1
ATOM 2604 O O . MET A 1 343 ? 14.856 -12.271 -6.438 1.00 95.94 343 MET A O 1
ATOM 2608 N N . PHE A 1 344 ? 14.179 -11.759 -4.358 1.00 98.38 344 PHE A N 1
ATOM 2609 C CA . PHE A 1 344 ? 13.392 -12.959 -4.120 1.00 98.38 344 PHE A CA 1
ATOM 2610 C C . PHE A 1 344 ? 11.958 -12.626 -3.716 1.00 98.38 344 PHE A C 1
ATOM 2612 O O . PHE A 1 344 ? 11.645 -11.517 -3.297 1.00 98.38 344 PHE A O 1
ATOM 2619 N N . GLN A 1 345 ? 11.076 -13.606 -3.815 1.00 98.19 345 GLN A N 1
ATOM 2620 C CA . GLN A 1 345 ? 9.754 -13.604 -3.202 1.00 98.19 345 GLN A CA 1
ATOM 2621 C C . GLN A 1 345 ? 9.427 -15.016 -2.726 1.00 98.19 345 GLN A C 1
ATOM 2623 O O . GLN A 1 345 ? 9.968 -15.978 -3.271 1.00 98.19 345 GLN A O 1
ATOM 2628 N N . ALA A 1 346 ? 8.533 -15.155 -1.751 1.00 98.38 346 ALA A N 1
ATOM 2629 C CA . ALA A 1 346 ? 7.958 -16.459 -1.448 1.00 98.38 346 ALA A CA 1
ATOM 2630 C C . ALA A 1 346 ? 7.069 -16.940 -2.611 1.00 98.38 346 ALA A C 1
ATOM 2632 O O . ALA A 1 346 ? 6.389 -16.139 -3.267 1.00 98.38 346 ALA A O 1
ATOM 2633 N N . VAL A 1 347 ? 7.119 -18.243 -2.886 1.00 98.19 347 VAL A N 1
ATOM 2634 C CA . VAL A 1 347 ? 6.191 -18.912 -3.813 1.00 98.19 347 VAL A CA 1
ATOM 2635 C C . VAL A 1 347 ? 4.781 -18.841 -3.213 1.00 98.19 347 VAL A C 1
ATOM 2637 O O . VAL A 1 347 ? 4.645 -18.892 -1.994 1.00 98.19 347 VAL A O 1
ATOM 2640 N N . ASP A 1 348 ? 3.757 -18.667 -4.048 1.00 95.69 348 ASP A N 1
ATOM 2641 C CA . ASP A 1 348 ? 2.331 -18.571 -3.674 1.00 95.69 348 ASP A CA 1
ATOM 2642 C C . ASP A 1 348 ? 1.914 -17.367 -2.806 1.00 95.69 348 ASP A C 1
ATOM 2644 O O . ASP A 1 348 ? 0.737 -17.217 -2.492 1.00 95.69 348 ASP A O 1
ATOM 2648 N N . GLY A 1 349 ? 2.841 -16.471 -2.451 1.00 97.00 349 GLY A N 1
ATOM 2649 C CA . GLY A 1 349 ? 2.522 -15.249 -1.705 1.00 97.00 349 GLY A CA 1
ATOM 2650 C C . GLY A 1 349 ? 3.493 -14.967 -0.573 1.00 97.00 349 GLY A C 1
ATOM 2651 O O . GLY A 1 349 ? 4.059 -15.871 0.034 1.00 97.00 349 GLY A O 1
ATOM 2652 N N . MET A 1 350 ? 3.717 -13.686 -0.270 1.00 98.25 350 MET A N 1
ATOM 2653 C CA . MET A 1 350 ? 4.605 -13.303 0.834 1.00 98.25 350 MET A CA 1
ATOM 2654 C C . MET A 1 350 ? 4.027 -13.669 2.209 1.00 98.25 350 MET A C 1
ATOM 2656 O O . MET A 1 350 ? 4.766 -13.855 3.176 1.00 98.25 350 MET A O 1
ATOM 2660 N N . ASP A 1 351 ? 2.707 -13.804 2.286 1.00 97.75 351 ASP A N 1
ATOM 2661 C CA . ASP A 1 351 ? 1.975 -14.266 3.460 1.00 97.75 351 ASP A CA 1
ATOM 2662 C C . ASP A 1 351 ? 2.323 -15.706 3.858 1.00 97.75 351 ASP A C 1
ATOM 2664 O O . ASP A 1 351 ? 2.213 -16.030 5.038 1.00 97.75 351 ASP A O 1
ATOM 2668 N N . GLN A 1 352 ? 2.858 -16.535 2.953 1.00 98.50 352 GLN A N 1
ATOM 2669 C CA . GLN A 1 352 ? 3.366 -17.871 3.293 1.00 98.50 352 GLN A CA 1
ATOM 2670 C C . GLN A 1 352 ? 4.422 -17.836 4.408 1.00 98.50 352 GLN A C 1
ATOM 2672 O O . GLN A 1 352 ? 4.489 -18.753 5.227 1.00 98.50 352 GLN A O 1
ATOM 2677 N N . ILE A 1 353 ? 5.209 -16.758 4.508 1.00 98.50 353 ILE A N 1
ATOM 2678 C CA . ILE A 1 353 ? 6.160 -16.563 5.613 1.00 98.50 353 ILE A CA 1
ATOM 2679 C C . ILE A 1 353 ? 5.412 -16.375 6.938 1.00 98.50 353 ILE A C 1
ATOM 2681 O O . ILE A 1 353 ? 5.738 -17.027 7.932 1.00 98.50 353 ILE A O 1
ATOM 2685 N N . ALA A 1 354 ? 4.386 -15.522 6.955 1.00 97.50 354 ALA A N 1
ATOM 2686 C CA . ALA A 1 354 ? 3.574 -15.267 8.142 1.00 97.50 354 ALA A CA 1
ATOM 2687 C C . ALA A 1 354 ? 2.769 -16.509 8.559 1.00 97.50 354 ALA A C 1
ATOM 2689 O O . ALA A 1 354 ? 2.768 -16.862 9.736 1.00 97.50 354 ALA A O 1
ATOM 2690 N N . LEU A 1 355 ? 2.170 -17.223 7.601 1.00 98.06 355 LEU A N 1
ATOM 2691 C CA . LEU A 1 355 ? 1.449 -18.479 7.830 1.00 98.06 355 LEU A CA 1
ATOM 2692 C C . LEU A 1 355 ? 2.366 -19.571 8.399 1.00 98.06 355 LEU A C 1
ATOM 2694 O O . LEU A 1 355 ? 1.964 -20.349 9.269 1.00 98.06 355 LEU A O 1
ATOM 2698 N N . ALA A 1 356 ? 3.623 -19.629 7.953 1.00 98.38 356 ALA A N 1
ATOM 2699 C CA . ALA A 1 356 ? 4.585 -20.582 8.491 1.00 98.38 356 ALA A CA 1
ATOM 2700 C C . ALA A 1 356 ? 4.982 -20.255 9.943 1.00 98.38 356 ALA A C 1
ATOM 2702 O O . ALA A 1 356 ? 5.107 -21.174 10.759 1.00 98.38 356 ALA A O 1
ATOM 2703 N N . PHE A 1 357 ? 5.111 -18.969 10.296 1.00 97.69 357 PHE A N 1
ATOM 2704 C CA . PHE A 1 357 ? 5.249 -18.543 11.693 1.00 97.69 357 PHE A CA 1
ATOM 2705 C C . PHE A 1 357 ? 4.008 -18.887 12.516 1.00 97.69 357 PHE A C 1
ATOM 2707 O O . PHE A 1 357 ? 4.141 -19.513 13.567 1.00 97.69 357 PHE A O 1
ATOM 2714 N N . GLU A 1 358 ? 2.816 -18.537 12.027 1.00 97.38 358 GLU A N 1
ATOM 2715 C CA . GLU A 1 358 ? 1.535 -18.836 12.673 1.00 97.38 358 GLU A CA 1
ATOM 2716 C C . GLU A 1 358 ? 1.444 -20.319 13.034 1.00 97.38 358 GLU A C 1
ATOM 2718 O O . GLU A 1 358 ? 1.194 -20.664 14.187 1.00 97.38 358 GLU A O 1
ATOM 2723 N N . LYS A 1 359 ? 1.768 -21.211 12.094 1.00 97.00 359 LYS A N 1
ATOM 2724 C CA . LYS A 1 359 ? 1.773 -22.658 12.332 1.00 97.00 359 LYS A CA 1
ATOM 2725 C C . LYS A 1 359 ? 2.708 -23.084 13.471 1.00 97.00 359 LYS A C 1
ATOM 2727 O O . LYS A 1 359 ? 2.393 -24.032 14.189 1.00 97.00 359 LYS A O 1
ATOM 2732 N N . LYS A 1 360 ? 3.857 -22.421 13.645 1.00 96.56 360 LYS A N 1
ATOM 2733 C CA . LYS A 1 360 ? 4.814 -22.726 14.725 1.00 96.56 360 LYS A CA 1
ATOM 2734 C C . LYS A 1 360 ? 4.323 -22.267 16.096 1.00 96.56 360 LYS A C 1
ATOM 2736 O O . LYS A 1 360 ? 4.654 -22.915 17.086 1.00 96.56 360 LYS A O 1
ATOM 2741 N N . ILE A 1 361 ? 3.545 -21.186 16.154 1.00 96.06 361 ILE A N 1
ATOM 2742 C CA . ILE A 1 361 ? 3.081 -20.578 17.410 1.00 96.06 361 ILE A CA 1
ATOM 2743 C C . ILE A 1 361 ? 1.584 -20.773 17.676 1.00 96.06 361 ILE A C 1
ATOM 2745 O O . ILE A 1 361 ? 1.086 -20.253 18.668 1.00 96.06 361 ILE A O 1
ATOM 2749 N N . ALA A 1 362 ? 0.872 -21.528 16.835 1.00 95.50 362 ALA A N 1
ATOM 2750 C CA . ALA A 1 362 ? -0.584 -21.666 16.868 1.00 95.50 362 ALA A CA 1
ATOM 2751 C C . ALA A 1 362 ? -1.185 -21.929 18.267 1.00 95.50 362 ALA A C 1
ATOM 2753 O O . ALA A 1 362 ? -2.174 -21.278 18.594 1.00 95.50 362 ALA A O 1
ATOM 2754 N N . PRO A 1 363 ? -0.603 -22.783 19.142 1.00 95.94 363 PRO A N 1
ATOM 2755 C CA . PRO A 1 363 ? -1.149 -22.999 20.488 1.00 95.94 363 PRO A CA 1
ATOM 2756 C C . PRO A 1 363 ? -1.129 -21.758 21.395 1.00 95.94 363 PRO A C 1
ATOM 2758 O O . PRO A 1 363 ? -1.833 -21.723 22.398 1.00 95.94 363 PRO A O 1
ATOM 2761 N N . MET A 1 364 ? -0.297 -20.767 21.070 1.00 95.19 364 MET A N 1
ATOM 2762 C CA . MET A 1 364 ? -0.114 -19.520 21.818 1.00 95.19 364 MET A CA 1
ATOM 2763 C C . MET A 1 364 ? -0.828 -18.332 21.157 1.00 95.19 364 MET A C 1
ATOM 2765 O O . MET A 1 364 ? -0.838 -17.238 21.720 1.00 95.19 364 MET A O 1
ATOM 2769 N N . LEU A 1 365 ? -1.400 -18.515 19.963 1.00 95.56 365 LEU A N 1
ATOM 2770 C CA . LEU A 1 365 ? -1.958 -17.428 19.170 1.00 95.56 365 LEU A CA 1
ATOM 2771 C C . LEU A 1 365 ? -3.458 -17.261 19.425 1.00 95.56 365 LEU A C 1
ATOM 2773 O O . LEU A 1 365 ? -4.227 -18.218 19.347 1.00 95.56 365 LEU A O 1
ATOM 2777 N N . LYS A 1 366 ? -3.887 -16.016 19.650 1.00 94.94 366 LYS A N 1
ATOM 2778 C CA . LYS A 1 366 ? -5.303 -15.648 19.698 1.00 94.94 366 LYS A CA 1
ATOM 2779 C C . LYS A 1 366 ? -5.635 -14.673 18.570 1.00 94.94 366 LYS A C 1
ATOM 2781 O O . LYS A 1 366 ? -5.296 -13.496 18.630 1.00 94.94 366 LYS A O 1
ATOM 2786 N N . LEU A 1 367 ? -6.287 -15.186 17.529 1.00 94.62 367 LEU A N 1
ATOM 2787 C CA . LEU A 1 367 ? -6.753 -14.397 16.386 1.00 94.62 367 LEU A CA 1
ATOM 2788 C C . LEU A 1 367 ? -8.092 -13.712 16.686 1.00 94.62 367 LEU A C 1
ATOM 2790 O O . LEU A 1 367 ? -8.854 -14.168 17.537 1.00 94.62 367 LEU A O 1
ATOM 2794 N N . ASN A 1 368 ? -8.410 -12.655 15.930 1.00 93.25 368 ASN A N 1
ATOM 2795 C CA . ASN A 1 368 ? -9.621 -11.838 16.111 1.00 93.25 368 ASN A CA 1
ATOM 2796 C C . ASN A 1 368 ? -9.743 -11.232 17.525 1.00 93.25 368 ASN A C 1
ATOM 2798 O O . ASN A 1 368 ? -10.851 -11.084 18.036 1.00 93.25 368 ASN A O 1
ATOM 2802 N N . ALA A 1 369 ? -8.605 -10.919 18.148 1.00 96.56 369 ALA A N 1
ATOM 2803 C CA . ALA A 1 369 ? -8.505 -10.292 19.459 1.00 96.56 369 ALA A CA 1
ATOM 2804 C C . ALA A 1 369 ? -8.041 -8.839 19.299 1.00 96.56 369 ALA A C 1
ATOM 2806 O O . ALA A 1 369 ? -6.853 -8.557 19.155 1.00 96.56 369 ALA A O 1
ATOM 2807 N N . GLU A 1 370 ? -8.993 -7.915 19.292 1.00 94.69 370 GLU A N 1
ATOM 2808 C CA . GLU A 1 370 ? -8.729 -6.488 19.140 1.00 94.69 370 GLU A CA 1
ATOM 2809 C C . GLU A 1 370 ? -8.399 -5.864 20.492 1.00 94.69 370 GLU A C 1
ATOM 2811 O O . GLU A 1 370 ? -9.269 -5.722 21.352 1.00 94.69 370 GLU A O 1
ATOM 2816 N N . VAL A 1 371 ? -7.129 -5.517 20.690 1.00 96.88 371 VAL A N 1
ATOM 2817 C CA . VAL A 1 371 ? -6.655 -4.839 21.901 1.00 96.88 371 VAL A CA 1
ATOM 2818 C C . VAL A 1 371 ? -7.298 -3.458 22.005 1.00 96.88 371 VAL A C 1
ATOM 2820 O O . VAL A 1 371 ? -7.349 -2.727 21.024 1.00 96.88 371 VAL A O 1
ATOM 2823 N N . SER A 1 372 ? -7.768 -3.103 23.200 1.00 90.12 372 SER A N 1
ATOM 2824 C CA . SER A 1 372 ? -8.343 -1.792 23.522 1.00 90.12 372 SER A CA 1
ATOM 2825 C C . SER A 1 372 ? -7.607 -1.073 24.652 1.00 90.12 372 SER A C 1
ATOM 2827 O O . SER A 1 372 ? -7.684 0.151 24.740 1.00 90.12 372 SER A O 1
ATOM 2829 N N . ASN A 1 373 ? -6.886 -1.809 25.509 1.00 95.19 373 ASN A N 1
ATOM 2830 C CA . ASN A 1 373 ? -6.098 -1.237 26.600 1.00 95.19 373 ASN A CA 1
ATOM 2831 C C . ASN A 1 373 ? -4.735 -1.925 26.731 1.00 95.19 373 ASN A C 1
ATOM 2833 O O . ASN A 1 373 ? -4.664 -3.155 26.677 1.00 95.19 373 ASN A O 1
ATOM 2837 N N . ILE A 1 374 ? -3.686 -1.137 26.983 1.00 97.94 374 ILE A N 1
ATOM 2838 C CA . ILE A 1 374 ? -2.337 -1.608 27.327 1.00 97.94 374 ILE A CA 1
ATOM 2839 C C . ILE A 1 374 ? -1.839 -0.800 28.527 1.00 97.94 374 ILE A C 1
ATOM 2841 O O . ILE A 1 374 ? -1.494 0.373 28.391 1.00 97.94 374 ILE A O 1
ATOM 2845 N N . LEU A 1 375 ? -1.804 -1.412 29.710 1.00 98.25 375 LEU A N 1
ATOM 2846 C CA . LEU A 1 375 ? -1.529 -0.703 30.961 1.00 98.25 375 LEU A CA 1
ATOM 2847 C C . LEU A 1 375 ? -0.363 -1.339 31.713 1.00 98.25 375 LEU A C 1
ATOM 2849 O O . LEU A 1 375 ? -0.424 -2.516 32.063 1.00 98.25 375 LEU A O 1
ATOM 2853 N N . ASN A 1 376 ? 0.661 -0.551 32.041 1.00 98.06 376 ASN A N 1
ATOM 2854 C CA . ASN A 1 376 ? 1.608 -0.933 33.088 1.00 98.0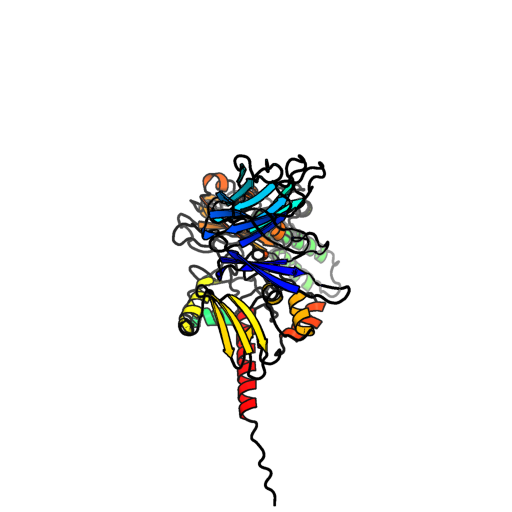6 376 ASN A CA 1
ATOM 2855 C C . ASN A 1 376 ? 0.876 -0.985 34.439 1.00 98.06 376 ASN A C 1
ATOM 2857 O O . ASN A 1 376 ? 0.138 -0.058 34.785 1.00 98.06 376 ASN A O 1
ATOM 2861 N N . THR A 1 377 ? 1.104 -2.043 35.213 1.00 97.00 377 THR A N 1
ATOM 2862 C CA . THR A 1 377 ? 0.587 -2.225 36.575 1.00 97.00 377 THR A CA 1
ATOM 2863 C C . THR A 1 377 ? 1.732 -2.553 37.534 1.00 97.00 377 THR A C 1
ATOM 2865 O O . THR A 1 377 ? 2.868 -2.786 37.123 1.00 97.00 377 THR A O 1
ATOM 2868 N N . THR A 1 378 ? 1.450 -2.596 38.837 1.00 94.12 378 THR A N 1
ATOM 2869 C CA . THR A 1 378 ? 2.431 -3.042 39.842 1.00 94.12 378 THR A CA 1
ATOM 2870 C C . THR A 1 378 ? 2.853 -4.504 39.662 1.00 94.12 378 THR A C 1
ATOM 2872 O O . THR A 1 378 ? 3.924 -4.882 40.122 1.00 94.12 378 THR A O 1
ATOM 2875 N N . GLU A 1 379 ? 2.028 -5.314 38.992 1.00 92.75 379 GLU A N 1
ATOM 2876 C CA . GLU A 1 379 ? 2.221 -6.756 38.779 1.00 92.75 379 GLU A CA 1
ATOM 2877 C C . GLU A 1 379 ? 2.679 -7.095 37.347 1.00 92.75 379 GLU A C 1
ATOM 2879 O O . GLU A 1 379 ? 2.675 -8.260 36.962 1.00 92.75 379 GLU A O 1
ATOM 2884 N N . GLY A 1 380 ? 3.031 -6.102 36.522 1.00 96.25 380 GLY A N 1
ATOM 2885 C CA . GLY A 1 380 ? 3.442 -6.326 35.133 1.00 96.25 380 GLY A CA 1
ATOM 2886 C C . GLY A 1 380 ? 2.684 -5.438 34.154 1.00 96.25 380 GLY A C 1
ATOM 2887 O O . GLY A 1 380 ? 2.678 -4.216 34.288 1.00 96.25 380 GLY A O 1
ATOM 2888 N N . VAL A 1 381 ? 2.053 -6.054 33.158 1.00 98.44 381 VAL A N 1
ATOM 2889 C CA . VAL A 1 381 ? 1.256 -5.392 32.125 1.00 98.44 381 VAL A CA 1
ATOM 2890 C C . VAL A 1 381 ? -0.106 -6.067 32.011 1.00 98.44 381 VAL A C 1
ATOM 2892 O O . VAL A 1 381 ? -0.193 -7.288 31.866 1.00 98.44 381 VAL A O 1
ATOM 2895 N N . LYS A 1 382 ? -1.166 -5.257 32.026 1.00 98.56 382 LYS A N 1
ATOM 2896 C CA . LYS A 1 382 ? -2.539 -5.691 31.777 1.00 98.56 382 LYS A CA 1
ATOM 2897 C C . LYS A 1 382 ? -2.971 -5.300 30.370 1.00 98.56 382 LYS A C 1
ATOM 2899 O O . LYS A 1 382 ? -2.874 -4.130 29.996 1.00 98.56 382 LYS A O 1
ATOM 2904 N N . ILE A 1 383 ? -3.484 -6.269 29.619 1.00 98.44 383 ILE A N 1
ATOM 2905 C CA . ILE A 1 383 ? -4.044 -6.076 28.282 1.00 98.44 383 ILE A CA 1
ATOM 2906 C C . ILE A 1 383 ? -5.537 -6.371 28.327 1.00 98.44 383 ILE A C 1
ATOM 2908 O O . ILE A 1 383 ? -5.942 -7.452 28.753 1.00 98.44 383 ILE A O 1
ATOM 2912 N N . THR A 1 384 ? -6.347 -5.441 27.832 1.00 98.12 384 THR A N 1
ATOM 2913 C CA . THR A 1 384 ? -7.774 -5.675 27.579 1.00 98.12 384 THR A CA 1
ATOM 2914 C C . THR A 1 384 ? -7.982 -5.788 26.079 1.00 98.12 384 THR A C 1
ATOM 2916 O O . THR A 1 384 ? -7.467 -4.965 25.320 1.00 98.12 384 THR A O 1
ATOM 2919 N N . TYR A 1 385 ? -8.734 -6.792 25.639 1.00 95.75 385 TYR A N 1
ATOM 2920 C CA . TYR A 1 385 ? -9.057 -6.986 24.228 1.00 95.75 385 TYR A CA 1
ATOM 2921 C C . TYR A 1 385 ? -10.485 -7.497 24.044 1.00 95.75 385 TYR A C 1
ATOM 2923 O O . TYR A 1 385 ? -11.077 -8.075 24.954 1.00 95.75 385 TYR A O 1
ATOM 2931 N N . LYS A 1 386 ? -11.040 -7.293 22.852 1.00 93.25 386 LYS A N 1
ATOM 2932 C CA . LYS A 1 386 ? -12.362 -7.774 22.456 1.00 93.25 386 LYS A CA 1
ATOM 2933 C C . LYS A 1 386 ? -12.226 -8.832 21.370 1.00 93.25 386 LYS A C 1
ATOM 2935 O O . LYS A 1 386 ? -11.493 -8.641 20.404 1.00 93.25 386 LYS A O 1
ATOM 2940 N N . ASP A 1 387 ? -12.953 -9.930 21.513 1.00 92.19 387 ASP A N 1
ATOM 2941 C CA . ASP A 1 387 ? -13.156 -10.910 20.446 1.00 92.19 387 ASP A CA 1
ATOM 2942 C C . ASP A 1 387 ? -14.657 -11.193 20.257 1.00 92.19 387 ASP A C 1
ATOM 2944 O O . ASP A 1 387 ? -15.513 -10.521 20.838 1.00 92.19 387 ASP A O 1
ATOM 2948 N N . LYS A 1 388 ? -15.001 -12.188 19.430 1.00 89.94 388 LYS A N 1
ATOM 2949 C CA . LYS A 1 388 ? -16.402 -12.556 19.144 1.00 89.94 388 LYS A CA 1
ATOM 2950 C C . LYS A 1 388 ? -17.206 -12.990 20.379 1.00 89.94 388 LYS A C 1
ATOM 2952 O O . LYS A 1 388 ? -18.428 -13.021 20.308 1.00 89.94 388 LYS A O 1
ATOM 2957 N N . THR A 1 389 ? -16.541 -13.363 21.470 1.00 92.44 389 THR A N 1
ATOM 2958 C CA . THR A 1 389 ? -17.164 -13.849 22.711 1.00 92.44 389 THR A CA 1
ATOM 2959 C C . THR A 1 389 ? -17.316 -12.767 23.780 1.00 92.44 389 THR A C 1
ATOM 2961 O O . THR A 1 389 ? -18.019 -12.992 24.760 1.00 92.44 389 THR A O 1
ATOM 2964 N N . GLY A 1 390 ? -16.699 -11.596 23.596 1.00 92.06 390 GLY A N 1
ATOM 2965 C CA . GLY A 1 390 ? -16.823 -10.467 24.514 1.00 92.06 390 GLY A CA 1
ATOM 2966 C C . GLY A 1 390 ? -15.503 -9.748 24.772 1.00 92.06 390 GLY A C 1
ATOM 2967 O O . GLY A 1 390 ? -14.564 -9.823 23.978 1.00 92.06 390 GLY A O 1
ATOM 2968 N N . VAL A 1 391 ? -15.461 -9.015 25.884 1.00 95.88 391 VAL A N 1
ATOM 2969 C CA . VAL A 1 391 ? -14.269 -8.316 26.378 1.00 95.88 391 VAL A CA 1
ATOM 2970 C C . VAL A 1 391 ? -13.528 -9.225 27.353 1.00 95.88 391 VAL A C 1
ATOM 2972 O O . VAL A 1 391 ? -14.143 -9.846 28.217 1.00 95.88 391 VAL A O 1
ATOM 2975 N N . HIS A 1 392 ? -12.207 -9.276 27.225 1.00 97.19 392 HIS A N 1
ATOM 2976 C CA . HIS A 1 392 ? -11.318 -10.125 28.010 1.00 97.19 392 HIS A CA 1
ATOM 2977 C C . HIS A 1 392 ? -10.153 -9.312 28.554 1.00 97.19 392 HIS A C 1
ATOM 2979 O O . HIS A 1 392 ? -9.740 -8.320 27.950 1.00 97.19 392 HIS A O 1
ATOM 2985 N N . GLU A 1 393 ? -9.571 -9.789 29.649 1.00 97.69 393 GLU A N 1
ATOM 2986 C CA . GLU A 1 393 ? -8.310 -9.283 30.182 1.00 97.69 393 GLU A CA 1
ATOM 2987 C C . GLU A 1 393 ? -7.268 -10.403 30.243 1.00 97.69 393 GLU A C 1
ATOM 2989 O O . GLU A 1 393 ? -7.589 -11.565 30.501 1.00 97.69 393 GLU A O 1
ATOM 2994 N N . ILE A 1 394 ? -6.008 -10.049 30.010 1.00 96.75 394 ILE A N 1
ATOM 2995 C CA . ILE A 1 394 ? -4.853 -10.911 30.251 1.00 96.75 394 ILE A CA 1
ATOM 2996 C C . ILE A 1 394 ? -3.757 -10.101 30.945 1.00 96.75 394 ILE A C 1
ATOM 2998 O O . ILE A 1 394 ? -3.520 -8.940 30.612 1.00 96.75 394 ILE A O 1
ATOM 3002 N N . GLN A 1 395 ? -3.101 -10.726 31.919 1.00 97.38 395 GLN A N 1
ATOM 3003 C CA . GLN A 1 395 ? -1.975 -10.166 32.659 1.00 97.38 395 GLN A CA 1
ATOM 3004 C C . GLN A 1 395 ? -0.701 -10.920 32.267 1.00 97.38 395 GLN A C 1
ATOM 3006 O O . GLN A 1 395 ? -0.719 -12.147 32.145 1.00 97.38 395 GLN A O 1
ATOM 3011 N N . GLY A 1 396 ? 0.403 -10.198 32.093 1.00 96.12 396 GLY A N 1
ATOM 3012 C CA . GLY A 1 396 ? 1.728 -10.781 31.893 1.00 96.12 396 GLY A CA 1
ATOM 3013 C C . GLY A 1 396 ? 2.817 -9.943 32.553 1.00 96.12 396 GLY A C 1
ATOM 3014 O O . GLY A 1 396 ? 2.621 -8.755 32.792 1.00 96.12 396 GLY A O 1
ATOM 3015 N N . ASP A 1 397 ? 3.974 -10.547 32.826 1.00 96.44 397 ASP A N 1
ATOM 3016 C CA . ASP A 1 397 ? 5.115 -9.834 33.423 1.00 96.44 397 ASP A CA 1
ATOM 3017 C C . ASP A 1 397 ? 5.621 -8.710 32.508 1.00 96.44 397 ASP A C 1
ATOM 3019 O O . ASP A 1 397 ? 6.000 -7.635 32.970 1.00 96.44 397 ASP A O 1
ATOM 3023 N N . PHE A 1 398 ? 5.594 -8.963 31.196 1.00 97.12 398 PHE A N 1
ATOM 3024 C CA . PHE A 1 398 ? 6.036 -8.053 30.146 1.00 97.12 398 PHE A CA 1
ATOM 3025 C C . PHE A 1 398 ? 5.067 -8.068 28.962 1.00 97.12 398 PHE A C 1
ATOM 3027 O O . PHE A 1 398 ? 4.373 -9.056 28.719 1.00 97.12 398 PHE A O 1
ATOM 3034 N N . CYS A 1 399 ? 5.087 -6.995 28.173 1.00 98.06 399 CYS A N 1
ATOM 3035 C CA . CYS A 1 399 ? 4.398 -6.910 26.888 1.00 98.06 399 CYS A CA 1
ATOM 3036 C C . CYS A 1 399 ? 5.380 -6.471 25.799 1.00 98.06 399 CYS A C 1
ATOM 3038 O O . CYS A 1 399 ? 6.129 -5.516 25.992 1.00 98.06 399 CYS A O 1
ATOM 3040 N N . ILE A 1 400 ? 5.354 -7.148 24.649 1.00 98.50 400 ILE A N 1
ATOM 3041 C CA . ILE A 1 400 ? 5.967 -6.648 23.416 1.00 98.50 400 ILE A CA 1
ATOM 3042 C C . ILE A 1 400 ? 4.828 -6.139 22.530 1.00 98.50 400 ILE A C 1
ATOM 3044 O O . ILE A 1 400 ? 4.043 -6.931 22.011 1.00 98.50 400 ILE A O 1
ATOM 3048 N N . CYS A 1 401 ? 4.721 -4.823 22.381 1.00 98.50 401 CYS A N 1
ATOM 3049 C CA . CYS A 1 401 ? 3.722 -4.170 21.549 1.00 98.50 401 CYS A CA 1
ATOM 3050 C C . CYS A 1 401 ? 4.258 -4.003 20.123 1.00 98.50 401 CYS A C 1
ATOM 3052 O O . CYS A 1 401 ? 5.231 -3.282 19.899 1.00 98.50 401 CYS A O 1
ATOM 3054 N N . THR A 1 402 ? 3.609 -4.667 19.164 1.00 98.50 402 THR A N 1
ATOM 3055 C CA . THR A 1 402 ? 3.945 -4.598 17.732 1.00 98.50 402 THR A CA 1
ATOM 3056 C C . THR A 1 402 ? 2.914 -3.848 16.892 1.00 98.50 402 THR A C 1
ATOM 3058 O O . THR A 1 402 ? 2.990 -3.857 15.662 1.00 98.50 402 THR A O 1
ATOM 3061 N N . LEU A 1 403 ? 1.939 -3.204 17.543 1.00 97.88 403 LEU A N 1
ATOM 3062 C CA . LEU A 1 403 ? 0.927 -2.413 16.854 1.00 97.88 403 LEU A CA 1
ATOM 3063 C C . LEU A 1 403 ? 1.593 -1.246 16.105 1.00 97.88 403 LEU A C 1
ATOM 3065 O O . LEU A 1 403 ? 2.464 -0.583 16.674 1.00 97.88 403 LEU A O 1
ATOM 3069 N N . PRO A 1 404 ? 1.183 -0.953 14.856 1.00 96.88 404 PRO A N 1
ATOM 3070 C CA . PRO A 1 404 ? 1.595 0.270 14.179 1.00 96.88 404 PRO A CA 1
ATOM 3071 C C . PRO A 1 404 ? 1.245 1.496 15.026 1.00 96.88 404 PRO A C 1
ATOM 3073 O O . PRO A 1 404 ? 0.166 1.556 15.617 1.00 96.88 404 PRO A O 1
ATOM 3076 N N . LEU A 1 405 ? 2.128 2.494 15.054 1.00 96.31 405 LEU A N 1
ATOM 3077 C CA . LEU A 1 405 ? 1.935 3.712 15.853 1.00 96.31 405 LEU A CA 1
ATOM 3078 C C . LEU A 1 405 ? 0.577 4.414 15.623 1.00 96.31 405 LEU A C 1
ATOM 3080 O O . LEU A 1 405 ? -0.062 4.737 16.621 1.00 96.31 405 LEU A O 1
ATOM 3084 N N . PRO A 1 406 ? 0.053 4.578 14.387 1.00 90.62 406 PRO A N 1
ATOM 3085 C CA . PRO A 1 406 ? -1.268 5.192 14.185 1.00 90.62 406 PRO A CA 1
ATOM 3086 C C . PRO A 1 406 ? -2.442 4.349 14.711 1.00 90.62 406 PRO A C 1
ATOM 3088 O O . PRO A 1 406 ? -3.524 4.876 14.953 1.00 90.62 406 PRO A O 1
ATOM 3091 N N . VAL A 1 407 ? -2.255 3.039 14.893 1.00 91.44 407 VAL A N 1
ATOM 3092 C CA . VAL A 1 407 ? -3.237 2.197 15.590 1.00 91.44 407 VAL A CA 1
ATOM 3093 C C . VAL A 1 407 ? -3.089 2.401 17.093 1.00 91.44 407 VAL A C 1
ATOM 3095 O O . VAL A 1 407 ? -4.078 2.613 17.787 1.00 91.44 407 VAL A O 1
ATOM 3098 N N . LEU A 1 408 ? -1.848 2.378 17.587 1.00 93.38 408 LEU A N 1
ATOM 3099 C CA . LEU A 1 408 ? -1.519 2.512 19.002 1.00 93.38 408 LEU A CA 1
ATOM 3100 C C . LEU A 1 408 ? -1.939 3.867 19.596 1.00 93.38 408 LEU A C 1
ATOM 3102 O O . LEU A 1 408 ? -2.333 3.898 20.759 1.00 93.38 408 LEU A O 1
ATOM 3106 N N . SER A 1 409 ? -1.923 4.954 18.817 1.00 87.38 409 SER A N 1
ATOM 3107 C CA . SER A 1 409 ? -2.407 6.279 19.251 1.00 87.38 409 SER A CA 1
ATOM 3108 C C . SER A 1 409 ? -3.885 6.278 19.660 1.00 87.38 409 SER A C 1
ATOM 3110 O O . SER A 1 409 ? -4.311 7.118 20.447 1.00 87.38 409 SER A O 1
ATOM 3112 N N . ASN A 1 410 ? -4.661 5.302 19.178 1.00 82.06 410 ASN A N 1
ATOM 3113 C CA . ASN A 1 410 ? -6.080 5.133 19.490 1.00 82.06 410 ASN A CA 1
ATOM 3114 C C . ASN A 1 410 ? -6.344 4.071 20.577 1.00 82.06 410 ASN A C 1
ATOM 3116 O O . ASN A 1 410 ? -7.498 3.746 20.855 1.00 82.06 410 ASN A O 1
ATOM 3120 N N . ILE A 1 411 ? -5.298 3.507 21.190 1.00 84.88 411 ILE A N 1
ATOM 3121 C CA . ILE A 1 411 ? -5.411 2.502 22.254 1.00 84.88 411 ILE A CA 1
ATOM 3122 C C . ILE A 1 411 ? -5.248 3.169 23.615 1.00 84.88 411 ILE A C 1
ATOM 3124 O O . ILE A 1 411 ? -4.277 3.891 23.849 1.00 84.88 411 ILE A O 1
ATOM 3128 N N . ASN A 1 412 ? -6.157 2.880 24.550 1.00 87.50 412 ASN A N 1
ATOM 3129 C CA . ASN A 1 412 ? -6.042 3.408 25.904 1.00 87.50 412 ASN A CA 1
ATOM 3130 C C . ASN A 1 412 ? -4.784 2.859 26.595 1.00 87.50 412 ASN A C 1
ATOM 3132 O O . ASN A 1 412 ? -4.540 1.649 26.618 1.00 87.50 412 ASN A O 1
ATOM 3136 N N . ASN A 1 413 ? -3.977 3.751 27.160 1.00 95.50 413 ASN A N 1
ATOM 3137 C CA . ASN A 1 413 ? -2.692 3.410 27.752 1.00 95.50 413 ASN A CA 1
ATOM 3138 C C . ASN A 1 413 ? -2.312 4.386 28.873 1.00 95.50 413 ASN A C 1
ATOM 3140 O O . ASN A 1 413 ? -2.938 5.429 29.050 1.00 95.50 413 ASN A O 1
ATOM 3144 N N . ASN A 1 414 ? -1.276 4.040 29.635 1.00 96.38 414 ASN A N 1
ATOM 3145 C CA . ASN A 1 414 ? -0.697 4.893 30.674 1.00 96.38 414 ASN A CA 1
ATOM 3146 C C . ASN A 1 414 ? 0.791 5.184 30.422 1.00 96.38 414 ASN A C 1
ATOM 3148 O O . ASN A 1 414 ? 1.585 5.205 31.362 1.00 96.38 414 ASN A O 1
ATOM 3152 N N . PHE A 1 415 ? 1.172 5.366 29.155 1.00 97.50 415 PHE A N 1
ATOM 3153 C CA . PHE A 1 415 ? 2.559 5.636 28.783 1.00 97.50 415 PHE A CA 1
ATOM 3154 C C . PHE A 1 415 ? 2.999 7.039 29.205 1.00 97.50 415 PHE A C 1
ATOM 3156 O O . PHE A 1 415 ? 2.201 7.966 29.366 1.00 97.50 415 PHE A O 1
ATOM 3163 N N . SER A 1 416 ? 4.308 7.206 29.359 1.00 97.94 416 SER A N 1
ATOM 3164 C CA . SER A 1 416 ? 4.931 8.501 29.574 1.00 97.94 416 SER A CA 1
ATOM 3165 C C . SER A 1 416 ? 4.633 9.476 28.429 1.00 97.94 416 SER A C 1
ATOM 3167 O O . SER A 1 416 ? 4.526 9.106 27.260 1.00 97.94 416 SER A O 1
ATOM 3169 N N . SER A 1 417 ? 4.583 10.774 28.751 1.00 95.00 417 SER A N 1
ATOM 3170 C CA . SER A 1 417 ? 4.288 11.812 27.750 1.00 95.00 417 SER A CA 1
ATOM 3171 C C . SER A 1 417 ? 5.280 11.840 26.578 1.00 95.00 417 SER A C 1
ATOM 3173 O O . SER A 1 417 ? 4.925 12.283 25.489 1.00 95.00 417 SER A O 1
ATOM 3175 N N . ASN A 1 418 ? 6.520 11.381 26.781 1.00 95.69 418 ASN A N 1
ATOM 3176 C CA . ASN A 1 418 ? 7.513 11.274 25.714 1.00 95.69 418 ASN A CA 1
ATOM 3177 C C . ASN A 1 418 ? 7.125 10.189 24.707 1.00 95.69 418 ASN A C 1
ATOM 3179 O O . ASN A 1 418 ? 7.161 10.440 23.504 1.00 95.69 418 ASN A O 1
ATOM 3183 N N . VAL A 1 419 ? 6.724 9.014 25.201 1.00 97.69 419 VAL A N 1
ATOM 3184 C CA . VAL A 1 419 ? 6.288 7.889 24.370 1.00 97.69 419 VAL A CA 1
ATOM 3185 C C . VAL A 1 419 ? 4.987 8.227 23.650 1.00 97.69 419 VAL A C 1
ATOM 3187 O O . VAL A 1 419 ? 4.929 8.047 22.437 1.00 97.69 419 VAL A O 1
ATOM 3190 N N . SER A 1 420 ? 3.993 8.805 24.333 1.00 91.81 420 SER A N 1
ATOM 3191 C CA . SER A 1 420 ? 2.746 9.241 23.683 1.00 91.81 420 SER A CA 1
ATOM 3192 C C . SER A 1 420 ? 3.017 10.241 22.555 1.00 91.81 420 SER A C 1
ATOM 3194 O O . SER A 1 420 ? 2.557 10.045 21.436 1.00 91.81 420 SER A O 1
ATOM 3196 N N . ARG A 1 421 ? 3.875 11.250 22.785 1.00 90.31 421 ARG A N 1
ATOM 3197 C CA . ARG A 1 421 ? 4.284 12.170 21.711 1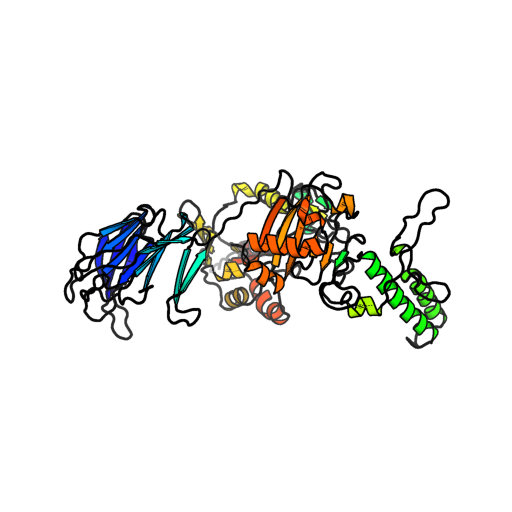.00 90.31 421 ARG A CA 1
ATOM 3198 C C . ARG A 1 421 ? 5.020 11.451 20.581 1.00 90.31 421 ARG A C 1
ATOM 3200 O O . ARG A 1 421 ? 4.812 11.785 19.424 1.00 90.31 421 ARG A O 1
ATOM 3207 N N . ALA A 1 422 ? 5.886 10.482 20.865 1.00 94.56 422 ALA A N 1
ATOM 3208 C CA . ALA A 1 422 ? 6.543 9.735 19.795 1.00 94.56 422 ALA A CA 1
ATOM 3209 C C . ALA A 1 422 ? 5.523 8.967 18.934 1.00 94.56 422 ALA A C 1
ATOM 3211 O O . ALA A 1 422 ? 5.598 9.043 17.710 1.00 94.56 422 ALA A O 1
ATOM 3212 N N . ILE A 1 423 ? 4.553 8.299 19.566 1.00 91.69 423 ILE A N 1
ATOM 3213 C CA . ILE A 1 423 ? 3.468 7.568 18.896 1.00 91.69 423 ILE A CA 1
ATOM 3214 C C . ILE A 1 423 ? 2.652 8.499 17.984 1.00 91.69 423 ILE A C 1
ATOM 3216 O O . ILE A 1 423 ? 2.410 8.145 16.833 1.00 91.69 423 ILE A O 1
ATOM 3220 N N . ASP A 1 424 ? 2.300 9.696 18.458 1.00 84.31 424 ASP A N 1
ATOM 3221 C CA . ASP A 1 424 ? 1.434 10.625 17.719 1.00 84.31 424 ASP A CA 1
ATOM 3222 C C . ASP A 1 424 ? 2.153 11.388 16.592 1.00 84.31 424 ASP A C 1
ATOM 3224 O O . ASP A 1 424 ? 1.537 11.745 15.588 1.00 84.31 424 ASP A O 1
ATOM 3228 N N . TYR A 1 425 ? 3.454 11.669 16.742 1.00 86.44 425 TYR A N 1
ATOM 3229 C CA . TYR A 1 425 ? 4.196 12.530 15.808 1.00 86.4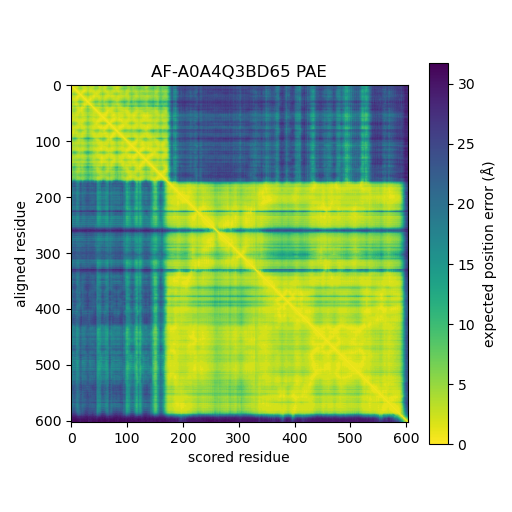4 425 TYR A CA 1
ATOM 3230 C C . TYR A 1 425 ? 4.950 11.776 14.706 1.00 86.44 425 TYR A C 1
ATOM 3232 O O . TYR A 1 425 ? 5.341 12.390 13.709 1.00 86.44 425 TYR A O 1
ATOM 3240 N N . ILE A 1 426 ? 5.219 10.478 14.866 1.00 92.56 426 ILE A N 1
ATOM 3241 C CA . ILE A 1 426 ? 5.906 9.702 13.826 1.00 92.56 426 ILE A CA 1
ATOM 3242 C C . ILE A 1 426 ? 4.910 9.393 12.705 1.00 92.56 426 ILE A C 1
ATOM 3244 O O . ILE A 1 426 ? 3.994 8.588 12.858 1.00 92.56 426 ILE A O 1
ATOM 3248 N N . GLY A 1 427 ? 5.115 10.037 11.555 1.00 90.75 427 GLY A N 1
ATOM 3249 C CA . GLY A 1 427 ? 4.258 9.876 10.387 1.00 90.75 427 GLY A CA 1
ATOM 3250 C C . GLY A 1 427 ? 4.369 8.492 9.752 1.00 90.75 427 GLY A C 1
ATOM 3251 O O . GLY A 1 427 ? 5.388 7.810 9.868 1.00 90.75 427 GLY A O 1
ATOM 3252 N N . TYR A 1 428 ? 3.320 8.089 9.038 1.00 94.81 428 TYR A N 1
ATOM 3253 C CA . TYR A 1 428 ? 3.304 6.878 8.220 1.00 94.81 428 TYR A CA 1
ATOM 3254 C C . TYR A 1 428 ? 3.049 7.229 6.758 1.00 94.81 428 TYR A C 1
ATOM 3256 O O . TYR A 1 428 ? 2.236 8.103 6.440 1.00 94.81 428 TYR A O 1
ATOM 3264 N N . ASN A 1 429 ? 3.732 6.524 5.858 1.00 95.94 429 ASN A N 1
ATOM 3265 C CA . ASN A 1 429 ? 3.569 6.747 4.434 1.00 95.94 429 ASN A CA 1
ATOM 3266 C C . ASN A 1 429 ? 2.168 6.333 3.967 1.00 95.94 429 ASN A C 1
ATOM 3268 O O . ASN A 1 429 ? 1.626 5.311 4.396 1.00 95.94 429 ASN A O 1
ATOM 3272 N N . GLN A 1 430 ? 1.615 7.095 3.031 1.00 95.81 430 GLN A N 1
ATOM 3273 C CA . GLN A 1 430 ? 0.359 6.771 2.367 1.00 95.81 430 GLN A CA 1
ATOM 3274 C C . GLN A 1 430 ? 0.679 5.931 1.135 1.00 95.81 430 GLN A C 1
ATOM 3276 O O . GLN A 1 430 ? 1.503 6.325 0.312 1.00 95.81 430 GLN A O 1
ATOM 3281 N N . THR A 1 431 ? 0.069 4.756 1.006 1.00 97.94 431 THR A N 1
ATOM 3282 C CA . THR A 1 431 ? 0.320 3.877 -0.140 1.00 97.94 431 THR A CA 1
ATOM 3283 C C . THR A 1 431 ? -0.837 2.920 -0.393 1.00 97.94 431 THR A C 1
ATOM 3285 O O . THR A 1 431 ? -1.588 2.579 0.531 1.00 97.94 431 THR A O 1
ATOM 3288 N N . GLY A 1 432 ? -0.975 2.483 -1.641 1.00 98.00 432 GLY A N 1
ATOM 3289 C CA . GLY A 1 432 ? -1.937 1.469 -2.033 1.00 98.00 432 GLY A CA 1
ATOM 3290 C C . GLY A 1 432 ? -1.507 0.701 -3.275 1.00 98.00 432 GLY A C 1
ATOM 3291 O O . GLY A 1 432 ? -0.657 1.150 -4.045 1.00 98.00 432 GLY A O 1
ATOM 3292 N N . LYS A 1 433 ? -2.119 -0.468 -3.463 1.00 98.75 433 LYS A N 1
ATOM 3293 C CA . LYS A 1 433 ? -1.965 -1.308 -4.654 1.00 98.75 433 LYS A CA 1
ATOM 3294 C C . LYS A 1 433 ? -3.319 -1.782 -5.165 1.00 98.75 433 LYS A C 1
ATOM 3296 O O . LYS A 1 433 ? -4.233 -1.978 -4.367 1.00 98.75 433 LYS A O 1
ATOM 3301 N N . ILE A 1 434 ? -3.420 -2.045 -6.464 1.00 98.75 434 ILE A N 1
ATOM 3302 C CA . ILE A 1 434 ? -4.539 -2.796 -7.054 1.00 98.75 434 ILE A CA 1
ATOM 3303 C C . ILE A 1 434 ? -4.014 -4.000 -7.825 1.00 98.75 434 ILE A C 1
ATOM 3305 O O . ILE A 1 434 ? -3.104 -3.861 -8.635 1.00 98.75 434 ILE A O 1
ATOM 3309 N N . GLY A 1 435 ? -4.577 -5.176 -7.573 1.00 98.62 435 GLY A N 1
ATOM 3310 C CA . GLY A 1 435 ? -4.404 -6.350 -8.418 1.00 98.62 435 GLY A CA 1
ATOM 3311 C C . GLY A 1 435 ? -5.464 -6.355 -9.513 1.00 98.62 435 GLY A C 1
ATOM 3312 O O . GLY A 1 435 ? -6.646 -6.199 -9.214 1.00 98.62 435 GLY A O 1
ATOM 3313 N N . LEU A 1 436 ? -5.047 -6.534 -10.762 1.00 98.81 436 LEU A N 1
ATOM 3314 C CA . LEU A 1 436 ? -5.908 -6.652 -11.937 1.00 98.81 436 LEU A CA 1
ATOM 3315 C C . LEU A 1 436 ? -5.706 -8.029 -12.571 1.00 98.81 436 LEU A C 1
ATOM 3317 O O . LEU A 1 436 ? -4.637 -8.301 -13.115 1.00 98.81 436 LEU A O 1
ATOM 3321 N N . GLN A 1 437 ? -6.718 -8.892 -12.500 1.00 98.75 437 GLN A N 1
ATOM 3322 C CA . GLN A 1 437 ? -6.716 -10.188 -13.173 1.00 98.75 437 GLN A CA 1
ATOM 3323 C C . GLN A 1 437 ? -7.083 -10.029 -14.646 1.00 98.75 437 GLN A C 1
ATOM 3325 O O . GLN A 1 437 ? -8.067 -9.366 -14.989 1.00 98.75 437 GLN A O 1
ATOM 3330 N N . PHE A 1 438 ? -6.328 -10.720 -15.496 1.00 98.81 438 PHE A N 1
ATOM 3331 C CA . PHE A 1 438 ? -6.570 -10.792 -16.930 1.00 98.81 438 PHE A CA 1
ATOM 3332 C C . PHE A 1 438 ? -6.752 -12.236 -17.402 1.00 98.81 438 PHE A C 1
ATOM 3334 O O . PHE A 1 438 ? -6.084 -13.159 -16.929 1.00 98.81 438 PHE A O 1
ATOM 3341 N N . ASN A 1 439 ? -7.622 -12.414 -18.397 1.00 98.44 439 ASN A N 1
ATOM 3342 C CA . ASN A 1 439 ? -7.926 -13.707 -19.013 1.00 98.44 439 ASN A CA 1
ATOM 3343 C C . ASN A 1 439 ? -6.804 -14.269 -19.905 1.00 98.44 439 ASN A C 1
ATOM 3345 O O . ASN A 1 439 ? -6.897 -15.424 -20.332 1.00 98.44 439 ASN A O 1
ATOM 3349 N N . ARG A 1 440 ? -5.784 -13.447 -20.187 1.00 98.38 440 ARG A N 1
ATOM 3350 C CA . ARG A 1 440 ? -4.568 -13.772 -20.935 1.00 98.38 440 ARG A CA 1
ATOM 3351 C C . ARG A 1 440 ? -3.386 -12.927 -20.472 1.00 98.38 440 ARG A C 1
ATOM 3353 O O . ARG A 1 440 ? -3.584 -11.811 -19.985 1.00 98.38 440 ARG A O 1
ATOM 3360 N N . ARG A 1 441 ? -2.162 -13.404 -20.690 1.00 98.69 441 ARG A N 1
ATOM 3361 C CA . ARG A 1 441 ? -0.930 -12.695 -20.307 1.00 98.69 441 ARG A CA 1
ATOM 3362 C C . ARG A 1 441 ? -0.391 -11.899 -21.486 1.00 98.69 441 ARG A C 1
ATOM 3364 O O . ARG A 1 441 ? 0.690 -12.165 -22.001 1.00 98.69 441 ARG A O 1
ATOM 3371 N N . PHE A 1 442 ? -1.152 -10.896 -21.923 1.00 98.75 442 PHE A N 1
ATOM 3372 C CA . PHE A 1 442 ? -0.807 -10.096 -23.107 1.00 98.75 442 PHE A CA 1
ATOM 3373 C C . PHE A 1 442 ? 0.562 -9.408 -23.004 1.00 98.75 442 PHE A C 1
ATOM 3375 O O . PHE A 1 442 ? 1.209 -9.169 -24.020 1.00 98.75 442 PHE A O 1
ATOM 3382 N N . TRP A 1 443 ? 1.016 -9.107 -21.786 1.00 98.69 443 TRP A N 1
ATOM 3383 C CA . TRP A 1 443 ? 2.340 -8.544 -21.546 1.00 98.69 443 TRP A CA 1
ATOM 3384 C C . TRP A 1 443 ? 3.454 -9.520 -21.960 1.00 98.69 443 TRP A C 1
ATOM 3386 O O . TRP A 1 443 ? 4.472 -9.077 -22.475 1.00 98.69 443 TRP A O 1
ATOM 3396 N N . GLU A 1 444 ? 3.256 -10.835 -21.827 1.00 98.69 444 GLU A N 1
ATOM 3397 C CA . GLU A 1 444 ? 4.188 -11.872 -22.299 1.00 98.69 444 GLU A CA 1
ATOM 3398 C C . GLU A 1 444 ? 3.969 -12.197 -23.783 1.00 98.69 444 GLU A C 1
ATOM 3400 O O . GLU A 1 444 ? 4.928 -12.226 -24.561 1.00 98.69 444 GLU A O 1
ATOM 3405 N N . GLU A 1 445 ? 2.706 -12.415 -24.162 1.00 98.38 445 GLU A N 1
ATOM 3406 C CA . GLU A 1 445 ? 2.284 -12.871 -25.494 1.00 98.38 445 GLU A CA 1
ATOM 3407 C C . GLU A 1 445 ? 2.541 -11.824 -26.587 1.00 98.38 445 GLU A C 1
ATOM 3409 O O . GLU A 1 445 ? 3.114 -12.148 -27.627 1.00 98.38 445 GLU A O 1
ATOM 3414 N N . ASP A 1 446 ? 2.138 -10.572 -26.347 1.00 97.94 446 ASP A N 1
ATOM 3415 C CA . ASP A 1 446 ? 2.184 -9.501 -27.347 1.00 97.94 446 ASP A CA 1
ATOM 3416 C C . ASP A 1 446 ? 3.417 -8.605 -27.162 1.00 97.94 446 ASP A C 1
ATOM 3418 O O . ASP A 1 446 ? 3.933 -8.033 -28.122 1.00 97.94 446 ASP A O 1
ATOM 3422 N N . GLU A 1 447 ? 3.853 -8.416 -25.912 1.00 97.38 447 GLU A N 1
ATOM 3423 C CA . GLU A 1 447 ? 4.819 -7.370 -25.561 1.00 97.38 447 GLU A CA 1
ATOM 3424 C C . GLU A 1 447 ? 6.155 -7.900 -25.039 1.00 97.38 447 GLU A C 1
ATOM 3426 O O . GLU A 1 447 ? 7.079 -7.100 -24.867 1.00 97.38 447 GLU A O 1
ATOM 3431 N N . HIS A 1 448 ? 6.289 -9.215 -24.851 1.00 96.69 448 HIS A N 1
ATOM 3432 C CA . HIS A 1 448 ? 7.515 -9.892 -24.415 1.00 96.69 448 HIS A CA 1
ATOM 3433 C C . HIS A 1 448 ? 8.097 -9.364 -23.090 1.00 96.69 448 HIS A C 1
ATOM 3435 O O . HIS A 1 448 ? 9.312 -9.246 -22.922 1.00 96.69 448 HIS A O 1
ATOM 3441 N N . ILE A 1 449 ? 7.224 -9.042 -22.138 1.00 98.56 449 ILE A N 1
ATOM 3442 C CA . ILE A 1 449 ? 7.555 -8.601 -20.784 1.00 98.56 449 ILE A CA 1
ATOM 3443 C C . ILE A 1 449 ? 7.356 -9.773 -19.822 1.00 98.56 449 ILE A C 1
ATOM 3445 O O . ILE A 1 449 ? 6.239 -10.233 -19.627 1.00 98.56 449 ILE A O 1
ATOM 3449 N N . TYR A 1 450 ? 8.436 -10.227 -19.186 1.00 98.31 450 TYR A N 1
ATOM 3450 C CA . TYR A 1 450 ? 8.433 -11.319 -18.209 1.00 98.31 450 TYR A CA 1
ATOM 3451 C C . TYR A 1 450 ? 8.909 -10.788 -16.852 1.00 98.31 450 TYR A C 1
ATOM 3453 O O . TYR A 1 450 ? 10.109 -10.729 -16.586 1.00 98.31 450 TYR A O 1
ATOM 3461 N N . GLY A 1 451 ? 7.972 -10.346 -16.011 1.00 97.56 451 GLY A N 1
ATOM 3462 C CA . GLY A 1 451 ? 8.275 -9.648 -14.756 1.00 97.56 451 GLY A CA 1
ATOM 3463 C C . GLY A 1 451 ? 8.797 -8.215 -14.959 1.00 97.56 451 GLY A C 1
ATOM 3464 O O . GLY A 1 451 ? 8.867 -7.716 -16.084 1.00 97.56 451 GLY A O 1
ATOM 3465 N N . GLY A 1 452 ? 9.172 -7.542 -13.872 1.00 96.31 452 GLY A N 1
ATOM 3466 C CA . GLY A 1 452 ? 9.643 -6.155 -13.886 1.00 96.31 452 GLY A CA 1
ATOM 3467 C C . GLY A 1 452 ? 8.547 -5.115 -13.662 1.00 96.31 452 GLY A C 1
ATOM 3468 O O . GLY A 1 452 ? 7.413 -5.435 -13.296 1.00 96.31 452 GLY A O 1
ATOM 3469 N N . ILE A 1 453 ? 8.915 -3.848 -13.855 1.00 96.12 453 ILE A N 1
ATOM 3470 C CA . ILE A 1 453 ? 8.090 -2.686 -13.520 1.00 96.12 453 ILE A CA 1
ATOM 3471 C C . ILE A 1 453 ? 8.077 -1.697 -14.689 1.00 96.12 453 ILE A C 1
ATOM 3473 O O . ILE A 1 453 ? 9.128 -1.313 -15.199 1.00 96.12 453 ILE A O 1
ATOM 3477 N N . THR A 1 454 ? 6.883 -1.291 -15.111 1.00 97.19 454 THR A N 1
ATOM 3478 C CA . THR A 1 454 ? 6.672 -0.127 -15.983 1.00 97.19 454 THR A CA 1
ATOM 3479 C C . THR A 1 454 ? 6.475 1.107 -15.115 1.00 97.19 454 THR A C 1
ATOM 3481 O O . THR A 1 454 ? 5.726 1.039 -14.142 1.00 97.19 454 THR A O 1
ATOM 3484 N N . HIS A 1 455 ? 7.104 2.224 -15.478 1.00 96.06 455 HIS A N 1
ATOM 3485 C CA . HIS A 1 455 ? 7.044 3.487 -14.738 1.00 96.06 455 HIS A CA 1
ATOM 3486 C C . HIS A 1 455 ? 6.234 4.542 -15.490 1.00 96.06 455 HIS A C 1
ATOM 3488 O O . HIS A 1 455 ? 6.310 4.654 -16.718 1.00 96.06 455 HIS A O 1
ATOM 3494 N N . THR A 1 456 ? 5.460 5.330 -14.747 1.00 96.75 456 THR A N 1
ATOM 3495 C CA . THR A 1 456 ? 4.665 6.426 -15.297 1.00 96.75 456 THR A CA 1
ATOM 3496 C C . THR A 1 456 ? 4.509 7.569 -14.300 1.00 96.75 456 THR A C 1
ATOM 3498 O O . THR A 1 456 ? 4.432 7.360 -13.092 1.00 96.75 456 THR A O 1
ATOM 3501 N N . ASN A 1 457 ? 4.425 8.796 -14.807 1.00 95.31 457 ASN A N 1
ATOM 3502 C CA . ASN A 1 457 ? 4.199 9.988 -13.991 1.00 95.31 457 ASN A CA 1
ATOM 3503 C C . ASN A 1 457 ? 2.719 10.213 -13.628 1.00 95.31 457 ASN A C 1
ATOM 3505 O O . ASN A 1 457 ? 2.421 11.129 -12.859 1.00 95.31 457 ASN A O 1
ATOM 3509 N N . ASN A 1 458 ? 1.791 9.393 -14.127 1.00 95.75 458 ASN A N 1
ATOM 3510 C CA . ASN A 1 458 ? 0.371 9.517 -13.803 1.00 95.75 458 ASN A CA 1
ATOM 3511 C C . ASN A 1 458 ? 0.018 8.910 -12.427 1.00 95.75 458 ASN A C 1
ATOM 3513 O O . ASN A 1 458 ? 0.895 8.580 -11.617 1.00 95.75 458 ASN A O 1
ATOM 3517 N N . GLU A 1 459 ? -1.275 8.806 -12.131 1.00 96.69 459 GLU A N 1
ATOM 3518 C CA . GLU A 1 459 ? -1.840 8.386 -10.843 1.00 96.69 459 GLU A CA 1
ATOM 3519 C C . GLU A 1 459 ? -1.473 6.943 -10.455 1.00 96.69 459 GLU A C 1
ATOM 3521 O O . GLU A 1 459 ? -1.509 6.592 -9.270 1.00 96.69 459 GLU A O 1
ATOM 3526 N N . LEU A 1 460 ? -1.079 6.110 -11.428 1.00 97.62 460 LEU A N 1
ATOM 3527 C CA . LEU A 1 460 ? -0.675 4.727 -11.176 1.00 97.62 460 LEU A CA 1
ATOM 3528 C C . LEU A 1 460 ? 0.719 4.627 -10.554 1.00 97.62 460 LEU A C 1
ATOM 3530 O O . LEU A 1 460 ? 0.991 3.667 -9.827 1.00 97.62 460 LEU A O 1
ATOM 3534 N N . THR A 1 461 ? 1.598 5.594 -10.856 1.00 96.38 461 THR A N 1
ATOM 3535 C CA . THR A 1 461 ? 3.053 5.594 -10.598 1.00 96.38 461 THR A CA 1
ATOM 3536 C C . THR A 1 461 ? 3.812 4.474 -11.320 1.00 96.38 461 THR A C 1
ATOM 3538 O O . THR A 1 461 ? 4.867 4.698 -11.909 1.00 96.38 461 THR A O 1
ATOM 3541 N N . GLN A 1 462 ? 3.301 3.249 -11.275 1.00 96.12 462 GLN A N 1
ATOM 3542 C CA . GLN A 1 462 ? 3.973 2.069 -11.792 1.00 96.12 462 GLN A CA 1
ATOM 3543 C C . GLN A 1 462 ? 3.015 0.882 -11.941 1.00 96.12 462 GLN A C 1
ATOM 3545 O O . GLN A 1 462 ? 2.065 0.740 -11.169 1.00 96.12 462 GLN A O 1
ATOM 3550 N N . ILE A 1 463 ? 3.311 0.007 -12.905 1.00 98.19 463 ILE A N 1
ATOM 3551 C CA . ILE A 1 463 ? 2.598 -1.253 -13.166 1.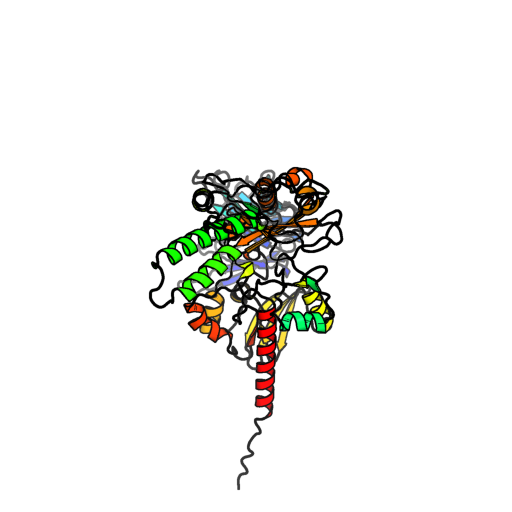00 98.19 463 ILE A CA 1
ATOM 3552 C C . ILE A 1 463 ? 3.582 -2.406 -12.982 1.00 98.19 463 ILE A C 1
ATOM 3554 O O . ILE A 1 463 ? 4.643 -2.401 -13.611 1.00 98.19 463 ILE A O 1
ATOM 3558 N N . PHE A 1 464 ? 3.264 -3.382 -12.124 1.00 98.06 464 PHE A N 1
ATOM 3559 C CA . PHE A 1 464 ? 4.153 -4.533 -11.907 1.00 98.06 464 PHE A CA 1
ATOM 3560 C C . PHE A 1 464 ? 3.644 -5.741 -12.671 1.00 98.06 464 PHE A C 1
ATOM 3562 O O . PHE A 1 464 ? 2.470 -6.110 -12.557 1.00 98.06 464 PHE A O 1
ATOM 3569 N N . TYR A 1 465 ? 4.565 -6.396 -13.368 1.00 98.56 465 TYR A N 1
ATOM 3570 C CA . TYR A 1 465 ? 4.315 -7.672 -14.016 1.00 98.56 465 TYR A CA 1
ATOM 3571 C C . TYR A 1 465 ? 4.697 -8.811 -13.061 1.00 98.56 465 TYR A C 1
ATOM 3573 O O . TYR A 1 465 ? 5.731 -8.732 -12.386 1.00 98.56 465 TYR A O 1
ATOM 3581 N N . PRO A 1 466 ? 3.888 -9.879 -12.977 1.00 97.75 466 PRO A N 1
ATOM 3582 C CA . PRO A 1 466 ? 4.176 -11.012 -12.106 1.00 97.75 466 PRO A CA 1
ATOM 3583 C C . PRO A 1 466 ? 5.515 -11.658 -12.484 1.00 97.75 466 PRO A C 1
ATOM 3585 O O . PRO A 1 466 ? 5.805 -11.887 -13.656 1.00 97.75 466 PRO A O 1
ATOM 3588 N N . SER A 1 467 ? 6.331 -11.968 -11.474 1.00 97.31 467 SER A N 1
ATOM 3589 C CA . SER A 1 467 ? 7.613 -12.677 -11.638 1.00 97.31 467 SER A CA 1
ATOM 3590 C C . SER A 1 467 ? 7.463 -14.197 -11.496 1.00 97.31 467 SER A C 1
ATOM 3592 O O . SER A 1 467 ? 8.367 -14.884 -11.025 1.00 97.31 467 SER A O 1
ATOM 3594 N N . TYR A 1 468 ? 6.275 -14.708 -11.810 1.00 96.56 468 TYR A N 1
ATOM 3595 C CA . TYR A 1 468 ? 5.855 -16.074 -11.535 1.00 96.56 468 TYR A CA 1
ATOM 3596 C C . TYR A 1 468 ? 4.821 -16.538 -12.563 1.00 96.56 468 TYR A C 1
ATOM 3598 O O . TYR A 1 468 ? 4.225 -15.713 -13.269 1.00 96.56 468 TYR A O 1
ATOM 3606 N N . ASP A 1 469 ? 4.652 -17.858 -12.663 1.00 96.25 469 ASP A N 1
ATOM 3607 C CA . ASP A 1 469 ? 3.766 -18.528 -13.622 1.00 96.25 469 ASP A CA 1
ATOM 3608 C C . ASP A 1 469 ? 3.927 -18.017 -15.058 1.00 96.25 469 ASP A C 1
ATOM 3610 O O . ASP A 1 469 ? 2.948 -17.755 -15.764 1.00 96.25 469 ASP A O 1
ATOM 3614 N N . TYR A 1 470 ? 5.178 -17.832 -15.490 1.00 97.81 470 TYR A N 1
ATOM 3615 C CA . TYR A 1 470 ? 5.485 -17.442 -16.863 1.00 97.81 470 TYR A CA 1
ATOM 3616 C C . TYR A 1 470 ? 4.849 -18.423 -17.851 1.00 97.81 470 TYR A C 1
ATOM 3618 O O . TYR A 1 470 ? 4.888 -19.635 -17.638 1.00 97.81 470 TYR A O 1
ATOM 3626 N N . LEU A 1 471 ? 4.294 -17.895 -18.944 1.00 97.62 471 LEU A N 1
ATOM 3627 C CA . LEU A 1 471 ? 3.615 -18.650 -20.002 1.00 97.62 471 LEU A CA 1
ATOM 3628 C C . LEU A 1 471 ? 2.321 -19.357 -19.561 1.00 97.62 471 LEU A C 1
ATOM 3630 O O . LEU A 1 471 ? 1.770 -20.162 -20.316 1.00 97.62 471 LEU A O 1
ATOM 3634 N N . SER A 1 472 ? 1.815 -19.075 -18.358 1.00 97.88 472 SER A N 1
ATOM 3635 C CA . SER A 1 472 ? 0.489 -19.538 -17.948 1.00 97.88 472 SER A CA 1
ATOM 3636 C C . SER A 1 472 ? -0.619 -18.793 -18.700 1.00 97.88 472 SER A C 1
ATOM 3638 O O . SER A 1 472 ? -0.402 -17.773 -19.350 1.00 97.88 472 SER A O 1
ATOM 3640 N N . LYS A 1 473 ? -1.851 -19.308 -18.630 1.00 97.75 473 LYS A N 1
ATOM 3641 C CA . LYS A 1 473 ? -2.974 -18.712 -19.361 1.00 97.75 473 LYS A CA 1
ATOM 3642 C C . LYS A 1 473 ? -3.409 -17.369 -18.781 1.00 97.75 473 LYS A C 1
ATOM 3644 O O . LYS A 1 473 ? -3.809 -16.510 -19.541 1.00 97.75 473 LYS A O 1
ATOM 3649 N N . LYS A 1 474 ? -3.401 -17.193 -17.461 1.00 98.44 474 LYS A N 1
ATOM 3650 C CA . LYS A 1 474 ? -3.924 -15.994 -16.789 1.00 98.44 474 LYS A CA 1
ATOM 3651 C C . LYS A 1 474 ? -2.862 -15.388 -15.886 1.00 98.44 474 LYS A C 1
ATOM 3653 O O . LYS A 1 474 ? -1.834 -15.998 -15.608 1.00 98.44 474 LYS A O 1
ATOM 3658 N N . GLY A 1 475 ? -3.099 -14.172 -15.425 1.00 98.31 475 GLY A N 1
ATOM 3659 C CA . GLY A 1 475 ? -2.206 -13.542 -14.466 1.00 98.31 475 GLY A CA 1
ATOM 3660 C C . GLY A 1 475 ? -2.798 -12.286 -13.867 1.00 98.31 475 GLY A C 1
ATOM 3661 O O . GLY A 1 475 ? -3.797 -11.759 -14.365 1.00 98.31 475 GLY A O 1
ATOM 3662 N N . ILE A 1 476 ? -2.151 -11.812 -12.807 1.00 98.56 476 ILE A N 1
ATOM 3663 C CA . ILE A 1 476 ? -2.491 -10.556 -12.149 1.00 98.56 476 ILE A CA 1
ATOM 3664 C C . ILE A 1 476 ? -1.363 -9.554 -12.369 1.00 98.56 476 ILE A C 1
ATOM 3666 O O . ILE A 1 476 ? -0.214 -9.831 -12.025 1.00 98.56 476 ILE A O 1
ATOM 3670 N N . LEU A 1 477 ? -1.700 -8.378 -12.898 1.00 98.50 477 LEU A N 1
ATOM 3671 C CA . LEU A 1 477 ? -0.826 -7.208 -12.828 1.00 98.50 477 LEU A CA 1
ATOM 3672 C C . LEU A 1 477 ? -1.102 -6.446 -11.539 1.00 98.50 477 LEU A C 1
ATOM 3674 O O . LEU A 1 477 ? -2.255 -6.326 -11.121 1.00 98.50 477 LEU A O 1
ATOM 3678 N N . ILE A 1 478 ? -0.069 -5.848 -10.952 1.00 98.75 478 ILE A N 1
ATOM 3679 C CA . ILE A 1 478 ? -0.294 -4.767 -9.990 1.00 98.75 478 ILE A CA 1
ATOM 3680 C C . ILE A 1 478 ? -0.517 -3.503 -10.820 1.00 98.75 478 ILE A C 1
ATOM 3682 O O . ILE A 1 478 ? 0.432 -2.967 -11.383 1.00 98.75 478 ILE A O 1
ATOM 3686 N N . GLY A 1 479 ? -1.776 -3.081 -10.952 1.00 98.19 479 GLY A N 1
ATOM 3687 C CA . GLY A 1 479 ? -2.213 -2.012 -11.859 1.00 98.19 479 GLY A CA 1
ATOM 3688 C C . GLY A 1 479 ? -1.870 -0.598 -11.395 1.00 98.19 479 GLY A C 1
ATOM 3689 O O . GLY A 1 479 ? -1.825 0.313 -12.210 1.00 98.19 479 GLY A O 1
ATOM 3690 N N . TYR A 1 480 ? -1.600 -0.428 -10.105 1.00 98.69 480 TYR A N 1
ATOM 3691 C CA . TYR A 1 480 ? -0.905 0.723 -9.544 1.00 98.69 480 TYR A CA 1
ATOM 3692 C C . TYR A 1 480 ? -0.167 0.291 -8.286 1.00 98.69 480 TYR A C 1
ATOM 3694 O O . TYR A 1 480 ? -0.631 -0.587 -7.552 1.00 98.69 480 TYR A O 1
ATOM 3702 N N . TYR A 1 481 ? 0.946 0.955 -8.007 1.00 98.06 481 TYR A N 1
ATOM 3703 C CA . TYR A 1 481 ? 1.547 0.993 -6.681 1.00 98.06 481 TYR A CA 1
ATOM 3704 C C . TYR A 1 481 ? 1.997 2.424 -6.418 1.00 98.06 481 TYR A C 1
ATOM 3706 O O . TYR A 1 481 ? 3.086 2.829 -6.823 1.00 98.06 481 TYR A O 1
ATOM 3714 N N . ASN A 1 482 ? 1.119 3.197 -5.788 1.00 96.75 482 ASN A N 1
ATOM 3715 C CA . ASN A 1 482 ? 1.275 4.637 -5.638 1.00 96.75 482 ASN A CA 1
ATOM 3716 C C . ASN A 1 482 ? 1.570 5.034 -4.187 1.00 96.75 482 ASN A C 1
ATOM 3718 O O . ASN A 1 482 ? 1.442 4.239 -3.245 1.00 96.75 482 ASN A O 1
ATOM 3722 N N . PHE A 1 483 ? 2.009 6.282 -4.020 1.00 95.56 483 PHE A N 1
ATOM 3723 C CA . PHE A 1 483 ? 2.501 6.813 -2.751 1.00 95.56 483 PHE A CA 1
ATOM 3724 C C . PHE A 1 483 ? 1.998 8.233 -2.495 1.00 95.56 483 PHE A C 1
ATOM 3726 O O . PHE A 1 483 ? 1.649 8.949 -3.435 1.00 95.56 483 PHE A O 1
ATOM 3733 N N . ASN A 1 484 ? 2.037 8.652 -1.230 1.00 94.38 484 ASN A N 1
ATOM 3734 C CA . ASN A 1 484 ? 1.775 10.022 -0.786 1.00 94.38 484 ASN A CA 1
ATOM 3735 C C . ASN A 1 484 ? 0.446 10.567 -1.337 1.00 94.38 484 ASN A C 1
ATOM 3737 O O . ASN A 1 484 ? -0.583 9.907 -1.223 1.00 94.38 484 ASN A O 1
ATOM 3741 N N . GLU A 1 485 ? 0.467 11.756 -1.939 1.00 94.44 485 GLU A N 1
ATOM 3742 C CA . GLU A 1 485 ? -0.709 12.449 -2.465 1.00 94.44 485 GLU A CA 1
ATOM 3743 C C . GLU A 1 485 ? -1.496 11.602 -3.475 1.00 94.44 485 GLU A C 1
ATOM 3745 O O . GLU A 1 485 ? -2.713 11.484 -3.345 1.00 94.44 485 GLU A O 1
ATOM 3750 N N . LYS A 1 486 ? -0.811 10.919 -4.408 1.00 96.06 486 LYS A N 1
ATOM 3751 C CA . LYS A 1 486 ? -1.459 10.014 -5.378 1.00 96.06 486 LYS A CA 1
ATOM 3752 C C . LYS A 1 486 ? -2.197 8.876 -4.664 1.00 96.06 486 LYS A C 1
ATOM 3754 O O . LYS A 1 486 ? -3.327 8.543 -5.021 1.00 96.06 486 LYS A O 1
ATOM 3759 N N . ALA A 1 487 ? -1.579 8.293 -3.634 1.00 96.94 487 ALA A N 1
ATOM 3760 C CA . ALA A 1 487 ? -2.198 7.232 -2.842 1.00 96.94 487 ALA A CA 1
ATOM 3761 C C . ALA A 1 487 ? -3.363 7.736 -1.986 1.00 96.94 487 ALA A C 1
ATOM 3763 O O . ALA A 1 487 ? -4.357 7.024 -1.875 1.00 96.94 487 ALA A O 1
ATOM 3764 N N . LEU A 1 488 ? -3.256 8.936 -1.408 1.00 92.75 488 LEU A N 1
ATOM 3765 C CA . LEU A 1 488 ? -4.321 9.559 -0.624 1.00 92.75 488 LEU A CA 1
ATOM 3766 C C . LEU A 1 488 ? -5.551 9.808 -1.503 1.00 92.75 488 LEU A C 1
ATOM 3768 O O . LEU A 1 488 ? -6.627 9.306 -1.202 1.00 92.75 488 LEU A O 1
ATOM 3772 N N . GLN A 1 489 ? -5.369 10.477 -2.645 1.00 93.06 489 GLN A N 1
ATOM 3773 C CA . GLN A 1 489 ? -6.446 10.742 -3.605 1.00 93.06 489 GLN A CA 1
ATOM 3774 C C . GLN A 1 489 ? -7.096 9.441 -4.096 1.00 93.06 489 GLN A C 1
ATOM 3776 O O . GLN A 1 489 ? -8.316 9.309 -4.076 1.00 93.06 489 GLN A O 1
ATOM 3781 N N . THR A 1 490 ? -6.289 8.437 -4.456 1.00 95.50 490 THR A N 1
ATOM 3782 C CA . THR A 1 490 ? -6.801 7.114 -4.861 1.00 95.50 490 THR A CA 1
ATOM 3783 C C . THR A 1 490 ? -7.520 6.401 -3.708 1.00 95.50 490 THR A C 1
ATOM 3785 O O . THR A 1 490 ? -8.495 5.683 -3.917 1.00 95.50 490 THR A O 1
ATOM 3788 N N . GLY A 1 491 ? -7.053 6.583 -2.472 1.00 90.69 491 GLY A N 1
ATOM 3789 C CA . GLY A 1 491 ? -7.634 6.011 -1.260 1.00 90.69 491 GLY A CA 1
ATOM 3790 C C . GLY A 1 491 ? -9.001 6.584 -0.889 1.00 90.69 491 GLY A C 1
ATOM 3791 O O . GLY A 1 491 ? -9.786 5.867 -0.269 1.00 90.69 491 GLY A O 1
ATOM 3792 N N . GLU A 1 492 ? -9.321 7.808 -1.304 1.00 87.88 492 GLU A N 1
ATOM 3793 C CA . GLU A 1 492 ? -10.656 8.398 -1.120 1.00 87.88 492 GLU A CA 1
ATOM 3794 C C . GLU A 1 492 ? -11.688 7.896 -2.142 1.00 87.88 492 GLU A C 1
ATOM 3796 O O . GLU A 1 492 ? -12.890 7.975 -1.898 1.00 87.88 492 GLU A O 1
ATOM 3801 N N . LEU A 1 493 ? -11.242 7.326 -3.265 1.00 88.88 493 LEU A N 1
ATOM 3802 C CA . LEU A 1 493 ? -12.138 6.734 -4.257 1.00 88.88 493 LEU A CA 1
ATOM 3803 C C . LEU A 1 493 ? -12.781 5.436 -3.747 1.00 88.88 493 LEU A C 1
ATOM 3805 O O . LEU A 1 493 ? -12.167 4.665 -2.997 1.00 88.88 493 LEU A O 1
ATOM 3809 N N . SER A 1 494 ? -13.994 5.154 -4.236 1.00 88.62 494 SER A N 1
ATOM 3810 C CA . SER A 1 494 ? -14.648 3.853 -4.059 1.00 88.62 494 SER A CA 1
ATOM 3811 C C . SER A 1 494 ? -13.846 2.736 -4.745 1.00 88.62 494 SER A C 1
ATOM 3813 O O . SER A 1 494 ? -13.065 2.993 -5.660 1.00 88.62 494 SER A O 1
ATOM 3815 N N . TYR A 1 495 ? -14.045 1.470 -4.360 1.00 91.62 495 TYR A N 1
ATOM 3816 C CA . TYR A 1 495 ? -13.361 0.349 -5.025 1.00 91.62 495 TYR A CA 1
ATOM 3817 C C . TYR A 1 495 ? -13.638 0.289 -6.537 1.00 91.62 495 TYR A C 1
ATOM 3819 O O . TYR A 1 495 ? -12.718 0.021 -7.309 1.00 91.62 495 TYR A O 1
ATOM 3827 N N . ALA A 1 496 ? -14.871 0.589 -6.959 1.00 93.12 496 ALA A N 1
ATOM 3828 C CA . ALA A 1 496 ? -15.244 0.637 -8.372 1.00 93.12 496 ALA A CA 1
ATOM 3829 C C . ALA A 1 496 ? -14.542 1.788 -9.111 1.00 93.12 496 ALA A C 1
ATOM 3831 O O . ALA A 1 496 ? -14.068 1.611 -10.232 1.00 93.12 496 ALA A O 1
ATOM 3832 N N . ASP A 1 497 ? -14.407 2.952 -8.472 1.00 96.19 497 ASP A N 1
ATOM 3833 C CA . ASP A 1 497 ? -13.712 4.097 -9.068 1.00 96.19 497 ASP A CA 1
ATOM 3834 C C . ASP A 1 497 ? -12.193 3.892 -9.119 1.00 96.19 497 ASP A C 1
ATOM 3836 O O . ASP A 1 497 ? -11.553 4.309 -10.084 1.00 96.19 497 ASP A O 1
ATOM 3840 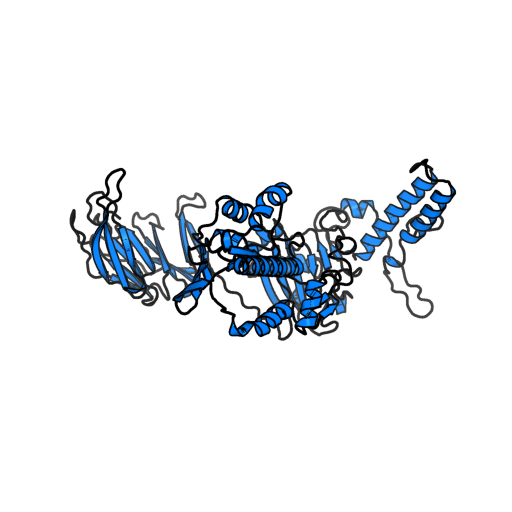N N . ARG A 1 498 ? -11.604 3.185 -8.143 1.00 97.75 498 ARG A N 1
ATOM 3841 C CA . ARG A 1 498 ? -10.193 2.760 -8.200 1.00 97.75 498 ARG A CA 1
ATOM 3842 C C . ARG A 1 498 ? -9.941 1.789 -9.348 1.00 97.75 498 ARG A C 1
ATOM 3844 O O . ARG A 1 498 ? -8.938 1.930 -10.045 1.00 97.75 498 ARG A O 1
ATOM 3851 N N . GLU A 1 499 ? -10.838 0.822 -9.558 1.00 98.25 499 GLU A N 1
ATOM 3852 C CA . GLU A 1 499 ? -10.788 -0.080 -10.715 1.00 98.25 499 GLU A CA 1
ATOM 3853 C C . GLU A 1 499 ? -10.875 0.719 -12.018 1.00 98.25 499 GLU A C 1
ATOM 3855 O O . GLU A 1 499 ? -10.011 0.582 -12.884 1.00 98.25 499 GLU A O 1
ATOM 3860 N N . LYS A 1 500 ? -11.860 1.617 -12.132 1.00 98.50 500 LYS A N 1
ATOM 3861 C CA . LYS A 1 500 ? -12.031 2.477 -13.306 1.00 98.50 500 LYS A CA 1
ATOM 3862 C C . LYS A 1 500 ? -10.780 3.306 -13.594 1.00 98.50 500 LYS A C 1
ATOM 3864 O O . LYS A 1 500 ? -10.316 3.290 -14.732 1.00 98.50 500 LYS A O 1
ATOM 3869 N N . LEU A 1 501 ? -10.208 3.963 -12.582 1.00 98.62 501 LEU A N 1
ATOM 3870 C CA . LEU A 1 501 ? -8.964 4.730 -12.694 1.00 98.62 501 LEU A CA 1
ATOM 3871 C C . LEU A 1 501 ? -7.808 3.851 -13.190 1.00 98.62 501 LEU A C 1
ATOM 3873 O O . LEU A 1 501 ? -7.117 4.210 -14.144 1.00 98.62 501 LEU A O 1
ATOM 3877 N N . ALA A 1 502 ? -7.619 2.679 -12.575 1.00 98.75 502 ALA A N 1
ATOM 3878 C CA . ALA A 1 502 ? -6.560 1.744 -12.944 1.00 98.75 502 ALA A CA 1
ATOM 3879 C C . ALA A 1 502 ? -6.695 1.261 -14.395 1.00 98.75 502 ALA A C 1
ATOM 3881 O O . ALA A 1 502 ? -5.701 1.162 -15.116 1.00 98.75 502 ALA A O 1
ATOM 3882 N N . LEU A 1 503 ? -7.924 1.000 -14.849 1.00 98.81 503 LEU A N 1
ATOM 3883 C CA . LEU A 1 503 ? -8.195 0.600 -16.226 1.00 98.81 503 LEU A CA 1
ATOM 3884 C C . LEU A 1 503 ? -8.043 1.764 -17.213 1.00 98.81 503 LEU A C 1
ATOM 3886 O O . LEU A 1 503 ? -7.522 1.569 -18.309 1.00 98.81 503 LEU A O 1
ATOM 3890 N N . GLU A 1 504 ? -8.509 2.963 -16.866 1.00 98.50 504 GLU A N 1
ATOM 3891 C CA . GLU A 1 504 ? -8.405 4.174 -17.693 1.00 98.50 504 GLU A CA 1
ATOM 3892 C C . GLU A 1 504 ? -6.952 4.571 -17.942 1.00 98.50 504 GLU A C 1
ATOM 3894 O O . GLU A 1 504 ? -6.562 4.797 -19.083 1.00 98.50 504 GLU A O 1
ATOM 3899 N N . LYS A 1 505 ? -6.128 4.593 -16.898 1.00 98.31 505 LYS A N 1
ATOM 3900 C CA . LYS A 1 505 ? -4.716 4.958 -17.027 1.00 98.31 505 LYS A CA 1
ATOM 3901 C C . LYS A 1 505 ? -3.875 3.800 -17.559 1.00 98.31 505 LYS A C 1
ATOM 3903 O O . LYS A 1 505 ? -2.992 4.010 -18.386 1.00 98.31 505 LYS A O 1
ATOM 3908 N N . GLY A 1 506 ? -4.188 2.564 -17.164 1.00 98.44 506 GLY A N 1
ATOM 3909 C CA . GLY A 1 506 ? -3.473 1.371 -17.614 1.00 98.44 506 GLY A CA 1
ATOM 3910 C C . GLY A 1 506 ? -3.621 1.123 -19.116 1.00 98.44 506 GLY A C 1
ATOM 3911 O O . GLY A 1 506 ? -2.639 0.781 -19.777 1.00 98.44 506 GLY A O 1
ATOM 3912 N N . ARG A 1 507 ? -4.808 1.376 -19.693 1.00 98.06 507 ARG A N 1
ATOM 3913 C CA . ARG A 1 507 ? -5.050 1.168 -21.135 1.00 98.06 507 ARG A CA 1
ATOM 3914 C C . ARG A 1 507 ? -4.278 2.127 -22.043 1.00 98.06 507 ARG A C 1
ATOM 3916 O O . ARG A 1 507 ? -4.073 1.804 -23.210 1.00 98.06 507 ARG A O 1
ATOM 3923 N N . LEU A 1 508 ? -3.824 3.273 -21.522 1.00 97.81 508 LEU A N 1
ATOM 3924 C CA . LEU A 1 508 ? -2.953 4.194 -22.264 1.00 97.81 508 LEU A CA 1
ATOM 3925 C C . LEU A 1 508 ? -1.602 3.543 -22.601 1.00 97.81 508 LEU A C 1
ATOM 3927 O O . LEU A 1 508 ? -0.991 3.856 -23.621 1.00 97.81 508 LEU A O 1
ATOM 3931 N N . ILE A 1 509 ? -1.162 2.601 -21.763 1.00 98.38 509 ILE A N 1
ATOM 3932 C CA . ILE A 1 509 ? 0.075 1.834 -21.935 1.00 98.38 509 ILE A CA 1
ATOM 3933 C C . ILE A 1 509 ? -0.235 0.479 -22.593 1.00 98.38 509 ILE A C 1
ATOM 3935 O O . ILE A 1 509 ? 0.435 0.063 -23.548 1.00 98.38 509 ILE A O 1
ATOM 3939 N N . HIS A 1 510 ? -1.296 -0.179 -22.122 1.00 98.56 510 HIS A N 1
ATOM 3940 C CA . HIS A 1 510 ? -1.715 -1.519 -22.526 1.00 98.56 510 HIS A CA 1
ATOM 3941 C C . HIS A 1 510 ? -3.173 -1.543 -23.012 1.00 98.56 510 HIS A C 1
ATOM 3943 O O . HIS A 1 510 ? -4.076 -1.917 -22.256 1.00 98.56 510 HIS A O 1
ATOM 3949 N N . PRO A 1 511 ? -3.440 -1.211 -24.289 1.00 98.25 511 PRO A N 1
ATOM 3950 C CA . PRO A 1 511 ? -4.794 -1.211 -24.856 1.00 98.25 511 PRO A CA 1
ATOM 3951 C C . PRO A 1 511 ? -5.542 -2.551 -24.728 1.00 98.25 511 PRO A C 1
ATOM 3953 O O . PRO A 1 511 ? -6.763 -2.612 -24.840 1.00 98.25 511 PRO A O 1
ATOM 3956 N N . GLN A 1 512 ? -4.822 -3.647 -24.484 1.00 98.56 512 GLN A N 1
ATOM 3957 C CA . GLN A 1 512 ? -5.372 -4.977 -24.246 1.00 98.56 512 GLN A CA 1
ATOM 3958 C C . GLN A 1 512 ? -6.278 -5.053 -23.010 1.00 98.56 512 GLN A C 1
ATOM 3960 O O . GLN A 1 512 ? -7.122 -5.952 -22.955 1.00 98.56 512 GLN A O 1
ATOM 3965 N N . TYR A 1 513 ? -6.143 -4.121 -22.056 1.00 98.50 513 TYR A N 1
ATOM 3966 C CA . TYR A 1 513 ? -6.967 -4.065 -20.846 1.00 98.50 513 TYR A CA 1
ATOM 3967 C C . TYR A 1 513 ? -8.467 -4.140 -21.167 1.00 98.50 513 TYR A C 1
ATOM 3969 O O . TYR A 1 513 ? -9.175 -4.929 -20.546 1.00 98.50 513 TYR A O 1
ATOM 3977 N N . ASP A 1 514 ? -8.924 -3.418 -22.198 1.00 96.81 514 ASP A N 1
ATOM 3978 C CA . ASP A 1 514 ? -10.342 -3.323 -22.587 1.00 96.81 514 ASP A CA 1
ATOM 3979 C C . ASP A 1 514 ? -10.989 -4.669 -22.942 1.00 96.81 514 ASP A C 1
ATOM 3981 O O . ASP A 1 514 ? -12.207 -4.815 -22.864 1.00 96.81 514 ASP A O 1
ATOM 3985 N N . LYS A 1 515 ? -10.188 -5.654 -23.364 1.00 98.12 515 LYS A N 1
ATOM 3986 C CA . LYS A 1 515 ? -10.674 -6.978 -23.787 1.00 98.12 515 LYS A CA 1
ATOM 3987 C C . LYS A 1 515 ? -10.279 -8.103 -22.837 1.00 98.12 515 LYS A C 1
ATOM 3989 O O . LYS A 1 515 ? -10.904 -9.162 -22.864 1.00 98.12 515 LYS A O 1
ATOM 3994 N N . ALA A 1 516 ? -9.201 -7.917 -22.079 1.00 98.56 516 ALA A N 1
ATOM 3995 C CA . ALA A 1 516 ? -8.599 -8.980 -21.286 1.00 98.56 516 ALA A CA 1
ATOM 3996 C C . ALA A 1 516 ? -8.970 -8.921 -19.800 1.00 98.56 516 ALA A C 1
ATOM 3998 O O . ALA A 1 516 ? -8.833 -9.935 -19.120 1.00 98.56 516 ALA A O 1
ATOM 3999 N N . PHE A 1 517 ? -9.385 -7.760 -19.287 1.00 98.81 517 PHE A N 1
ATOM 4000 C CA . PHE A 1 517 ? -9.683 -7.581 -17.868 1.00 98.81 517 PHE A CA 1
ATOM 4001 C C . PHE A 1 517 ? -10.852 -8.463 -17.407 1.00 98.81 517 PHE A C 1
ATOM 4003 O O . PHE A 1 517 ? -11.843 -8.610 -18.121 1.00 98.81 517 PHE A O 1
ATOM 4010 N N . GLU A 1 518 ? -10.739 -9.031 -16.204 1.00 98.25 518 GLU A N 1
ATOM 4011 C CA . GLU A 1 518 ? -11.805 -9.835 -15.597 1.00 98.25 518 GLU A CA 1
ATOM 4012 C C . GLU A 1 518 ? -12.235 -9.314 -14.224 1.00 98.25 518 GLU A C 1
ATOM 4014 O O . GLU A 1 518 ? -13.432 -9.190 -13.971 1.00 98.25 518 GLU A O 1
ATOM 4019 N N . LYS A 1 519 ? -11.283 -9.087 -13.311 1.00 97.19 519 LYS A N 1
ATOM 4020 C CA . LYS A 1 519 ? -11.565 -8.821 -11.892 1.00 97.19 519 LYS A CA 1
ATOM 4021 C C . LYS A 1 519 ? -10.464 -7.974 -11.269 1.00 97.19 519 LYS A C 1
ATOM 4023 O O . LYS A 1 519 ? -9.302 -8.100 -11.660 1.00 97.19 519 LYS A O 1
ATOM 4028 N N . SER A 1 520 ? -10.797 -7.185 -10.251 1.00 97.94 520 SER A N 1
ATOM 4029 C CA . SER A 1 520 ? -9.808 -6.433 -9.480 1.00 97.94 520 SER A CA 1
ATOM 4030 C C . SER A 1 520 ? -9.986 -6.555 -7.969 1.00 97.94 520 SER A C 1
ATOM 4032 O O . SER A 1 520 ? -11.039 -6.948 -7.466 1.00 97.94 520 SER A O 1
ATOM 4034 N N . LEU A 1 521 ? -8.929 -6.197 -7.243 1.00 97.56 521 LEU A N 1
ATOM 4035 C CA . LEU A 1 521 ? -8.989 -5.892 -5.818 1.00 97.56 521 LEU A CA 1
ATOM 4036 C C . LEU A 1 521 ? -7.948 -4.830 -5.484 1.00 97.56 521 LEU A C 1
ATOM 4038 O O . LEU A 1 521 ? -6.770 -4.999 -5.798 1.00 97.56 521 LEU A O 1
ATOM 4042 N N . SER A 1 522 ? -8.362 -3.769 -4.793 1.00 97.62 522 SER A N 1
ATOM 4043 C CA . SER A 1 522 ? -7.450 -2.733 -4.299 1.00 97.62 522 SER A CA 1
ATOM 4044 C C . SER A 1 522 ? -7.266 -2.786 -2.788 1.00 97.62 522 SER A C 1
ATOM 4046 O O . SER A 1 522 ? -8.208 -3.105 -2.070 1.00 97.62 522 SER A O 1
ATOM 4048 N N . VAL A 1 523 ? -6.094 -2.385 -2.305 1.00 97.44 523 VAL A N 1
ATOM 4049 C CA . VAL A 1 523 ? -5.805 -2.160 -0.886 1.00 97.44 523 VAL A CA 1
ATOM 4050 C C . VAL A 1 523 ? -5.145 -0.795 -0.737 1.00 97.44 523 VAL A C 1
ATOM 4052 O O . VAL A 1 523 ? -4.115 -0.534 -1.357 1.00 97.44 523 VAL A O 1
ATOM 4055 N N . SER A 1 524 ? -5.723 0.056 0.109 1.00 96.94 524 SER A N 1
ATOM 4056 C CA . SER A 1 524 ? -5.136 1.333 0.531 1.00 96.94 524 SER A CA 1
ATOM 4057 C C . SER A 1 524 ? -4.758 1.219 2.003 1.00 96.94 524 SER A C 1
ATOM 4059 O O . SER A 1 524 ? -5.628 1.200 2.874 1.00 96.94 524 SER A O 1
ATOM 4061 N N . TRP A 1 525 ? -3.462 1.118 2.297 1.00 97.19 525 TRP A N 1
ATOM 4062 C CA . TRP A 1 525 ? -2.965 0.741 3.629 1.00 97.19 525 TRP A CA 1
ATOM 4063 C C . TRP A 1 525 ? -3.327 1.745 4.725 1.00 97.19 525 TRP A C 1
ATOM 4065 O O . TRP A 1 525 ? -3.604 1.367 5.860 1.00 97.19 525 TRP A O 1
ATOM 4075 N N . HIS A 1 526 ? -3.427 3.019 4.363 1.00 92.69 526 HIS A N 1
ATOM 4076 C CA . HIS A 1 526 ? -3.856 4.087 5.259 1.00 92.69 526 HIS A CA 1
ATOM 4077 C C . HIS A 1 526 ? -5.350 4.076 5.599 1.00 92.69 526 HIS A C 1
ATOM 4079 O O . HIS A 1 526 ? -5.744 4.596 6.636 1.00 92.69 526 HIS A O 1
ATOM 4085 N N . LYS A 1 527 ? -6.177 3.431 4.770 1.00 89.88 527 LYS A N 1
ATOM 4086 C CA . LYS A 1 527 ? -7.598 3.173 5.049 1.00 89.88 527 LYS A CA 1
ATOM 4087 C C . LYS A 1 527 ? -7.833 1.782 5.650 1.00 89.88 527 LYS A C 1
ATOM 4089 O O . LYS A 1 527 ? -8.961 1.440 5.989 1.00 89.88 527 LYS A O 1
ATOM 4094 N N . THR A 1 528 ? -6.793 0.950 5.741 1.00 92.19 528 THR A N 1
ATOM 4095 C CA . THR A 1 528 ? -6.915 -0.441 6.189 1.00 92.19 528 THR A CA 1
ATOM 4096 C C . THR A 1 528 ? -6.865 -0.503 7.710 1.00 92.19 528 THR A C 1
ATOM 4098 O O . THR A 1 528 ? -5.877 -0.101 8.335 1.00 92.19 528 THR A O 1
ATOM 4101 N N . ARG A 1 529 ? -7.945 -1.021 8.304 1.00 88.56 529 ARG A N 1
ATOM 4102 C CA . ARG A 1 529 ? -8.071 -1.225 9.751 1.00 88.56 529 ARG A CA 1
ATOM 4103 C C . ARG A 1 529 ? -6.909 -2.081 10.265 1.00 88.56 529 ARG A C 1
ATOM 4105 O O . ARG A 1 529 ? -6.530 -3.052 9.621 1.00 88.56 529 ARG A O 1
ATOM 4112 N N . TYR A 1 530 ? -6.358 -1.703 11.418 1.00 92.44 530 TYR A N 1
ATOM 4113 C CA . TYR A 1 530 ? -5.171 -2.307 12.048 1.00 92.44 530 TYR A CA 1
ATOM 4114 C C . TYR A 1 530 ? -3.823 -2.036 11.357 1.00 92.44 530 TYR A C 1
ATOM 4116 O O . TYR A 1 530 ? -2.795 -2.501 11.844 1.00 92.44 530 TYR A O 1
ATOM 4124 N N . SER A 1 531 ? -3.792 -1.250 10.278 1.00 94.00 531 SER A N 1
ATOM 4125 C CA . SER A 1 531 ? -2.544 -0.726 9.702 1.00 94.00 531 SER A CA 1
ATOM 4126 C C . SER A 1 531 ? -2.500 0.796 9.759 1.00 94.00 531 SER A C 1
ATOM 4128 O O . SER A 1 531 ? -1.576 1.350 10.345 1.00 94.00 531 SER A O 1
ATOM 4130 N N . MET A 1 532 ? -3.513 1.467 9.196 1.00 91.19 532 MET A N 1
ATOM 4131 C CA . MET A 1 532 ? -3.645 2.936 9.188 1.00 91.19 532 MET A CA 1
ATOM 4132 C C . MET A 1 532 ? -2.414 3.673 8.625 1.00 91.19 532 MET A C 1
ATOM 4134 O O . MET A 1 532 ? -2.150 4.830 8.941 1.00 91.19 532 MET A O 1
ATOM 4138 N N . GLY A 1 533 ? -1.665 3.003 7.750 1.00 92.94 533 GLY A N 1
ATOM 4139 C CA . GLY A 1 533 ? -0.467 3.518 7.103 1.00 92.94 533 GLY A CA 1
ATOM 4140 C C . GLY A 1 533 ? 0.314 2.396 6.423 1.00 92.94 533 GLY A C 1
ATOM 4141 O O . GLY A 1 533 ? 0.082 1.222 6.698 1.00 92.94 533 GLY A O 1
ATOM 4142 N N . GLY A 1 534 ? 1.220 2.752 5.512 1.00 95.50 534 GLY A N 1
ATOM 4143 C CA . GLY A 1 534 ? 2.107 1.796 4.845 1.00 95.50 534 GLY A CA 1
ATOM 4144 C C . GLY A 1 534 ? 3.292 1.379 5.718 1.00 95.50 534 GLY A C 1
ATOM 4145 O O . GLY A 1 534 ? 3.479 0.199 5.988 1.00 95.50 534 GLY A O 1
ATOM 4146 N N . TRP A 1 535 ? 4.100 2.353 6.135 1.00 97.25 535 TRP A N 1
ATOM 4147 C CA . TRP A 1 535 ? 5.281 2.170 6.990 1.00 97.25 535 TRP A CA 1
ATOM 4148 C C . TRP A 1 535 ? 5.662 3.493 7.654 1.00 97.25 535 TRP A C 1
ATOM 4150 O O . TRP A 1 535 ? 5.285 4.555 7.151 1.00 97.25 535 TRP A O 1
ATOM 4160 N N . ALA A 1 536 ? 6.427 3.449 8.743 1.00 96.94 536 ALA A N 1
ATOM 4161 C CA . ALA A 1 536 ? 6.861 4.656 9.440 1.00 96.94 536 ALA A CA 1
ATOM 4162 C C . ALA A 1 536 ? 7.858 5.484 8.617 1.00 96.94 536 ALA A C 1
ATOM 4164 O O . ALA A 1 536 ? 8.799 4.958 8.018 1.00 96.94 536 ALA A O 1
ATOM 4165 N N . VAL A 1 537 ? 7.686 6.803 8.642 1.00 95.62 537 VAL A N 1
ATOM 4166 C CA . VAL A 1 537 ? 8.540 7.784 7.971 1.00 95.62 537 VAL A CA 1
ATOM 4167 C C . VAL A 1 537 ? 9.144 8.703 9.020 1.00 95.62 537 VAL A C 1
ATOM 4169 O O . VAL A 1 537 ? 8.438 9.351 9.788 1.00 95.62 537 VAL A O 1
ATOM 4172 N N . TYR A 1 538 ? 10.472 8.784 9.023 1.00 95.94 538 TYR A N 1
ATOM 4173 C CA . TYR A 1 538 ? 11.212 9.629 9.948 1.00 95.94 538 TYR A CA 1
ATOM 4174 C C . TYR A 1 538 ? 11.855 10.803 9.221 1.00 95.94 538 TYR A C 1
ATOM 4176 O O . TYR A 1 538 ? 12.651 10.626 8.300 1.00 95.94 538 TYR A O 1
ATOM 4184 N N . THR A 1 539 ? 11.568 12.006 9.704 1.00 95.38 539 THR A N 1
ATOM 4185 C CA . THR A 1 539 ? 12.395 13.188 9.453 1.00 95.38 539 THR A CA 1
ATOM 4186 C C . THR A 1 539 ? 13.686 13.108 10.272 1.00 95.38 539 THR A C 1
ATOM 4188 O O . THR A 1 539 ? 13.764 12.378 11.264 1.00 95.38 539 THR A O 1
ATOM 4191 N N . SER A 1 540 ? 14.698 13.908 9.921 1.00 95.62 540 SER A N 1
ATOM 4192 C CA . SER A 1 540 ? 15.928 14.016 10.724 1.00 95.62 540 SER A CA 1
ATOM 4193 C C . SER A 1 540 ? 15.642 14.382 12.186 1.00 95.62 540 SER A C 1
ATOM 4195 O O . SER A 1 540 ? 16.328 13.914 13.093 1.00 95.62 540 SER A O 1
ATOM 4197 N N . GLU A 1 541 ? 14.607 15.189 12.426 1.00 95.44 541 GLU A N 1
ATOM 4198 C CA . GLU A 1 541 ? 14.184 15.600 13.764 1.00 95.44 541 GLU A CA 1
ATOM 4199 C C . GLU A 1 541 ? 13.533 14.455 14.546 1.00 95.44 541 GLU A C 1
ATOM 4201 O O . GLU A 1 541 ? 13.985 14.118 15.640 1.00 95.44 541 GLU A O 1
ATOM 4206 N N . THR A 1 542 ? 12.514 13.806 13.978 1.00 95.25 542 THR A N 1
ATOM 4207 C CA . THR A 1 542 ? 11.815 12.689 14.642 1.00 95.25 542 THR A CA 1
ATOM 4208 C C . THR A 1 542 ? 12.738 11.488 14.847 1.00 95.25 542 THR A C 1
ATOM 4210 O O . THR A 1 542 ? 12.650 10.819 15.878 1.00 95.25 542 THR A O 1
ATOM 4213 N N . ARG A 1 543 ? 13.690 11.245 13.933 1.00 96.94 543 ARG A N 1
ATOM 4214 C CA . ARG A 1 543 ? 14.723 10.210 14.107 1.00 96.94 543 ARG A CA 1
ATOM 4215 C C . ARG A 1 543 ? 15.654 10.511 15.278 1.00 96.94 543 ARG A C 1
ATOM 4217 O O . ARG A 1 543 ? 16.094 9.593 15.960 1.00 96.94 543 ARG A O 1
ATOM 4224 N N . LYS A 1 544 ? 15.969 11.784 15.511 1.00 96.44 544 LYS A N 1
ATOM 4225 C CA . LYS A 1 544 ? 16.852 12.198 16.603 1.00 96.44 544 LYS A CA 1
ATOM 4226 C C . LYS A 1 544 ? 16.132 12.226 17.951 1.00 96.44 544 LYS A C 1
ATOM 4228 O O . LYS A 1 544 ? 16.723 11.831 18.950 1.00 96.44 544 LYS A O 1
ATOM 4233 N N . ASN A 1 545 ? 14.888 12.700 17.977 1.00 94.50 545 ASN A N 1
ATOM 4234 C CA . ASN A 1 545 ? 14.207 13.069 19.219 1.00 94.50 545 ASN A CA 1
ATOM 4235 C C . ASN A 1 545 ? 13.135 12.059 19.657 1.00 94.50 545 ASN A C 1
ATOM 4237 O O . ASN A 1 545 ? 13.012 11.804 20.849 1.00 94.50 545 ASN A O 1
ATOM 4241 N N . SER A 1 546 ? 12.376 11.474 18.723 1.00 95.81 546 SER A N 1
ATOM 4242 C CA . SER A 1 546 ? 11.238 10.591 19.039 1.00 95.81 546 SER A CA 1
ATOM 4243 C C . SER A 1 546 ? 11.608 9.110 18.969 1.00 95.81 546 SER A C 1
ATOM 4245 O O . SER A 1 546 ? 11.231 8.330 19.837 1.00 95.81 546 SER A O 1
ATOM 4247 N N . TYR A 1 547 ? 12.382 8.712 17.955 1.00 97.25 547 TYR A N 1
ATOM 4248 C CA . TYR A 1 547 ? 12.808 7.321 17.764 1.00 97.25 547 TYR A CA 1
ATOM 4249 C C . TYR A 1 547 ? 13.516 6.717 18.995 1.00 97.25 547 TYR A C 1
ATOM 4251 O O . TYR A 1 547 ? 13.147 5.608 19.381 1.00 97.25 547 TYR A O 1
ATOM 4259 N N . PRO A 1 548 ? 14.462 7.406 19.676 1.00 97.50 548 PRO A N 1
ATOM 4260 C CA . PRO A 1 548 ? 15.139 6.826 20.838 1.00 97.50 548 PRO A CA 1
ATOM 4261 C C . PRO A 1 548 ? 14.227 6.588 22.043 1.00 97.50 548 PRO A C 1
ATOM 4263 O O . PRO A 1 548 ? 14.555 5.752 22.881 1.00 97.50 548 PRO A O 1
ATOM 4266 N N . GLU A 1 549 ? 13.109 7.311 22.152 1.00 97.25 549 GLU A N 1
ATOM 4267 C CA . GLU A 1 549 ? 12.149 7.113 23.242 1.00 97.25 549 GLU A CA 1
ATOM 4268 C C . GLU A 1 549 ? 11.412 5.778 23.085 1.00 97.25 549 GLU A C 1
ATOM 4270 O O . GLU A 1 549 ? 11.212 5.083 24.074 1.00 97.25 549 GLU A O 1
ATOM 4275 N N . LEU A 1 550 ? 11.113 5.361 21.849 1.00 97.25 550 LEU A N 1
ATOM 4276 C CA . LEU A 1 550 ? 10.456 4.078 21.567 1.00 97.25 550 LEU A CA 1
ATOM 4277 C C . LEU A 1 550 ? 11.397 2.864 21.640 1.00 97.25 550 LEU A C 1
ATOM 4279 O O . LEU A 1 550 ? 10.929 1.733 21.731 1.00 97.25 550 LEU A O 1
ATOM 4283 N N . LEU A 1 551 ? 12.717 3.074 21.601 1.00 96.62 551 LEU A N 1
ATOM 4284 C CA . LEU A 1 551 ? 13.698 1.994 21.777 1.00 96.62 551 LEU A CA 1
ATOM 4285 C C . LEU A 1 551 ? 13.889 1.587 23.244 1.00 96.62 551 LEU A C 1
ATOM 4287 O O . LEU A 1 551 ? 14.451 0.526 23.525 1.00 96.62 551 LEU A O 1
ATOM 4291 N N . LYS A 1 552 ? 13.480 2.443 24.184 1.00 94.44 552 LYS A N 1
ATOM 4292 C CA . LYS A 1 552 ? 13.595 2.186 25.619 1.00 94.44 552 LYS A CA 1
ATOM 4293 C C . LYS A 1 552 ? 12.365 1.411 26.107 1.00 94.44 552 LYS A C 1
ATOM 4295 O O . LYS A 1 552 ? 11.278 1.598 25.566 1.00 94.44 552 LYS A O 1
ATOM 4300 N N . PRO A 1 553 ? 12.500 0.577 27.152 1.00 94.69 553 PRO A N 1
ATOM 4301 C CA . PRO A 1 553 ? 11.337 0.001 27.814 1.00 94.69 553 PRO A CA 1
ATOM 4302 C C . PRO A 1 553 ? 10.483 1.104 28.458 1.00 94.69 553 PRO A C 1
ATOM 4304 O O . PRO A 1 553 ? 11.002 1.919 29.222 1.00 94.69 553 PRO A O 1
ATOM 4307 N N . GLU A 1 554 ? 9.175 1.085 28.216 1.00 96.75 554 GLU A N 1
ATOM 4308 C CA . GLU A 1 554 ? 8.180 1.896 28.924 1.00 96.75 554 GLU A CA 1
ATOM 4309 C C . GLU A 1 554 ? 7.634 1.048 30.082 1.00 96.75 554 GLU A C 1
ATOM 4311 O O . GLU A 1 554 ? 6.656 0.307 29.951 1.00 96.75 554 GLU A O 1
ATOM 4316 N N . GLY A 1 555 ? 8.349 1.060 31.210 1.00 95.31 555 GLY A N 1
ATOM 4317 C CA . GLY A 1 555 ? 8.089 0.150 32.328 1.00 95.31 555 GLY A CA 1
ATOM 4318 C C . GLY A 1 555 ? 8.372 -1.309 31.952 1.00 95.31 555 GLY A C 1
ATOM 4319 O O . GLY A 1 555 ? 9.525 -1.698 31.732 1.00 95.31 555 GLY A O 1
ATOM 4320 N N . ASN A 1 556 ? 7.324 -2.130 31.899 1.00 96.94 556 ASN A N 1
ATOM 4321 C CA . ASN A 1 556 ? 7.389 -3.535 31.483 1.00 96.94 556 ASN A CA 1
ATOM 4322 C C . ASN A 1 556 ? 6.931 -3.751 30.029 1.00 96.94 556 ASN A C 1
ATOM 4324 O O . ASN A 1 556 ? 6.776 -4.890 29.581 1.00 96.94 556 ASN A O 1
ATOM 4328 N N . ILE A 1 557 ? 6.743 -2.665 29.280 1.00 98.31 557 ILE A N 1
ATOM 4329 C CA . ILE A 1 557 ? 6.326 -2.687 27.881 1.00 98.31 557 ILE A CA 1
ATOM 4330 C C . ILE A 1 557 ? 7.524 -2.369 26.991 1.00 98.31 557 ILE A C 1
ATOM 4332 O O . ILE A 1 557 ? 8.271 -1.424 27.233 1.00 98.31 557 ILE A O 1
ATOM 4336 N N . TYR A 1 558 ? 7.692 -3.166 25.945 1.00 98.56 558 TYR A N 1
ATOM 4337 C CA . TYR A 1 558 ? 8.670 -2.968 24.887 1.00 98.56 558 TYR A CA 1
ATOM 4338 C C . TYR A 1 558 ? 7.929 -2.766 23.572 1.00 98.56 558 TYR A C 1
ATOM 4340 O O . TYR A 1 558 ? 6.965 -3.477 23.297 1.00 98.56 558 TYR A O 1
ATOM 4348 N N . PHE A 1 559 ? 8.392 -1.845 22.737 1.00 98.62 559 PHE A N 1
ATOM 4349 C CA . PHE A 1 559 ? 7.867 -1.685 21.385 1.00 98.62 559 PHE A CA 1
ATOM 4350 C C . PHE A 1 559 ? 8.747 -2.454 20.397 1.00 98.62 559 PHE A C 1
ATOM 4352 O O . PHE A 1 559 ? 9.967 -2.498 20.562 1.00 98.62 559 PHE A O 1
ATOM 4359 N N . ALA A 1 560 ? 8.143 -3.071 19.381 1.00 98.62 560 ALA A N 1
ATOM 4360 C CA . ALA A 1 560 ? 8.860 -3.773 18.317 1.00 98.62 560 ALA A CA 1
ATOM 4361 C C . ALA A 1 560 ? 8.154 -3.609 16.963 1.00 98.62 560 ALA A C 1
ATOM 4363 O O . ALA A 1 560 ? 6.932 -3.592 16.883 1.00 98.62 560 ALA A O 1
ATOM 4364 N N . GLY A 1 561 ? 8.911 -3.533 15.875 1.00 98.06 561 GLY A N 1
ATOM 4365 C CA . GLY A 1 561 ? 8.368 -3.441 14.521 1.00 98.06 561 GLY A CA 1
ATOM 4366 C C . GLY A 1 561 ? 9.341 -2.787 13.549 1.00 98.06 561 GLY A C 1
ATOM 4367 O O . GLY A 1 561 ? 10.391 -2.290 13.949 1.00 98.06 561 GLY A O 1
ATOM 4368 N N . GLU A 1 562 ? 8.988 -2.757 12.261 1.00 97.19 562 GLU A N 1
ATOM 4369 C CA . GLU A 1 562 ? 9.833 -2.124 11.229 1.00 97.19 562 GLU A CA 1
ATOM 4370 C C . GLU A 1 562 ? 10.154 -0.660 11.558 1.00 97.19 562 GLU A C 1
ATOM 4372 O O . GLU A 1 562 ? 11.290 -0.214 11.377 1.00 97.19 562 GLU A O 1
ATOM 4377 N N . HIS A 1 563 ? 9.187 0.033 12.172 1.00 97.31 563 HIS A N 1
ATOM 4378 C CA . HIS A 1 563 ? 9.294 1.419 12.605 1.00 97.31 563 HIS A CA 1
ATOM 4379 C C . HIS A 1 563 ? 10.397 1.648 13.652 1.00 97.31 563 HIS A C 1
ATOM 4381 O O . HIS A 1 563 ? 10.858 2.773 13.806 1.00 97.31 563 HIS A O 1
ATOM 4387 N N . LEU A 1 564 ? 10.893 0.596 14.311 1.00 97.19 564 LEU A N 1
ATOM 4388 C CA . LEU A 1 564 ? 11.982 0.652 15.293 1.00 97.19 564 LEU A CA 1
ATOM 4389 C C . LEU A 1 564 ? 13.313 0.147 14.739 1.00 97.19 564 LEU A C 1
ATOM 4391 O O . LEU A 1 564 ? 14.139 -0.402 15.470 1.00 97.19 564 LEU A O 1
ATOM 4395 N N . THR A 1 565 ? 13.522 0.336 13.437 1.00 97.00 565 THR A N 1
ATOM 4396 C CA . THR A 1 565 ? 14.798 0.076 12.769 1.00 97.00 565 THR A CA 1
ATOM 4397 C C . THR A 1 565 ? 15.154 1.196 11.789 1.00 97.00 565 THR A C 1
ATOM 4399 O O . THR A 1 565 ? 14.410 2.166 11.622 1.00 97.00 565 THR A O 1
ATOM 4402 N N . TYR A 1 566 ? 16.316 1.064 11.146 1.00 94.81 566 TYR A N 1
ATOM 4403 C CA . TYR A 1 566 ? 16.680 1.820 9.941 1.00 94.81 566 TYR A CA 1
ATOM 4404 C C . TYR A 1 566 ? 16.299 1.079 8.646 1.00 94.81 566 TYR A C 1
ATOM 4406 O O . TYR A 1 566 ? 16.527 1.594 7.557 1.00 94.81 566 TYR A O 1
ATOM 4414 N N . LEU A 1 567 ? 15.697 -0.110 8.760 1.00 94.06 567 LEU A N 1
ATOM 4415 C CA . LEU A 1 567 ? 15.186 -0.921 7.654 1.00 94.06 567 LEU A CA 1
ATOM 4416 C C . LEU A 1 567 ? 13.669 -0.714 7.520 1.00 94.06 567 LEU A C 1
ATOM 4418 O O . LEU A 1 567 ? 12.896 -1.675 7.469 1.00 94.06 567 LEU A O 1
ATOM 4422 N N . ASN A 1 568 ? 13.242 0.553 7.514 1.00 91.88 568 ASN A N 1
ATOM 4423 C CA . ASN A 1 568 ? 11.833 0.911 7.398 1.00 91.88 568 ASN A CA 1
ATOM 4424 C C . ASN A 1 568 ? 11.225 0.335 6.106 1.00 91.88 568 ASN A C 1
ATOM 4426 O O . ASN A 1 568 ? 11.903 0.245 5.084 1.00 91.88 568 ASN A O 1
ATOM 4430 N N . ALA A 1 569 ? 9.941 -0.023 6.148 1.00 95.00 569 ALA A N 1
ATOM 4431 C CA . ALA A 1 569 ? 9.185 -0.649 5.052 1.00 95.00 569 ALA A CA 1
ATOM 4432 C C . ALA A 1 569 ? 9.622 -2.073 4.648 1.00 95.00 569 ALA A C 1
ATOM 4434 O O . ALA A 1 569 ? 9.084 -2.631 3.687 1.00 95.00 569 ALA A O 1
ATOM 4435 N N . TRP A 1 570 ? 10.552 -2.694 5.380 1.00 97.38 570 TRP A N 1
ATOM 4436 C CA . TRP A 1 570 ? 11.046 -4.037 5.083 1.00 97.38 570 TRP A CA 1
ATOM 4437 C C . TRP A 1 570 ? 10.737 -5.038 6.196 1.00 97.38 570 TRP A C 1
ATOM 4439 O O . TRP A 1 570 ? 10.897 -4.747 7.381 1.00 97.38 570 TRP A O 1
ATOM 4449 N N . MET A 1 571 ? 10.385 -6.274 5.817 1.00 98.06 571 MET A N 1
ATOM 4450 C CA . MET A 1 571 ? 10.180 -7.371 6.780 1.00 98.06 571 MET A CA 1
ATOM 4451 C C . MET A 1 571 ? 11.419 -7.615 7.652 1.00 98.06 571 MET A C 1
ATOM 4453 O O . MET A 1 571 ? 11.282 -7.904 8.838 1.00 98.06 571 MET A O 1
ATOM 4457 N N . ALA A 1 572 ? 12.622 -7.436 7.092 1.00 97.19 572 ALA A N 1
ATOM 4458 C CA . ALA A 1 572 ? 13.874 -7.531 7.837 1.00 97.19 572 ALA A CA 1
ATOM 4459 C C . ALA A 1 572 ? 13.901 -6.577 9.040 1.00 97.19 572 ALA A C 1
ATOM 4461 O O . ALA A 1 572 ? 14.307 -6.997 10.117 1.00 97.19 572 ALA A O 1
ATOM 4462 N N . GLY A 1 573 ? 13.388 -5.349 8.903 1.00 97.56 573 GLY A N 1
ATOM 4463 C CA . GLY A 1 573 ? 13.284 -4.409 10.018 1.00 97.56 573 GLY A CA 1
ATOM 4464 C C . GLY A 1 573 ? 12.403 -4.941 11.150 1.00 97.56 573 GLY A C 1
ATOM 4465 O O . GLY A 1 573 ? 12.800 -4.930 12.312 1.00 97.56 573 GLY A O 1
ATOM 4466 N N . ALA A 1 574 ? 11.233 -5.493 10.827 1.00 98.38 574 ALA A N 1
ATOM 4467 C CA . ALA A 1 574 ? 10.360 -6.085 11.841 1.00 98.38 574 ALA A CA 1
ATOM 4468 C C . ALA A 1 574 ? 11.017 -7.283 12.554 1.00 98.38 574 ALA A C 1
ATOM 4470 O O . ALA A 1 574 ? 10.940 -7.392 13.778 1.00 98.38 574 ALA A O 1
ATOM 4471 N N . LEU A 1 575 ? 11.698 -8.154 11.803 1.00 98.31 575 LEU A N 1
ATOM 4472 C CA . LEU A 1 575 ? 12.366 -9.343 12.341 1.00 98.31 575 LEU A CA 1
ATOM 4473 C C . LEU A 1 575 ? 13.584 -8.986 13.211 1.00 98.31 575 LEU A C 1
ATOM 4475 O O . LEU A 1 575 ? 13.755 -9.563 14.287 1.00 98.31 575 LEU A O 1
ATOM 4479 N N . GLU A 1 576 ? 14.402 -8.020 12.786 1.00 97.81 576 GLU A N 1
ATOM 4480 C CA . GLU A 1 576 ? 15.540 -7.519 13.569 1.00 97.81 576 GLU A CA 1
ATOM 4481 C C . GLU A 1 576 ? 15.068 -6.842 14.858 1.00 97.81 576 GLU A C 1
ATOM 4483 O O . GLU A 1 576 ? 15.592 -7.113 15.942 1.00 97.81 576 GLU A O 1
ATOM 4488 N N . SER A 1 577 ? 14.023 -6.014 14.766 1.00 98.44 577 SER A N 1
ATOM 4489 C CA . SER A 1 577 ? 13.414 -5.374 15.932 1.00 98.44 577 SER A CA 1
ATOM 4490 C C . SER A 1 577 ? 12.910 -6.410 16.941 1.00 98.44 577 SER A C 1
ATOM 4492 O O . SER A 1 577 ? 13.254 -6.337 18.122 1.00 98.44 577 SER A O 1
ATOM 4494 N N . ALA A 1 578 ? 12.181 -7.432 16.478 1.00 98.12 578 ALA A N 1
ATOM 4495 C CA . ALA A 1 578 ? 11.683 -8.503 17.336 1.00 98.12 578 ALA A CA 1
ATOM 4496 C C . ALA A 1 578 ? 12.821 -9.257 18.047 1.00 98.12 578 ALA A C 1
ATOM 4498 O O . ALA A 1 578 ? 12.769 -9.446 19.263 1.00 98.12 578 ALA A O 1
ATOM 4499 N N . ARG A 1 579 ? 13.881 -9.644 17.323 1.00 97.75 579 ARG A N 1
ATOM 4500 C CA . ARG A 1 579 ? 15.045 -10.332 17.914 1.00 97.75 579 ARG A CA 1
ATOM 4501 C C . ARG A 1 579 ? 15.759 -9.474 18.948 1.00 97.75 579 ARG A C 1
ATOM 4503 O O . ARG A 1 579 ? 16.094 -9.978 20.017 1.00 97.75 579 ARG A O 1
ATOM 4510 N N . SER A 1 580 ? 15.969 -8.196 18.637 1.00 97.12 580 SER A N 1
ATOM 4511 C CA . SER A 1 580 ? 16.605 -7.238 19.542 1.00 97.12 580 SER A CA 1
ATOM 4512 C C . SER A 1 580 ? 15.815 -7.097 20.846 1.00 97.12 580 SER A C 1
ATOM 4514 O O . SER A 1 580 ? 16.370 -7.238 21.935 1.00 97.12 580 SER A O 1
ATOM 4516 N N . VAL A 1 581 ? 14.494 -6.920 20.755 1.00 98.00 581 VAL A N 1
ATOM 4517 C CA . VAL A 1 581 ? 13.628 -6.794 21.935 1.00 98.00 581 VAL A CA 1
ATOM 4518 C C . VAL A 1 581 ? 13.595 -8.079 22.759 1.00 98.00 581 VAL A C 1
ATOM 4520 O O . VAL A 1 581 ? 13.729 -8.014 23.981 1.00 98.00 581 VAL A O 1
ATOM 4523 N N . VAL A 1 582 ? 13.483 -9.248 22.121 1.00 97.25 582 VAL A N 1
ATOM 4524 C CA . VAL A 1 582 ? 13.517 -10.540 22.826 1.00 97.25 582 VAL A CA 1
ATOM 4525 C C . VAL A 1 582 ? 14.854 -10.743 23.544 1.00 97.25 582 VAL A C 1
ATOM 4527 O O . VAL A 1 582 ? 14.860 -11.177 24.697 1.00 97.25 582 VAL A O 1
ATOM 4530 N N . ALA A 1 583 ? 15.978 -10.389 22.914 1.00 95.88 583 ALA A N 1
ATOM 4531 C CA . ALA A 1 583 ? 17.294 -10.454 23.545 1.00 95.88 583 ALA A CA 1
ATOM 4532 C C . ALA A 1 583 ? 17.392 -9.511 24.756 1.00 95.88 583 ALA A C 1
ATOM 4534 O O . ALA A 1 583 ? 17.834 -9.931 25.824 1.00 95.88 583 ALA A O 1
ATOM 4535 N N . ASN A 1 584 ? 16.912 -8.271 24.631 1.00 94.12 584 ASN A N 1
ATOM 4536 C CA . ASN A 1 584 ? 16.903 -7.300 25.728 1.00 94.12 584 ASN A CA 1
ATOM 4537 C C . ASN A 1 584 ? 16.040 -7.763 26.910 1.00 94.12 584 ASN A C 1
ATOM 4539 O O . ASN A 1 584 ? 16.449 -7.639 28.066 1.00 94.12 584 ASN A O 1
ATOM 4543 N N . LEU A 1 585 ? 14.859 -8.320 26.632 1.00 94.44 585 LEU A N 1
ATOM 4544 C CA . LEU A 1 585 ? 13.963 -8.862 27.653 1.00 94.44 585 LEU A CA 1
ATOM 4545 C C . LEU A 1 585 ? 14.611 -10.065 28.352 1.00 94.44 585 LEU A C 1
ATOM 4547 O O . LEU A 1 585 ? 14.614 -10.136 29.583 1.00 94.44 585 LEU A O 1
ATOM 4551 N N . HIS A 1 586 ? 15.233 -10.971 27.589 1.00 93.50 586 HIS A N 1
ATOM 4552 C CA . HIS A 1 586 ? 15.965 -12.107 28.146 1.00 93.50 586 HIS A CA 1
ATOM 4553 C C . HIS A 1 586 ? 17.081 -11.649 29.095 1.00 93.50 586 HIS A C 1
ATOM 4555 O O . HIS A 1 586 ? 17.130 -12.119 30.233 1.00 93.50 586 HIS A O 1
ATOM 4561 N N . SER A 1 587 ? 17.902 -10.679 28.676 1.00 91.50 587 SER A N 1
ATOM 4562 C CA . SER A 1 587 ? 18.975 -10.102 29.496 1.00 91.50 587 SER A CA 1
ATOM 4563 C C . SER A 1 587 ? 18.443 -9.481 30.791 1.00 91.50 587 SER A C 1
ATOM 4565 O O . SER A 1 587 ? 18.900 -9.843 31.879 1.00 91.50 587 SER A O 1
ATOM 4567 N N . ARG A 1 588 ? 17.406 -8.633 30.708 1.00 90.56 588 ARG A N 1
ATOM 4568 C CA . ARG A 1 588 ? 16.773 -8.008 31.885 1.00 90.56 588 ARG A CA 1
ATOM 4569 C C . ARG A 1 588 ? 16.242 -9.047 32.874 1.00 90.56 588 ARG A C 1
ATOM 4571 O O . ARG A 1 588 ? 16.404 -8.895 34.086 1.00 90.56 588 ARG A O 1
ATOM 4578 N N . ASN A 1 589 ? 15.623 -10.116 32.374 1.00 82.31 589 ASN A N 1
ATOM 4579 C CA . ASN A 1 589 ? 15.120 -11.201 33.214 1.00 82.31 589 ASN A CA 1
ATOM 4580 C C . ASN A 1 589 ? 16.264 -11.993 33.876 1.00 82.31 589 ASN A C 1
ATOM 4582 O O . ASN A 1 589 ? 16.159 -12.374 35.041 1.00 82.31 589 ASN A O 1
ATOM 4586 N N . THR A 1 590 ? 17.379 -12.219 33.173 1.00 82.25 590 THR A N 1
ATOM 4587 C CA . THR A 1 590 ? 18.549 -12.892 33.761 1.00 82.25 590 THR A CA 1
ATOM 4588 C C . THR A 1 590 ? 19.255 -12.051 34.825 1.00 82.25 590 THR A C 1
ATOM 4590 O O . THR A 1 590 ? 19.602 -12.594 35.872 1.00 82.25 590 THR A O 1
ATOM 4593 N N . GLU A 1 591 ? 19.402 -10.740 34.624 1.00 73.69 591 GLU A N 1
ATOM 4594 C CA . GLU A 1 591 ? 19.976 -9.827 35.625 1.00 73.69 591 GLU A CA 1
ATOM 4595 C C . GLU A 1 591 ? 19.089 -9.725 36.873 1.00 73.69 591 GLU A C 1
ATOM 4597 O O . GLU A 1 591 ? 19.588 -9.814 37.994 1.00 73.69 591 GLU A O 1
ATOM 4602 N N . SER A 1 592 ? 17.764 -9.658 36.692 1.00 61.41 592 SER A N 1
ATOM 4603 C CA . SER A 1 592 ? 16.796 -9.652 37.804 1.00 61.41 592 SER A CA 1
ATOM 4604 C C . SER A 1 592 ? 16.873 -10.919 38.666 1.00 61.41 592 SER A C 1
ATOM 4606 O O . SER A 1 592 ? 16.579 -10.886 39.858 1.00 61.41 592 SER A O 1
ATOM 4608 N N . ARG A 1 593 ? 17.296 -12.054 38.091 1.00 60.78 593 ARG A N 1
ATOM 4609 C CA . ARG A 1 593 ? 17.523 -13.303 38.837 1.00 60.78 593 ARG A CA 1
ATOM 4610 C C . ARG A 1 593 ? 18.861 -13.333 39.586 1.00 60.78 593 ARG A C 1
ATOM 4612 O O . ARG A 1 593 ? 19.015 -14.168 40.472 1.00 60.78 593 ARG A O 1
ATOM 4619 N N . GLN A 1 594 ? 19.822 -12.467 39.253 1.00 54.00 594 GLN A N 1
ATOM 4620 C CA . GLN A 1 594 ? 21.151 -12.433 39.883 1.00 54.00 594 GLN A CA 1
ATOM 4621 C C . GLN A 1 594 ? 21.259 -11.491 41.095 1.00 54.00 594 GLN A C 1
ATOM 4623 O O . GLN A 1 594 ? 22.261 -11.540 41.809 1.00 54.00 594 GLN A O 1
ATOM 4628 N N . THR A 1 595 ? 20.249 -10.671 41.394 1.00 43.97 595 THR A N 1
ATOM 4629 C CA . THR A 1 595 ? 20.224 -9.864 42.624 1.00 43.97 595 THR A CA 1
ATOM 4630 C C . THR A 1 595 ? 19.924 -10.740 43.848 1.00 43.97 595 THR A C 1
ATOM 4632 O O . THR A 1 595 ? 18.767 -10.946 44.211 1.00 43.97 595 THR A O 1
ATOM 4635 N N . TYR A 1 596 ? 20.966 -11.276 44.493 1.00 38.69 596 TYR A N 1
ATOM 4636 C CA . TYR A 1 596 ? 20.854 -11.964 45.786 1.00 38.69 596 TYR A CA 1
ATOM 4637 C C . TYR A 1 596 ? 20.660 -10.956 46.933 1.00 38.69 596 TYR A C 1
ATOM 4639 O O . TYR A 1 596 ? 21.350 -9.934 46.961 1.00 38.69 596 TYR A O 1
ATOM 4647 N N . PRO A 1 597 ? 19.807 -11.240 47.934 1.00 45.59 597 PRO A N 1
ATOM 4648 C CA . PRO A 1 597 ? 19.785 -10.453 49.157 1.00 45.59 597 PRO A CA 1
ATOM 4649 C C . PRO A 1 597 ? 21.082 -10.698 49.938 1.00 45.59 597 PRO A C 1
ATOM 4651 O O . PRO A 1 597 ? 21.363 -11.818 50.368 1.00 45.59 597 PRO A O 1
ATOM 4654 N N . THR A 1 598 ? 21.875 -9.651 50.162 1.00 41.69 598 THR A N 1
ATOM 4655 C CA . THR A 1 598 ? 22.905 -9.669 51.201 1.00 41.69 598 THR A CA 1
ATOM 4656 C C . THR A 1 598 ? 22.203 -9.816 52.546 1.00 41.69 598 THR A C 1
ATOM 4658 O O . THR A 1 598 ? 21.582 -8.880 53.048 1.00 41.69 598 THR A O 1
ATOM 4661 N N . GLN A 1 599 ? 22.285 -11.010 53.138 1.00 38.56 599 GLN A N 1
ATOM 4662 C CA . GLN A 1 599 ? 21.975 -11.187 54.550 1.00 38.56 599 GLN A CA 1
ATOM 4663 C C . GLN A 1 599 ? 22.911 -10.282 55.354 1.00 38.56 599 GLN A C 1
ATOM 4665 O O . GLN A 1 599 ? 24.108 -10.538 55.467 1.00 38.56 599 GLN A O 1
ATOM 4670 N N . THR A 1 600 ? 22.361 -9.220 55.932 1.00 44.69 600 THR A N 1
ATOM 4671 C CA . THR A 1 600 ? 22.967 -8.537 57.068 1.00 44.69 600 THR A CA 1
ATOM 4672 C C . THR A 1 600 ? 22.919 -9.489 58.258 1.00 44.69 600 THR A C 1
ATOM 4674 O O . THR A 1 600 ? 21.929 -9.570 58.984 1.00 44.69 600 THR A O 1
ATOM 4677 N N . THR A 1 601 ? 23.998 -10.237 58.473 1.00 35.69 601 THR A N 1
ATOM 4678 C CA . THR A 1 601 ? 24.240 -10.873 59.766 1.00 35.69 601 THR A CA 1
ATOM 4679 C C . THR A 1 601 ? 24.527 -9.772 60.779 1.00 35.69 601 THR A C 1
ATOM 4681 O O . THR A 1 601 ? 25.590 -9.154 60.750 1.00 35.69 601 THR A O 1
ATOM 4684 N N . LYS A 1 602 ? 23.561 -9.516 61.668 1.00 41.75 602 LYS A N 1
ATOM 4685 C CA . LYS A 1 602 ? 23.836 -8.895 62.965 1.00 41.75 602 LYS A CA 1
ATOM 4686 C C . LYS A 1 602 ? 24.837 -9.785 63.708 1.00 41.75 602 LYS A C 1
ATOM 4688 O O . LYS A 1 602 ? 24.525 -10.945 63.974 1.00 41.75 602 LYS A O 1
ATOM 4693 N N . GLY A 1 603 ? 25.995 -9.221 64.025 1.00 38.34 603 GLY A N 1
ATOM 4694 C CA . GLY A 1 603 ? 26.960 -9.702 65.007 1.00 38.34 603 GLY A CA 1
ATOM 4695 C C . GLY A 1 603 ? 27.419 -8.510 65.818 1.00 38.34 603 GLY A C 1
ATOM 4696 O O . GLY A 1 603 ? 27.836 -7.528 65.163 1.00 38.34 603 GLY A O 1
#

Nearest PDB structures (foldseek):
  2jb2-assembly1_A  TM=9.577E-01  e=7.427E-45  Rhodococcus opacus
  2jae-assembly1_B  TM=9.568E-01  e=1.497E-44  Rhodococcus opacus
  2jb1-assembly1_A  TM=9.550E-01  e=3.549E-44  Rhodococcus opacus
  2ive-assembly1_A  TM=6.002E-01  e=1.736E-09  Myxococcus xanthus
  2ivd-assembly2_B  TM=5.785E-01  e=1.736E-09  Myxococcus xanthus

Radius of gyration: 33.11 Å; Cα contacts (8 Å, |Δi|>4): 1255; chains: 1; bounding box: 99×51×110 Å

Mean predicted aligned error: 11.3 Å

Solvent-accessible surface area (backbone atoms only — not comparable to full-atom values): 32788 Å² total; per-residue (Å²): 74,41,54,26,67,77,81,48,65,25,48,78,43,71,33,44,91,75,22,26,34,41,34,30,43,51,67,52,51,98,97,46,90,40,73,45,84,71,55,75,46,81,55,48,43,39,36,63,13,66,51,65,47,47,54,26,69,72,82,47,39,18,42,37,36,18,6,25,80,56,21,25,32,36,40,27,49,51,69,42,47,76,81,36,72,41,64,47,82,68,50,74,45,82,63,46,55,34,23,31,47,50,50,77,48,46,68,82,74,82,84,43,47,16,42,37,34,26,16,21,78,69,21,25,37,33,37,35,47,49,64,32,43,67,89,40,86,44,60,52,84,66,45,76,44,81,55,56,48,34,32,70,45,78,51,75,43,57,80,86,70,82,83,51,62,39,78,50,73,43,59,54,81,86,82,77,84,77,66,60,92,95,58,73,72,55,72,68,72,67,70,41,36,71,84,37,54,68,48,54,46,49,28,62,75,62,68,46,60,66,43,64,33,44,67,77,36,58,58,27,35,38,35,32,71,73,58,46,86,46,34,72,39,74,39,43,38,25,40,55,56,42,41,52,43,9,51,54,26,25,56,50,38,59,38,48,76,64,69,72,75,58,89,85,57,49,76,67,54,47,50,55,50,36,56,48,29,29,66,74,20,42,31,48,99,86,47,44,58,72,49,46,77,80,44,35,54,79,38,69,63,54,80,85,93,34,81,43,36,73,44,80,59,72,56,68,68,42,43,56,57,20,49,65,76,35,83,65,55,59,70,52,44,76,72,38,83,76,45,24,80,66,26,25,29,45,58,100,34,51,60,49,56,56,52,44,51,44,68,76,43,47,98,80,59,74,80,73,56,49,71,50,34,50,33,77,51,99,80,18,27,41,38,31,29,36,39,98,90,44,80,47,78,51,77,35,68,57,42,78,47,61,68,41,42,71,45,48,65,75,37,50,64,74,71,54,73,67,46,51,49,29,35,69,66,56,44,54,39,34,26,30,25,28,36,35,34,24,71,44,43,54,50,46,77,78,57,64,33,82,20,12,49,28,34,23,70,53,74,36,34,26,36,37,42,51,54,60,70,80,94,43,63,51,47,41,31,33,42,20,55,25,50,45,70,48,18,48,61,52,55,73,43,52,74,68,53,43,50,49,50,36,51,61,59,42,30,73,75,40,65,60,47,85,78,30,60,77,50,71,49,72,45,37,29,47,78,33,86,87,38,49,22,60,34,55,48,72,51,78,62,46,53,67,66,31,48,62,53,51,74,43,65,63,82,43,33,34,59,35,25,22,72,68,44,94,40,49,78,36,72,44,14,29,54,52,22,44,52,52,48,52,51,52,51,50,50,54,55,54,55,66,70,65,70,70,82,80,78,80,76,88,126

pLDDT: mean 92.26, std 8.75, range [35.69, 98.81]

Foldseek 3Di:
DQQQPQPDDWDWDDDQVQQWIWTWDWPADVPGTDTHTDDIGHHAHRWAEWDWAQQAPQPGIWIWTDHQQVQWIWIFCFPHHHVGTDTDDIDIDHNGHGWHYKDWAQQPPPPGIKIWIDRFQVQWIKIFDWPHHHPGTDTDDIDTGHHEHGFHDKDWDDPPPPPGIDMDTDHDDDDDDDDDPLFDAAFADHWFFPPLVLLVVLCVVLVFDKDWACADDQLFWEAEDDDFPCHLPTAGNQLVVLLVLLVVLLVVLVCLVVVNPDPVDDPVRSVVSNVVSCVRNVADPVSHRFDDCSNPAPFDADPDPRHGHRDGHDDPCRCVRRCCVPPLNPPCQPPVNRNHPRMMAGRSYNCSSVVSVCVVCVVVDDPQWAWQEWEQDPQAIKTWTAHPVGIDIDGDNFAADAFQLVQVLRHHYDFDPLQNCLSVPFDFKWKKWKKWKWQADCCCVVRNDQWHWYAYPDLQSIKTDDNDPPPDRMHIIRLGIDIDPSRVVLVPDDQVVNVVVSLVVSCSNPVCSVPTTDDMDMDTQCPDPRRVHRKTDDDPVSVVRRLVVQCDDRNRYHYAALNNDPNISDPSSRSVRVVVVVVVNVVVVVVVVPDDDDPPPDD

Sequence (603 aa):
GDADGDGDQDIFIGSIDANNVSLFKNTSTPGVISLIPSNNYATGLMPEGIGCSDLDGDGKPDLITSAVNSHTMSVYRNTGSVNNISFAPPQTFPTGFNPGELLIRDMDNDGKPDIIVAVTSASKVSIFRNTSTAGMISFDARIDVITGAYPMGLAIGDIDGDGKPDMVTSNNQTVTANFDDGLYFNAGPSRIPHNHELTLHYCKELGVPIQVYNNVNESTYYFAEGKGPLSNKKIRTREIHNDIRGYMTEMLAKNMDNEMLDKSLTKEDGQKIIEYLMAEGGLDVDKLYKASARRGYIESPGAGDKPGKLADPLKLAEIIQSGLMDPDFYNVAEYTYELQMTMFQAVDGMDQIALAFEKKIAPMLKLNAEVSNILNTTEGVKITYKDKTGVHEIQGDFCICTLPLPVLSNINNNFSSNVSRAIDYIGYNQTGKIGLQFNRRFWEEDEHIYGGITHTNNELTQIFYPSYDYLSKKGILIGYYNFNEKALQTGELSYADREKLALEKGRLIHPQYDKAFEKSLSVSWHKTRYSMGGWAVYTSETRKNSYPELLKPEGNIYFAGEHLTYLNAWMAGALESARSVVANLHSRNTESRQTYPTQTTKG

Secondary structure (DSSP, 8-state):
--SSSSSSPPEEEEETTTTEEEEEEE--BTTB--EEEEEEEE-SSSEEEEE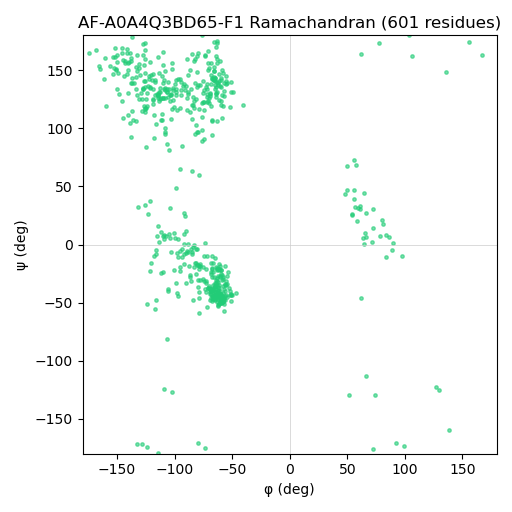EE-SSSSSSPEEEEEETTTTEEEEE-B--BTTB--BPSPEEEE--SSEEEEEEE-SSSSSS-EEEEEEGGGTEEEEE-B--BTTB--B-SPEEEE-SSSEEEEEEE-SSSSSS-EEEEEE-------PPTT----SS---EETT-HHHHHHHHHHT--EEEE----TTSEEE--SSSTTTT-EEEHHHHHHHHHHHHHHHHHHHHHTT-S-TTS-HHHHHHHHHHHHHHHTB-TTS-B---GGG-EEE---SSS---EEPPPPPHHHHHHTTTTSGGG--HHHHSTTTPSSEEEETT-THHHHHHHHHHHGGG--TT-EEEEEEEETTEEEEEEEETTEEEEEEES-EEE---HHHHTTSEE---HHHHHHHHHSEE--EEEEEEEESS-HHHHTT---SEEEEESSTT-EEEEPSSSTT-S-EEEEEEEEEHHHHHHHHHS-HHHHHHHHHHHHTTT-TTHHHHEEEEEEEEGGGSTTTSSSSEE--HHHHHHTHHHHTS-BTTEEE-SGGGSSSTTSHHHHHHHHHHHHHHHHHHHHHHHH---------